Protein AF-0000000067178306 (afdb_homodimer)

Secondary structure (DSSP, 8-state):
----GGGGS-GGGHHHHHHHHHH--HHHHHHHHT--HHHHHHHHHHHHHHHTS-SEEEETTEEEE-HHHHHHHHHHHHHHHHHHHHHS-S---GGG---EEEEEE-HHHIIIIIHHHHHHHHHH-TT-EEEEEE--TTHHHHHHHTS-SEEEESSPPPTTSEEEEEEEE-EEEEEETTSGGGG-SB--HHHHHHS-EEEE-SSTT---HHHHH-SSPPPEEEEES-HHHHGGG-TTS--EEEEEGGGGGG-S-GGGEEEEEPPTTPPPEEEEEEE-GGGTT-HHHHHHHHHHHHHH-/----GGGGS-GGGHHHHHHHHHH--HHHHHHHHT--HHHHHHHHHHHHHHHTS-SEEEETTEEEE-HHHHHHHHHHHHHHHHHHHHHS-S---GGG---EEEEEE-HHHIIIIIHHHHHHHHHH-TT-EEEEEE--TTHHHHHHHTS-SEEEESSPPPTTSEEEEEEEE-EEEEEETTSGGGG-SB--HHHHHHS-EEEE-SSTT---HHHHH-SSPPPEEEEES-HHHHGGG-TTS--EEEEEGGGGGG-S-GGGEEEEEPPTTPPPEEEEEEE-GGGTT-HHHHHHHHHHHHHH-

InterPro domains:
  IPR000847 LysR, HTH, N-terminal domain [PF00126] (11-70)
  IPR000847 LysR, HTH, N-terminal domain [PS50931] (9-66)
  IPR005119 LysR, substrate-binding [PF03466] (99-292)
  IPR036388 Winged helix-like DNA-binding domain superfamily [G3DSA:1.10.10.10] (2-86)
  IPR036390 Winged helix DNA-binding domain superfamily [SSF46785] (9-84)
  IPR037402 HTH-type transcriptional regulator YidZ, PBP2 domain [cd08417] (100-295)
  IPR050389 LysR-type Transcriptional Regulators [PTHR30118] (1-296)

Organism: Mycolicibacterium smegmatis (strain ATCC 700084 / mc(2)155) (NCBI:txid246196)

Radius of gyration: 25.65 Å; Cα contacts (8 Å, |Δi|>4): 1058; chains: 2; bounding box: 51×68×72 Å

Solvent-accessible surface area (backbone atoms only — not comparable to full-atom values): 32263 Å² total; per-residue (Å²): 128,83,78,61,79,58,79,80,51,70,68,82,43,47,64,55,49,53,33,33,67,70,57,42,32,63,61,58,18,10,62,73,70,72,40,52,50,70,57,33,52,51,48,49,52,50,49,22,60,73,65,70,40,74,42,58,40,83,49,96,92,42,46,39,69,35,74,67,34,50,52,46,46,44,46,42,52,27,45,49,58,52,50,42,59,72,71,38,76,87,74,70,49,52,68,76,31,70,49,76,47,28,32,28,36,43,66,55,47,33,70,73,40,40,24,58,48,52,36,48,44,43,70,49,16,60,59,23,28,38,35,46,36,73,47,40,76,55,44,62,59,32,30,74,43,32,64,28,59,36,35,53,37,72,53,86,71,60,86,82,42,41,71,45,78,54,49,73,45,40,58,22,30,39,28,5,63,85,24,86,65,46,84,42,70,55,41,46,65,69,61,55,57,71,37,43,23,41,40,71,47,56,46,81,88,57,86,46,75,64,62,75,62,40,96,60,86,66,49,66,39,32,34,28,53,46,61,81,53,52,65,66,34,18,61,94,36,70,36,37,35,66,45,56,48,79,51,60,82,68,48,68,60,55,82,59,39,32,75,24,40,40,39,84,78,56,63,76,42,47,30,24,39,36,34,50,57,87,44,68,78,35,56,64,53,45,48,52,51,51,53,52,48,67,66,50,105,128,83,78,63,78,57,78,83,52,70,67,81,44,47,64,56,49,53,33,33,67,71,57,41,32,62,60,56,18,8,61,73,70,72,41,52,50,69,57,35,51,51,48,49,53,51,49,21,62,73,65,70,39,74,43,57,41,84,48,95,91,42,47,40,68,35,74,67,35,50,53,46,47,42,52,43,43,36,46,49,58,52,51,41,59,70,70,38,74,86,75,68,49,53,67,77,30,71,50,75,48,27,32,28,38,42,67,56,48,34,72,74,38,41,24,57,47,52,37,49,45,43,70,49,15,59,60,24,28,37,36,45,35,72,46,39,76,55,44,62,60,32,30,72,32,33,69,28,61,37,35,50,39,73,55,86,72,59,86,84,42,41,71,44,80,53,50,72,44,38,57,24,28,38,29,5,63,86,25,88,65,44,84,42,69,56,39,46,64,68,61,55,57,72,37,42,23,41,40,71,47,56,45,80,87,59,85,46,76,65,61,73,61,41,96,60,86,67,48,66,38,32,36,28,54,45,60,81,55,53,64,65,34,17,60,91,35,70,36,36,35,64,46,57,48,77,51,60,82,68,48,68,61,56,83,59,39,32,78,23,40,38,40,83,78,56,62,74,42,46,30,23,40,35,34,50,57,89,44,67,80,34,58,63,53,44,49,53,51,50,53,52,48,67,67,50,106

Structure (mmCIF, N/CA/C/O backbone):
data_AF-0000000067178306-model_v1
#
loop_
_entity.id
_entity.type
_entity.pdbx_description
1 polymer 'Transcriptional regulator, LysR family protein'
#
loop_
_atom_site.group_PDB
_atom_site.id
_atom_site.type_symbol
_atom_site.label_atom_id
_atom_site.label_alt_id
_atom_site.label_comp_id
_atom_site.label_asym_id
_atom_site.label_entity_id
_atom_site.label_seq_id
_atom_site.pdbx_PDB_ins_code
_atom_site.Cartn_x
_atom_site.Cartn_y
_atom_site.Cartn_z
_atom_site.occupancy
_atom_site.B_iso_or_equiv
_atom_site.auth_seq_id
_atom_site.auth_comp_id
_atom_site.auth_asym_id
_atom_site.auth_atom_id
_atom_site.pdbx_PDB_model_num
ATOM 1 N N . MET A 1 1 ? 17.25 37.844 -23.047 1 23.22 1 MET A N 1
ATOM 2 C CA . MET A 1 1 ? 16.438 37.625 -21.844 1 23.22 1 MET A CA 1
ATOM 3 C C . MET A 1 1 ? 15.148 36.875 -22.188 1 23.22 1 MET A C 1
ATOM 5 O O . MET A 1 1 ? 14.352 37.344 -23 1 23.22 1 MET A O 1
ATOM 9 N N . ARG A 1 2 ? 14.961 35.625 -22.219 1 33.59 2 ARG A N 1
ATOM 10 C CA . ARG A 1 2 ? 13.812 34.844 -22.688 1 33.59 2 ARG A CA 1
ATOM 11 C C . ARG A 1 2 ? 12.523 35.375 -22.047 1 33.59 2 ARG A C 1
ATOM 13 O O . ARG A 1 2 ? 12.43 35.469 -20.812 1 33.59 2 ARG A O 1
ATOM 20 N N . GLN A 1 3 ? 11.836 36.125 -22.609 1 33.88 3 GLN A N 1
ATOM 21 C CA . GLN A 1 3 ? 10.594 36.75 -22.141 1 33.88 3 GLN A CA 1
ATOM 22 C C . GLN A 1 3 ? 9.672 35.688 -21.547 1 33.88 3 GLN A C 1
ATOM 24 O O . GLN A 1 3 ? 9.266 34.75 -22.234 1 33.88 3 GLN A O 1
ATOM 29 N N . THR A 1 4 ? 9.828 35.375 -20.281 1 43.81 4 THR A N 1
ATOM 30 C CA . THR A 1 4 ? 9.008 34.406 -19.547 1 43.81 4 THR A CA 1
ATOM 31 C C . THR A 1 4 ? 7.523 34.688 -19.734 1 43.81 4 THR A C 1
ATOM 33 O O . THR A 1 4 ? 7.125 35.875 -19.781 1 43.81 4 THR A O 1
ATOM 36 N N . HIS A 1 5 ? 6.828 34.062 -20.531 1 46.59 5 HIS A N 1
ATOM 37 C CA . HIS A 1 5 ? 5.391 34.156 -20.766 1 46.59 5 HIS A CA 1
ATOM 38 C C . HIS A 1 5 ? 4.645 34.438 -19.453 1 46.59 5 HIS A C 1
ATOM 40 O O . HIS A 1 5 ? 3.412 34.469 -19.438 1 46.59 5 HIS A O 1
ATOM 46 N N . ILE A 1 6 ? 5.32 34.594 -18.422 1 52.34 6 ILE A N 1
ATOM 47 C CA . ILE A 1 6 ? 4.746 34.906 -17.109 1 52.34 6 ILE A CA 1
ATOM 48 C C . ILE A 1 6 ? 4.246 36.344 -17.125 1 52.34 6 ILE A C 1
ATOM 50 O O . ILE A 1 6 ? 3.377 36.719 -16.328 1 52.34 6 ILE A O 1
ATOM 54 N N . GLY A 1 7 ? 4.781 37.156 -17.938 1 51.47 7 GLY A N 1
ATOM 55 C CA . GLY A 1 7 ? 4.445 38.562 -17.938 1 51.47 7 GLY A CA 1
ATOM 56 C C . GLY A 1 7 ? 2.959 38.844 -18.109 1 51.47 7 GLY A C 1
ATOM 57 O O . GLY A 1 7 ? 2.434 39.844 -17.609 1 51.47 7 GLY A O 1
ATOM 58 N N . GLY A 1 8 ? 2.277 38.156 -18.797 1 54.62 8 GLY A N 1
ATOM 59 C CA . GLY A 1 8 ? 0.875 38.406 -19.078 1 54.62 8 GLY A CA 1
ATOM 60 C C . GLY A 1 8 ? -0.068 37.719 -18.125 1 54.62 8 GLY A C 1
ATOM 61 O O . GLY A 1 8 ? -1.274 37.969 -18.141 1 54.62 8 GLY A O 1
ATOM 62 N N . VAL A 1 9 ? 0.512 36.875 -17.234 1 58.84 9 VAL A N 1
ATOM 63 C CA . VAL A 1 9 ? -0.349 36.094 -16.344 1 58.84 9 VAL A CA 1
ATOM 64 C C . VAL A 1 9 ? -0.398 36.75 -14.969 1 58.84 9 VAL A C 1
ATOM 66 O O . VAL A 1 9 ? 0.635 37.125 -14.422 1 58.84 9 VAL A O 1
ATOM 69 N N . ASP A 1 10 ? -1.594 37.219 -14.531 1 65 10 ASP A N 1
ATOM 70 C CA . ASP A 1 10 ? -1.79 37.719 -13.172 1 65 10 ASP A CA 1
ATOM 71 C C . ASP A 1 10 ? -1.5 36.625 -12.148 1 65 10 ASP A C 1
ATOM 73 O O . ASP A 1 10 ? -2.373 35.812 -11.836 1 65 10 ASP A O 1
ATOM 77 N N . LEU A 1 11 ? -0.287 36.656 -11.633 1 68.38 11 LEU A N 1
ATOM 78 C CA . LEU A 1 11 ? 0.17 35.625 -10.688 1 68.38 11 LEU A CA 1
ATOM 79 C C . LEU A 1 11 ? -0.63 35.688 -9.391 1 68.38 11 LEU A C 1
ATOM 81 O O . LEU A 1 11 ? -0.64 34.75 -8.609 1 68.38 11 LEU A O 1
ATOM 85 N N . ASN A 1 12 ? -1.271 36.812 -9.273 1 68.31 12 ASN A N 1
ATOM 86 C CA . ASN A 1 12 ? -2.07 37 -8.07 1 68.31 12 ASN A CA 1
ATOM 87 C C . ASN A 1 12 ? -3.273 36.031 -8.055 1 68.31 12 ASN A C 1
ATOM 89 O O . ASN A 1 12 ? -3.885 35.812 -7.008 1 68.31 12 ASN A O 1
ATOM 93 N N . LEU A 1 13 ? -3.43 35.438 -9.188 1 78 13 LEU A N 1
ATOM 94 C CA . LEU A 1 13 ? -4.582 34.531 -9.289 1 78 13 LEU A CA 1
ATOM 95 C C . LEU A 1 13 ? -4.211 33.125 -8.883 1 78 13 LEU A C 1
ATOM 97 O O . LEU A 1 13 ? -5.082 32.25 -8.781 1 78 13 LEU A O 1
ATOM 101 N N . LEU A 1 14 ? -2.969 32.938 -8.594 1 78.75 14 LEU A N 1
ATOM 102 C CA . LEU A 1 14 ? -2.49 31.578 -8.344 1 78.75 14 LEU A CA 1
ATOM 103 C C . LEU A 1 14 ? -3.131 31 -7.086 1 78.75 14 LEU A C 1
ATOM 105 O O . LEU A 1 14 ? -3.58 29.859 -7.082 1 78.75 14 LEU A O 1
ATOM 109 N N . PRO A 1 15 ? -3.172 31.828 -6.023 1 77.06 15 PRO A N 1
ATOM 110 C CA . PRO A 1 15 ? -3.861 31.281 -4.852 1 77.06 15 PRO A CA 1
ATOM 111 C C . PRO A 1 15 ? -5.32 30.938 -5.129 1 77.06 15 PRO A C 1
ATOM 113 O O . PRO A 1 15 ? -5.82 29.922 -4.656 1 77.06 15 PRO A O 1
ATOM 116 N N . ALA A 1 16 ? -5.973 31.766 -5.871 1 84.56 16 ALA A N 1
ATOM 117 C CA . ALA A 1 16 ? -7.359 31.516 -6.254 1 84.56 16 ALA A CA 1
ATOM 118 C C . ALA A 1 16 ? -7.469 30.234 -7.09 1 84.56 16 ALA A C 1
ATOM 120 O O . ALA A 1 16 ? -8.383 29.438 -6.883 1 84.56 16 ALA A O 1
ATOM 121 N N . LEU A 1 17 ? -6.57 30.094 -7.992 1 87 17 LEU A N 1
ATOM 122 C CA . LEU A 1 17 ? -6.543 28.891 -8.828 1 87 17 LEU A CA 1
ATOM 123 C C . LEU A 1 17 ? -6.383 27.641 -7.977 1 87 17 LEU A C 1
ATOM 125 O O . LEU A 1 17 ? -7.141 26.672 -8.133 1 87 17 LEU A O 1
ATOM 129 N N . ALA A 1 18 ? -5.441 27.703 -7.141 1 83.44 18 ALA A N 1
ATOM 130 C CA . ALA A 1 18 ? -5.172 26.562 -6.277 1 83.44 18 ALA A CA 1
ATOM 131 C C . ALA A 1 18 ? -6.395 26.219 -5.434 1 83.44 18 ALA A C 1
ATOM 133 O O . ALA A 1 18 ? -6.77 25.047 -5.332 1 83.44 18 ALA A O 1
ATOM 134 N N . ALA A 1 19 ? -6.996 27.156 -4.836 1 84.62 19 ALA A N 1
ATOM 135 C CA . ALA A 1 19 ? -8.18 26.938 -4.004 1 84.62 19 ALA A CA 1
ATOM 136 C C . ALA A 1 19 ? -9.336 26.375 -4.82 1 84.62 19 ALA A C 1
ATOM 138 O O . ALA A 1 19 ? -10.031 25.453 -4.367 1 84.62 19 ALA A O 1
ATOM 139 N N . LEU A 1 20 ? -9.492 26.891 -5.996 1 88.69 20 LEU A N 1
ATOM 140 C CA . LEU A 1 20 ? -10.57 26.453 -6.875 1 88.69 20 LEU A CA 1
ATOM 141 C C . LEU A 1 20 ? -10.398 24.984 -7.258 1 88.69 20 LEU A C 1
ATOM 143 O O . LEU A 1 20 ? -11.359 24.219 -7.242 1 88.69 20 LEU A O 1
ATOM 147 N N . LEU A 1 21 ? -9.195 24.656 -7.562 1 86.31 21 LEU A N 1
ATOM 148 C CA . LEU A 1 21 ? -8.93 23.297 -8.031 1 86.31 21 LEU A CA 1
ATOM 149 C C . LEU A 1 21 ? -9.039 22.297 -6.887 1 86.31 21 LEU A C 1
ATOM 151 O O . LEU A 1 21 ? -9.406 21.141 -7.105 1 86.31 21 LEU A O 1
ATOM 155 N N . GLU A 1 22 ? -8.773 22.734 -5.773 1 81.69 22 GLU A N 1
ATOM 156 C CA . GLU A 1 22 ? -8.828 21.875 -4.602 1 81.69 22 GLU A CA 1
ATOM 157 C C . GLU A 1 22 ? -10.258 21.734 -4.082 1 81.69 22 GLU A C 1
ATOM 159 O O . GLU A 1 22 ? -10.719 20.625 -3.816 1 81.69 22 GLU A O 1
ATOM 164 N N . GLU A 1 23 ? -10.969 22.828 -3.947 1 80.62 23 GLU A N 1
ATOM 165 C CA . GLU A 1 23 ? -12.305 22.844 -3.354 1 80.62 23 GLU A CA 1
ATOM 166 C C . GLU A 1 23 ? -13.367 22.453 -4.371 1 80.62 23 GLU A C 1
ATOM 168 O O . GLU A 1 23 ? -14.438 21.953 -3.996 1 80.62 23 GLU A O 1
ATOM 173 N N . ARG A 1 24 ? -13.062 22.688 -5.598 1 84.88 24 ARG A N 1
ATOM 174 C CA . ARG A 1 24 ? -13.977 22.453 -6.711 1 84.88 24 ARG A CA 1
ATOM 175 C C . ARG A 1 24 ? -15.328 23.109 -6.473 1 84.88 24 ARG A C 1
ATOM 177 O O . ARG A 1 24 ? -16.359 22.578 -6.859 1 84.88 24 ARG A O 1
ATOM 184 N N . GLN A 1 25 ? -15.344 24.078 -5.664 1 86 25 GLN A N 1
ATOM 185 C CA . GLN A 1 25 ? -16.484 24.953 -5.387 1 86 25 GLN A CA 1
ATOM 186 C C . GLN A 1 25 ? -16.047 26.406 -5.242 1 86 25 GLN A C 1
ATOM 188 O O . GLN A 1 25 ? -15.109 26.703 -4.508 1 86 25 GLN A O 1
ATOM 193 N N . VAL A 1 26 ? -16.812 27.281 -5.934 1 87.31 26 VAL A N 1
ATOM 194 C CA . VAL A 1 26 ? -16.422 28.688 -6.012 1 87.31 26 VAL A CA 1
ATOM 195 C C . VAL A 1 26 ? -16.547 29.344 -4.637 1 87.31 26 VAL A C 1
ATOM 197 O O . VAL A 1 26 ? -15.648 30.062 -4.195 1 87.31 26 VAL A O 1
ATOM 200 N N . SER A 1 27 ? -17.641 29.016 -3.973 1 87.44 27 SER A N 1
ATOM 201 C CA . SER A 1 27 ? -17.875 29.656 -2.686 1 87.44 27 SER A CA 1
ATOM 202 C C . SER A 1 27 ? -16.859 29.203 -1.64 1 87.44 27 SER A C 1
ATOM 204 O O . SER A 1 27 ? -16.328 30.016 -0.888 1 87.44 27 SER A O 1
ATOM 206 N N . ARG A 1 28 ? -16.547 28 -1.662 1 86.38 28 ARG A N 1
ATOM 207 C CA . ARG A 1 28 ? -15.578 27.453 -0.709 1 86.38 28 ARG A CA 1
ATOM 208 C C . ARG A 1 28 ? -14.172 27.938 -1.016 1 86.38 28 ARG A C 1
ATOM 210 O O . ARG A 1 28 ? -13.398 28.25 -0.103 1 86.38 28 ARG A O 1
ATOM 217 N N . ALA A 1 29 ? -13.906 28 -2.215 1 89.12 29 ALA A N 1
ATOM 218 C CA . ALA A 1 29 ? -12.609 28.516 -2.635 1 89.12 29 ALA A CA 1
ATOM 219 C C . ALA A 1 29 ? -12.445 29.969 -2.232 1 89.12 29 ALA A C 1
ATOM 221 O O . ALA A 1 29 ? -11.375 30.375 -1.771 1 89.12 29 ALA A O 1
ATOM 222 N N . ALA A 1 30 ? -13.516 30.719 -2.377 1 87.88 30 ALA A N 1
ATOM 223 C CA . ALA A 1 30 ? -13.508 32.125 -2.002 1 87.88 30 ALA A CA 1
ATOM 224 C C . ALA A 1 30 ? -13.203 32.312 -0.514 1 87.88 30 ALA A C 1
ATOM 226 O O . ALA A 1 30 ? -12.328 33.062 -0.135 1 87.88 30 ALA A O 1
ATOM 227 N N . ALA A 1 31 ? -13.875 31.562 0.22 1 83 31 ALA A N 1
ATOM 228 C CA . ALA A 1 31 ? -13.703 31.609 1.67 1 83 31 ALA A CA 1
ATOM 229 C C . ALA A 1 31 ? -12.273 31.25 2.062 1 83 31 ALA A C 1
ATOM 231 O O . ALA A 1 31 ? -11.688 31.875 2.949 1 83 31 ALA A O 1
ATOM 232 N N . ARG A 1 32 ? -11.703 30.375 1.347 1 81.19 32 ARG A N 1
ATOM 233 C CA . ARG A 1 32 ? -10.383 29.859 1.677 1 81.19 32 ARG A CA 1
ATOM 234 C C . ARG A 1 32 ? -9.305 30.891 1.423 1 81.19 32 ARG A C 1
ATOM 236 O O . ARG A 1 32 ? -8.297 30.938 2.139 1 81.19 32 ARG A O 1
ATOM 243 N N . VAL A 1 33 ? -9.523 31.734 0.44 1 80.31 33 VAL A N 1
ATOM 244 C CA . VAL A 1 33 ? -8.461 32.656 0.06 1 80.31 33 VAL A CA 1
ATOM 245 C C . VAL A 1 33 ? -8.828 34.062 0.479 1 80.31 33 VAL A C 1
ATOM 247 O O . VAL A 1 33 ? -8.125 35.031 0.152 1 80.31 33 VAL A O 1
ATOM 250 N N . GLY A 1 34 ? -9.945 34.219 1.154 1 82.12 34 GLY A N 1
ATOM 251 C CA . GLY A 1 34 ? -10.344 35.5 1.668 1 82.12 34 GLY A CA 1
ATOM 252 C C . GLY A 1 34 ? -10.883 36.438 0.596 1 82.12 34 GLY A C 1
ATOM 253 O O . GLY A 1 34 ? -10.633 37.625 0.625 1 82.12 34 GLY A O 1
ATOM 254 N N . LEU A 1 35 ? -11.492 35.875 -0.329 1 81.88 35 LEU A N 1
ATOM 255 C CA . LEU A 1 35 ? -12.141 36.656 -1.379 1 81.88 35 LEU A CA 1
ATOM 256 C C . LEU A 1 35 ? -13.656 36.562 -1.286 1 81.88 35 LEU A C 1
ATOM 258 O O . LEU A 1 35 ? -14.18 35.625 -0.689 1 81.88 35 LEU A O 1
ATOM 262 N N . SER A 1 36 ? -14.297 37.594 -1.722 1 86.56 36 SER A N 1
ATOM 263 C CA . SER A 1 36 ? -15.742 37.469 -1.908 1 86.56 36 SER A CA 1
ATOM 264 C C . SER A 1 36 ? -16.062 36.5 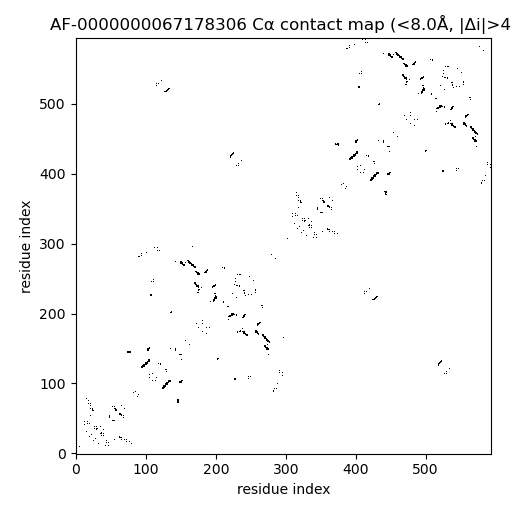-3.035 1 86.56 36 SER A C 1
ATOM 266 O O . SER A 1 36 ? -15.234 36.219 -3.9 1 86.56 36 SER A O 1
ATOM 268 N N . GLN A 1 37 ? -17.234 35.938 -2.896 1 89.69 37 GLN A N 1
ATOM 269 C CA . GLN A 1 37 ? -17.656 35 -3.922 1 89.69 37 GLN A CA 1
ATOM 270 C C . GLN A 1 37 ? -17.688 35.656 -5.301 1 89.69 37 GLN A C 1
ATOM 272 O O . GLN A 1 37 ? -17.219 35.062 -6.281 1 89.69 37 GLN A O 1
ATOM 277 N N . PRO A 1 38 ? -18.219 36.906 -5.516 1 90 38 PRO A N 1
ATOM 278 C CA . PRO A 1 38 ? -18.141 37.531 -6.84 1 90 38 PRO A CA 1
ATOM 279 C C . PRO A 1 38 ? -16.703 37.719 -7.324 1 90 38 PRO A C 1
ATOM 281 O O . PRO A 1 38 ? -16.422 37.5 -8.508 1 90 38 PRO A O 1
ATOM 284 N N . ALA A 1 39 ? -15.844 38.062 -6.426 1 87.31 39 ALA A N 1
ATOM 285 C CA . ALA A 1 39 ? -14.438 38.219 -6.766 1 87.31 39 ALA A CA 1
ATOM 286 C C . ALA A 1 39 ? -13.828 36.906 -7.223 1 87.31 39 ALA A C 1
ATOM 288 O O . ALA A 1 39 ? -13.055 36.844 -8.188 1 87.31 39 ALA A O 1
ATOM 289 N N . MET A 1 40 ? -14.18 35.875 -6.566 1 91.31 40 MET A N 1
ATOM 290 C CA . MET A 1 40 ? -13.695 34.531 -6.93 1 91.31 40 MET A CA 1
ATOM 291 C C . MET A 1 40 ? -14.258 34.094 -8.281 1 91.31 40 MET A C 1
ATOM 293 O O . MET A 1 40 ? -13.547 33.5 -9.094 1 91.31 40 MET A O 1
ATOM 297 N N . SER A 1 41 ? -15.484 34.406 -8.5 1 90.94 41 SER A N 1
ATOM 298 C CA . SER A 1 41 ? -16.094 34.094 -9.781 1 90.94 41 SER A CA 1
ATOM 299 C C . SER A 1 41 ? -15.391 34.812 -10.922 1 90.94 41 SER A C 1
ATOM 301 O O . SER A 1 41 ? -15.148 34.219 -11.984 1 90.94 41 SER A O 1
ATOM 303 N N . ARG A 1 42 ? -15.07 36.094 -10.68 1 89.06 42 ARG A N 1
ATOM 304 C CA . ARG A 1 42 ? -14.32 36.844 -11.672 1 89.06 42 ARG A CA 1
ATOM 305 C C . ARG A 1 42 ? -12.938 36.25 -11.891 1 89.06 42 ARG A C 1
ATOM 307 O O . ARG A 1 42 ? -12.461 36.156 -13.023 1 89.06 42 ARG A O 1
ATOM 314 N N . ALA A 1 43 ? -12.344 35.906 -10.789 1 88.88 43 ALA A N 1
ATOM 315 C CA . ALA A 1 43 ? -11.039 35.25 -10.875 1 88.88 43 ALA A CA 1
ATOM 316 C C . ALA A 1 43 ? -11.102 33.969 -11.719 1 88.88 43 ALA A C 1
ATOM 318 O O . ALA A 1 43 ? -10.227 33.719 -12.555 1 88.88 43 ALA A O 1
ATOM 319 N N . LEU A 1 44 ? -12.117 33.188 -11.484 1 90.88 44 LEU A N 1
ATOM 320 C CA . LEU A 1 44 ? -12.297 31.953 -12.25 1 90.88 44 LEU A CA 1
ATOM 321 C C . LEU A 1 44 ? -12.445 32.25 -13.734 1 90.88 44 LEU A C 1
ATOM 323 O O . LEU A 1 44 ? -11.852 31.562 -14.57 1 90.88 44 LEU A O 1
ATOM 327 N N . GLN A 1 45 ? -13.219 33.281 -14.062 1 89.81 45 GLN A N 1
ATOM 328 C CA . GLN A 1 45 ? -13.406 33.656 -15.453 1 89.81 45 GLN A CA 1
ATOM 329 C C . GLN A 1 45 ? -12.086 34.094 -16.094 1 89.81 45 GLN A C 1
ATOM 331 O O . GLN A 1 45 ? -11.797 33.719 -17.234 1 89.81 45 GLN A O 1
ATOM 336 N N . ARG A 1 46 ? -11.367 34.844 -15.344 1 86.06 46 ARG A N 1
ATOM 337 C CA . ARG A 1 46 ? -10.062 35.281 -15.836 1 86.06 46 ARG A CA 1
ATOM 338 C C . ARG A 1 46 ? -9.133 34.094 -16.031 1 86.06 46 ARG A C 1
ATOM 340 O O . ARG A 1 46 ? -8.414 34.031 -17.031 1 86.06 46 ARG A O 1
ATOM 347 N N . LEU A 1 47 ? -9.141 33.219 -15.078 1 88.25 47 LEU A N 1
ATOM 348 C CA . LEU A 1 47 ? -8.32 32 -15.141 1 88.25 47 LEU A CA 1
ATOM 349 C C . LEU A 1 47 ? -8.719 31.141 -16.344 1 88.25 47 LEU A C 1
ATOM 351 O O . LEU A 1 47 ? -7.852 30.594 -17.031 1 88.25 47 LEU A O 1
ATOM 355 N N . ARG A 1 48 ? -9.977 31.016 -16.562 1 87.69 48 ARG A N 1
ATOM 356 C CA . ARG A 1 48 ? -10.469 30.266 -17.703 1 87.69 48 ARG A CA 1
ATOM 357 C C . ARG A 1 48 ? -9.945 30.844 -19.016 1 87.69 48 ARG A C 1
ATOM 359 O O . ARG A 1 48 ? -9.547 30.109 -19.922 1 87.69 48 ARG A O 1
ATOM 366 N N . ARG A 1 49 ? -9.984 32.156 -19.062 1 84.56 49 ARG A N 1
ATOM 367 C CA . ARG A 1 49 ? -9.469 32.844 -20.234 1 84.56 49 ARG A CA 1
ATOM 368 C C . ARG A 1 49 ? -7.965 32.625 -20.391 1 84.56 49 ARG A C 1
ATOM 370 O O . ARG A 1 49 ? -7.473 32.375 -21.484 1 84.56 49 ARG A O 1
ATOM 377 N N . THR A 1 50 ? -7.328 32.781 -19.266 1 81.56 50 THR A N 1
ATOM 378 C CA . THR A 1 50 ? -5.875 32.656 -19.266 1 81.56 50 THR A CA 1
ATOM 379 C C . THR A 1 50 ? -5.441 31.281 -19.75 1 81.56 50 THR A C 1
ATOM 381 O O . THR A 1 50 ? -4.484 31.156 -20.516 1 81.56 50 THR A O 1
ATOM 384 N N . PHE A 1 51 ? -6.125 30.297 -19.297 1 84 51 PHE A N 1
ATOM 385 C CA . PHE A 1 51 ? -5.719 28.922 -19.594 1 84 51 PHE A CA 1
ATOM 386 C C . PHE A 1 51 ? -6.496 28.375 -20.781 1 84 51 PHE A C 1
ATOM 388 O O . PHE A 1 51 ? -6.238 27.25 -21.234 1 84 51 PHE A O 1
ATOM 395 N N . ASP A 1 52 ? -7.367 29.141 -21.25 1 84.94 52 ASP A N 1
ATOM 396 C CA . ASP A 1 52 ? -8.242 28.719 -22.344 1 84.94 52 ASP A CA 1
ATOM 397 C C . ASP A 1 52 ? -8.852 27.344 -22.047 1 84.94 52 ASP A C 1
ATOM 399 O O . ASP A 1 52 ? -8.758 26.422 -22.859 1 84.94 52 ASP A O 1
ATOM 403 N N . ASP A 1 53 ? -9.352 27.203 -20.875 1 84.06 53 ASP A N 1
ATOM 404 C CA . ASP A 1 53 ? -9.945 25.984 -20.344 1 84.06 53 ASP A CA 1
ATOM 405 C C . ASP A 1 53 ? -11.023 26.312 -19.312 1 84.06 53 ASP A C 1
ATOM 407 O O . ASP A 1 53 ? -10.891 27.25 -18.531 1 84.06 53 ASP A O 1
ATOM 411 N N . ALA A 1 54 ? -12.07 25.5 -19.266 1 90.75 54 ALA A N 1
ATOM 412 C CA . ALA A 1 54 ? -13.156 25.703 -18.312 1 90.75 54 ALA A CA 1
ATOM 413 C C . ALA A 1 54 ? -12.68 25.469 -16.891 1 90.75 54 ALA A C 1
ATOM 415 O O . ALA A 1 54 ? -13.242 26 -15.93 1 90.75 54 ALA A O 1
ATOM 416 N N . LEU A 1 55 ? -11.633 24.719 -16.625 1 88.75 55 LEU A N 1
ATOM 417 C CA . LEU A 1 55 ? -10.984 24.344 -15.367 1 88.75 55 LEU A CA 1
ATOM 418 C C . LEU A 1 55 ? -11.938 23.531 -14.492 1 88.75 55 LEU A C 1
ATOM 420 O O . LEU A 1 55 ? -11.617 22.422 -14.07 1 88.75 55 LEU A O 1
ATOM 424 N N . LEU A 1 56 ? -13.141 24.047 -14.266 1 89.5 56 LEU A N 1
ATOM 425 C CA . LEU A 1 56 ? -14.219 23.406 -13.508 1 89.5 56 LEU A CA 1
ATOM 426 C C . LEU A 1 56 ? -15.484 23.297 -14.352 1 89.5 56 LEU A C 1
ATOM 428 O O . LEU A 1 56 ? -15.906 24.281 -14.977 1 89.5 56 LEU A O 1
ATOM 432 N N . VAL A 1 57 ? -15.922 22 -14.422 1 84.56 57 VAL A N 1
ATOM 433 C CA . VAL A 1 57 ? -17.156 21.797 -15.18 1 84.56 57 VAL A CA 1
ATOM 434 C C . VAL A 1 57 ? -18.25 21.266 -14.258 1 84.56 57 VAL A C 1
ATOM 436 O O . VAL A 1 57 ? -17.969 20.438 -13.383 1 84.56 57 VAL A O 1
ATOM 439 N N . ALA A 1 58 ? -19.406 21.812 -14.383 1 77.12 58 ALA A N 1
ATOM 440 C CA . ALA A 1 58 ? -20.547 21.391 -13.586 1 77.12 58 ALA A CA 1
ATOM 441 C C . ALA A 1 58 ? -20.953 19.969 -13.922 1 77.12 58 ALA A C 1
ATOM 443 O O . ALA A 1 58 ? -21.062 19.594 -15.094 1 77.12 58 ALA A O 1
ATOM 444 N N . GLY A 1 59 ? -20.844 19.141 -13.047 1 61.94 59 GLY A N 1
ATOM 445 C CA . GLY A 1 59 ? -21.297 17.781 -13.203 1 61.94 59 GLY A CA 1
ATOM 446 C C . GLY A 1 59 ? -22.422 17.406 -12.258 1 61.94 59 GLY A C 1
ATOM 447 O O . GLY A 1 59 ? -22.969 18.266 -11.562 1 61.94 59 GLY A O 1
ATOM 448 N N . ARG A 1 60 ? -22.906 16.156 -12.266 1 60 60 ARG A N 1
ATOM 449 C CA . ARG A 1 60 ? -24.031 15.664 -11.469 1 60 60 ARG A CA 1
ATOM 450 C C . ARG A 1 60 ? -23.766 15.836 -9.984 1 60 60 ARG A C 1
ATOM 452 O O . ARG A 1 60 ? -24.656 16.203 -9.227 1 60 60 ARG A O 1
ATOM 459 N N . ASP A 1 61 ? -22.656 15.664 -9.531 1 60.53 61 ASP A N 1
ATOM 460 C CA . ASP A 1 61 ? -22.344 15.672 -8.109 1 60.53 61 ASP A CA 1
ATOM 461 C C . ASP A 1 61 ? -21.516 16.906 -7.734 1 60.53 61 ASP A C 1
ATOM 463 O O . ASP A 1 61 ? -20.766 16.875 -6.758 1 60.53 61 ASP A O 1
ATOM 467 N N . GLY A 1 62 ? -21.625 17.984 -8.586 1 66.62 62 GLY A N 1
ATOM 468 C CA . GLY A 1 62 ? -20.859 19.203 -8.352 1 66.62 62 GLY A CA 1
ATOM 469 C C . GLY A 1 62 ? -19.859 19.5 -9.453 1 66.62 62 GLY A C 1
ATOM 470 O O . GLY A 1 62 ? -20 19.016 -10.578 1 66.62 62 GLY A O 1
ATOM 471 N N . TYR A 1 63 ? -18.844 20.328 -9.109 1 76.69 63 TYR A N 1
ATOM 472 C CA . TYR A 1 63 ? -17.859 20.688 -10.133 1 76.69 63 TYR A CA 1
ATOM 473 C C . TYR A 1 63 ? -16.766 19.641 -10.227 1 76.69 63 TYR A C 1
ATOM 475 O O . TYR A 1 63 ? -16.312 19.094 -9.211 1 76.69 63 TYR A O 1
ATOM 483 N N . THR A 1 64 ? -16.516 19.281 -11.383 1 82.19 64 THR A N 1
ATOM 484 C CA . THR A 1 64 ? -15.383 18.391 -11.648 1 82.19 64 THR A CA 1
ATOM 485 C C . THR A 1 64 ? -14.297 19.125 -12.43 1 82.19 64 THR A C 1
ATOM 487 O O . THR A 1 64 ? -14.586 20.047 -13.195 1 82.19 64 THR A O 1
ATOM 490 N N . LEU A 1 65 ? -13.062 18.719 -12.156 1 85.19 65 LEU A N 1
ATOM 491 C CA . LEU A 1 65 ? -11.922 19.297 -12.852 1 85.19 65 LEU A CA 1
ATOM 492 C C . LEU A 1 65 ? -11.852 18.797 -14.297 1 85.19 65 LEU A C 1
ATOM 494 O O . LEU A 1 65 ? -12.156 17.641 -14.57 1 85.19 65 LEU A O 1
ATOM 498 N N . THR A 1 66 ? -11.477 19.75 -15.219 1 82.44 66 THR A N 1
ATOM 499 C CA . THR A 1 66 ? -11.062 19.312 -16.547 1 82.44 66 THR A CA 1
ATOM 500 C C . THR A 1 66 ? -9.727 18.562 -16.484 1 82.44 66 THR A C 1
ATOM 502 O O . THR A 1 66 ? -8.992 18.688 -15.5 1 82.44 66 THR A O 1
ATOM 505 N N . PRO A 1 67 ? -9.445 17.797 -17.5 1 76.62 67 PRO A N 1
ATOM 506 C CA . PRO A 1 67 ? -8.141 17.141 -17.531 1 76.62 67 PRO A CA 1
ATOM 507 C C . PRO A 1 67 ? -6.977 18.125 -17.422 1 76.62 67 PRO A C 1
ATOM 509 O O . PRO A 1 67 ? -5.992 17.844 -16.734 1 76.62 67 PRO A O 1
ATOM 512 N N . ARG A 1 68 ? -7.113 19.219 -18.047 1 80.25 68 ARG A N 1
ATOM 513 C CA . ARG A 1 68 ? -6.082 20.25 -17.953 1 80.25 68 ARG A CA 1
ATOM 514 C C . ARG A 1 68 ? -5.98 20.781 -16.531 1 80.25 68 ARG A C 1
ATOM 516 O O . ARG A 1 68 ? -4.879 21.016 -16.016 1 80.25 68 ARG A O 1
ATOM 523 N N . ALA A 1 69 ? -7.113 20.969 -15.891 1 83.56 69 ALA A N 1
ATOM 524 C CA . ALA A 1 69 ? -7.141 21.453 -14.516 1 83.56 69 ALA A CA 1
ATOM 525 C C . ALA A 1 69 ? -6.488 20.453 -13.562 1 83.56 69 ALA A C 1
ATOM 527 O O . ALA A 1 69 ? -5.793 20.844 -12.625 1 83.56 69 ALA A O 1
ATOM 528 N N . GLU A 1 70 ? -6.668 19.25 -13.875 1 79.81 70 GLU A N 1
ATOM 529 C CA . GLU A 1 70 ? -6.035 18.203 -13.07 1 79.81 70 GLU A CA 1
ATOM 530 C C . GLU A 1 70 ? -4.512 18.281 -13.172 1 79.81 70 GLU A C 1
ATOM 532 O O . GLU A 1 70 ? -3.812 18.156 -12.164 1 79.81 70 GLU A O 1
ATOM 537 N N . ARG A 1 71 ? -4.082 18.5 -14.352 1 76 71 ARG A N 1
ATOM 538 C CA . ARG A 1 71 ? -2.646 18.641 -14.57 1 76 71 ARG A CA 1
ATOM 539 C C . ARG A 1 71 ? -2.107 19.906 -13.891 1 76 71 ARG A C 1
ATOM 541 O O . ARG A 1 71 ? -1.028 19.875 -13.297 1 76 71 ARG A O 1
ATOM 548 N N . LEU A 1 72 ? -2.869 20.922 -14.008 1 80.19 72 LEU A N 1
ATOM 549 C CA . LEU A 1 72 ? -2.479 22.172 -13.359 1 80.19 72 LEU A CA 1
ATOM 550 C C . LEU A 1 72 ? -2.398 22 -11.852 1 80.19 72 LEU A C 1
ATOM 552 O O . LEU A 1 72 ? -1.481 22.516 -11.203 1 80.19 72 LEU A O 1
ATOM 556 N N . GLN A 1 73 ? -3.416 21.312 -11.43 1 79.5 73 GLN A N 1
ATOM 557 C CA . GLN A 1 73 ? -3.449 21.062 -9.984 1 79.5 73 GLN A CA 1
ATOM 558 C C . GLN A 1 73 ? -2.191 20.328 -9.523 1 79.5 73 GLN A C 1
ATOM 560 O O . GLN A 1 73 ? -1.59 20.703 -8.516 1 79.5 73 GLN A O 1
ATOM 565 N N . ALA A 1 74 ? -1.828 19.422 -10.297 1 70.31 74 ALA A N 1
ATOM 566 C CA . ALA A 1 74 ? -0.619 18.672 -9.984 1 70.31 74 ALA A CA 1
ATOM 567 C C . ALA A 1 74 ? 0.614 19.562 -10.016 1 70.31 74 ALA A C 1
ATOM 569 O O . ALA A 1 74 ? 1.48 19.469 -9.141 1 70.31 74 ALA A O 1
ATOM 570 N N . ARG A 1 75 ? 0.635 20.391 -10.945 1 69.62 75 ARG A N 1
ATOM 571 C CA . ARG A 1 75 ? 1.768 21.297 -11.094 1 69.62 75 ARG A CA 1
ATOM 572 C C . ARG A 1 75 ? 1.771 22.359 -9.992 1 69.62 75 ARG A C 1
ATOM 574 O O . ARG A 1 75 ? 2.83 22.719 -9.469 1 69.62 75 ARG A O 1
ATOM 581 N N . LEU A 1 76 ? 0.56 22.844 -9.703 1 74.06 76 LEU A N 1
ATOM 582 C CA . LEU A 1 76 ? 0.442 23.875 -8.672 1 74.06 76 LEU A CA 1
ATOM 583 C C . LEU A 1 76 ? 0.848 23.328 -7.309 1 74.06 76 LEU A C 1
ATOM 585 O O . LEU A 1 76 ? 1.409 24.062 -6.484 1 74.06 76 LEU A O 1
ATOM 589 N N . ALA A 1 77 ? 0.56 22.141 -7.168 1 64.5 77 ALA A N 1
ATOM 590 C CA . ALA A 1 77 ? 0.894 21.5 -5.895 1 64.5 77 ALA A CA 1
ATOM 591 C C . ALA A 1 77 ? 2.387 21.609 -5.598 1 64.5 77 ALA A C 1
ATOM 593 O O . ALA A 1 77 ? 2.787 21.797 -4.445 1 64.5 77 ALA A O 1
ATOM 594 N N . GLY A 1 78 ? 3.123 21.625 -6.602 1 60.56 78 GLY A N 1
ATOM 595 C CA . GLY A 1 78 ? 4.559 21.797 -6.453 1 60.56 78 GLY A CA 1
ATOM 596 C C . GLY A 1 78 ? 4.988 23.25 -6.418 1 60.56 78 GLY A C 1
ATOM 597 O O . GLY A 1 78 ? 5.965 23.594 -5.746 1 60.56 78 GLY A O 1
ATOM 598 N N . LEU A 1 79 ? 4.289 24 -7.133 1 64.19 79 LEU A N 1
ATOM 599 C CA . LEU A 1 79 ? 4.68 25.391 -7.32 1 64.19 79 LEU A CA 1
ATOM 600 C C . LEU A 1 79 ? 4.289 26.234 -6.109 1 64.19 79 LEU A C 1
ATOM 602 O O . LEU A 1 79 ? 5.031 27.141 -5.711 1 64.19 79 LEU A O 1
ATOM 606 N N . MET A 1 80 ? 3.174 25.906 -5.582 1 64 80 MET A N 1
ATOM 607 C CA . MET A 1 80 ? 2.633 26.75 -4.527 1 64 80 MET A CA 1
ATOM 608 C C . MET A 1 80 ? 3.555 26.766 -3.312 1 64 80 MET A C 1
ATOM 610 O O . MET A 1 80 ? 3.852 27.828 -2.764 1 64 80 MET A O 1
ATOM 614 N N . PRO A 1 81 ? 4.055 25.672 -2.951 1 56.81 81 PRO A N 1
ATOM 615 C CA . PRO A 1 81 ? 5 25.703 -1.835 1 56.81 81 PRO A CA 1
ATOM 616 C C . PRO A 1 81 ? 6.238 26.531 -2.137 1 56.81 81 PRO A C 1
ATOM 618 O O . PRO A 1 81 ? 6.742 27.234 -1.257 1 56.81 81 PRO A O 1
ATOM 621 N N . GLU A 1 82 ? 6.664 26.5 -3.346 1 56.09 82 GLU A N 1
ATOM 622 C CA . GLU A 1 82 ? 7.82 27.297 -3.736 1 56.09 82 GLU A CA 1
ATOM 623 C C . GLU A 1 82 ? 7.523 28.781 -3.625 1 56.09 82 GLU A C 1
ATOM 625 O O . GLU A 1 82 ? 8.375 29.562 -3.176 1 56.09 82 GLU A O 1
ATOM 630 N N . LEU A 1 83 ? 6.406 29.156 -4.023 1 59.03 83 LEU A N 1
ATOM 631 C CA . LEU A 1 83 ? 6 30.562 -3.941 1 59.03 83 LEU A CA 1
ATOM 632 C C . LEU A 1 83 ? 5.844 30.984 -2.488 1 59.03 83 LEU A C 1
ATOM 634 O O . LEU A 1 83 ? 6.184 32.125 -2.133 1 59.03 83 LEU A O 1
ATOM 638 N N . ASP A 1 84 ? 5.34 30.078 -1.715 1 56.19 84 ASP A N 1
ATOM 639 C CA . ASP A 1 84 ? 5.215 30.359 -0.289 1 56.19 84 ASP A CA 1
ATOM 640 C C . ASP A 1 84 ? 6.578 30.625 0.343 1 56.19 84 ASP A C 1
ATOM 642 O O . ASP A 1 84 ? 6.727 31.531 1.164 1 56.19 84 ASP A O 1
ATOM 646 N N . VAL A 1 85 ? 7.441 29.828 -0.024 1 52.38 85 VAL A N 1
ATOM 647 C CA . VAL A 1 85 ? 8.797 30.016 0.469 1 52.38 85 VAL A CA 1
ATOM 648 C C . VAL A 1 85 ? 9.336 31.359 0.009 1 52.38 85 VAL A C 1
ATOM 650 O O . VAL A 1 85 ? 10 32.062 0.774 1 52.38 85 VAL A O 1
ATOM 653 N N . LEU A 1 86 ? 9.078 31.578 -1.176 1 50.16 86 LEU A N 1
ATOM 654 C CA . LEU A 1 86 ? 9.586 32.844 -1.743 1 50.16 86 LEU A CA 1
ATOM 655 C C . LEU A 1 86 ? 9.008 34.031 -1.007 1 50.16 86 LEU A C 1
ATOM 657 O O . LEU A 1 86 ? 9.711 35.031 -0.782 1 50.16 86 LEU A O 1
ATOM 661 N N . PHE A 1 87 ? 7.691 33.969 -0.739 1 49.94 87 PHE A N 1
ATOM 662 C CA . PHE A 1 87 ? 7.059 35.156 -0.148 1 49.94 87 PHE A CA 1
ATOM 663 C C . PHE A 1 87 ? 6.836 34.938 1.346 1 49.94 87 PHE A C 1
ATOM 665 O O . PHE A 1 87 ? 6.375 35.875 2.039 1 49.94 87 PHE A O 1
ATOM 672 N N . GLY A 1 88 ? 6.902 33.688 1.806 1 49.41 88 GLY A N 1
ATOM 673 C CA . GLY A 1 88 ? 6.684 33.438 3.223 1 49.41 88 GLY A CA 1
ATOM 674 C C . GLY A 1 88 ? 7.809 33.938 4.098 1 49.41 88 GLY A C 1
ATOM 675 O O . GLY A 1 88 ? 8.898 34.25 3.605 1 49.41 88 GLY A O 1
ATOM 676 N N . PRO A 1 89 ? 7.328 34.375 5.305 1 49.25 89 PRO A N 1
ATOM 677 C CA . PRO A 1 89 ? 8.375 34.812 6.234 1 49.25 89 PRO A CA 1
ATOM 678 C C . PRO A 1 89 ? 9.492 33.812 6.391 1 49.25 89 PRO A C 1
ATOM 680 O O . PRO A 1 89 ? 9.258 32.594 6.242 1 49.25 89 PRO A O 1
ATOM 683 N N . GLU A 1 90 ? 10.742 34.156 6.203 1 57.16 90 GLU A N 1
ATOM 684 C CA . GLU A 1 90 ? 11.992 33.406 6.355 1 57.16 90 GLU A CA 1
ATOM 685 C C . GLU A 1 90 ? 12.023 32.656 7.672 1 57.16 90 GLU A C 1
ATOM 687 O O . GLU A 1 90 ? 12.68 31.609 7.773 1 57.16 90 GLU A O 1
ATOM 692 N N . ASN A 1 91 ? 11.148 32.969 8.742 1 68.88 91 ASN A N 1
ATOM 693 C CA . ASN A 1 91 ? 11.312 32.312 10.031 1 68.88 91 ASN A CA 1
ATOM 694 C C . ASN A 1 91 ? 10.289 31.172 10.219 1 68.88 91 ASN A C 1
ATOM 696 O O . ASN A 1 91 ? 9.086 31.422 10.18 1 68.88 91 ASN A O 1
ATOM 700 N N . PHE A 1 92 ? 10.578 29.922 10.031 1 83.75 92 PHE A N 1
ATOM 701 C CA . PHE A 1 92 ? 9.719 28.766 10.242 1 83.75 92 PHE A CA 1
ATOM 702 C C . PHE A 1 92 ? 9.656 28.406 11.719 1 83.75 92 PHE A C 1
ATOM 704 O O . PHE A 1 92 ? 10.688 28.172 12.352 1 83.75 92 PHE A O 1
ATOM 711 N N . GLU A 1 93 ? 8.5 28.578 12.273 1 87.44 93 GLU A N 1
ATOM 712 C CA . GLU A 1 93 ? 8.219 28.094 13.617 1 87.44 93 GLU A CA 1
ATOM 713 C C . GLU A 1 93 ? 7.223 26.938 13.578 1 87.44 93 GLU A C 1
ATOM 715 O O . GLU A 1 93 ? 6.047 27.125 13.266 1 87.44 93 GLU A O 1
ATOM 720 N N . PRO A 1 94 ? 7.652 25.688 13.969 1 92.81 94 PRO A N 1
ATOM 721 C CA . PRO A 1 94 ? 6.785 24.516 13.867 1 92.81 94 PRO A CA 1
ATOM 722 C C . PRO A 1 94 ? 5.48 24.672 14.641 1 92.81 94 PRO A C 1
ATOM 724 O O . PRO A 1 94 ? 4.422 24.266 14.164 1 92.81 94 PRO A O 1
ATOM 727 N N . GLY A 1 95 ? 5.566 25.281 15.773 1 93.88 95 GLY A N 1
ATOM 728 C CA . GLY A 1 95 ? 4.41 25.375 16.656 1 93.88 95 GLY A CA 1
ATOM 729 C C . GLY A 1 95 ? 3.26 26.156 16.031 1 93.88 95 GLY A C 1
ATOM 730 O O . GLY A 1 95 ? 2.1 25.938 16.391 1 93.88 95 GLY A O 1
ATOM 731 N N . THR A 1 96 ? 3.57 27.016 15.102 1 91.19 96 THR A N 1
ATOM 732 C CA . THR A 1 96 ? 2.533 27.859 14.508 1 91.19 96 THR A CA 1
ATOM 733 C C . THR A 1 96 ? 2.395 27.578 13.016 1 91.19 96 THR A C 1
ATOM 735 O O . THR A 1 96 ? 1.582 28.203 12.336 1 91.19 96 THR A O 1
ATOM 738 N N . ALA A 1 97 ? 3.121 26.609 12.516 1 90.06 97 ALA A N 1
ATOM 739 C CA . ALA A 1 97 ? 3.105 26.312 11.094 1 90.06 97 ALA A CA 1
ATOM 740 C C . ALA A 1 97 ? 1.819 25.578 10.703 1 90.06 97 ALA A C 1
ATOM 742 O O . ALA A 1 97 ? 1.181 24.938 11.539 1 90.06 97 ALA A O 1
ATOM 743 N N . THR A 1 98 ? 1.412 25.812 9.43 1 90.62 98 THR A N 1
ATOM 744 C CA . THR A 1 98 ? 0.251 25.125 8.859 1 90.62 98 THR A CA 1
ATOM 745 C C . THR A 1 98 ? 0.614 24.438 7.551 1 90.62 98 THR A C 1
ATOM 747 O O . THR A 1 98 ? -0.093 24.578 6.551 1 90.62 98 THR A O 1
ATOM 750 N N . GLU A 1 99 ? 1.614 23.641 7.633 1 90.19 99 GLU A N 1
ATOM 751 C CA . GLU A 1 99 ? 2.148 22.953 6.461 1 90.19 99 GLU A CA 1
ATOM 752 C C . GLU A 1 99 ? 1.419 21.641 6.215 1 90.19 99 GLU A C 1
ATOM 754 O O . GLU A 1 99 ? 0.709 21.141 7.09 1 90.19 99 GLU A O 1
ATOM 759 N N . SER A 1 100 ? 1.522 21.172 4.988 1 93.62 100 SER A N 1
ATOM 760 C CA . SER A 1 100 ? 1.139 19.812 4.621 1 93.62 100 SER A CA 1
ATOM 761 C C . SER A 1 100 ? 2.342 19 4.141 1 93.62 100 SER A C 1
ATOM 763 O O . SER A 1 100 ? 2.861 19.25 3.051 1 93.62 100 SER A O 1
ATOM 765 N N . TYR A 1 101 ? 2.795 18.141 4.957 1 96.5 101 TYR A N 1
ATOM 766 C CA . TYR A 1 101 ? 3.943 17.312 4.617 1 96.5 101 TYR A CA 1
ATOM 767 C C . TYR A 1 101 ? 3.502 16.031 3.904 1 96.5 101 TYR A C 1
ATOM 769 O O . TYR A 1 101 ? 2.822 15.188 4.492 1 96.5 101 TYR A O 1
ATOM 777 N N . ARG A 1 102 ? 3.891 15.844 2.662 1 96 102 ARG A N 1
ATOM 778 C CA . ARG A 1 102 ? 3.533 14.688 1.845 1 96 102 ARG A CA 1
ATOM 779 C C . ARG A 1 102 ? 4.715 13.734 1.697 1 96 102 ARG A C 1
ATOM 781 O O . ARG A 1 102 ? 5.734 14.094 1.105 1 96 102 ARG A O 1
ATOM 788 N N . LEU A 1 103 ? 4.535 12.539 2.238 1 97.19 103 LEU A N 1
ATOM 789 C CA . LEU A 1 103 ? 5.613 11.555 2.236 1 97.19 103 LEU A CA 1
ATOM 790 C C . LEU A 1 103 ? 5.16 10.258 1.576 1 97.19 103 LEU A C 1
ATOM 792 O O . LEU A 1 103 ? 4.016 9.836 1.748 1 97.19 103 LEU A O 1
ATOM 796 N N . ALA A 1 104 ? 6.043 9.664 0.834 1 95.12 104 ALA A N 1
ATOM 797 C CA . ALA A 1 104 ? 5.824 8.312 0.343 1 95.12 104 ALA A CA 1
ATOM 798 C C . ALA A 1 104 ? 6.711 7.312 1.082 1 95.12 104 ALA A C 1
ATOM 800 O O . ALA A 1 104 ? 7.941 7.426 1.059 1 95.12 104 ALA A O 1
ATOM 801 N N . LEU A 1 105 ? 6.051 6.387 1.725 1 93.56 105 LEU A N 1
ATOM 802 C CA . LEU A 1 105 ? 6.707 5.391 2.562 1 93.56 105 LEU A CA 1
ATOM 803 C C . LEU A 1 105 ? 6.18 3.992 2.258 1 93.56 105 LEU A C 1
ATOM 805 O O . LEU A 1 105 ? 5.027 3.834 1.849 1 93.56 105 LEU A O 1
ATOM 809 N N . SER A 1 106 ? 7.051 3.008 2.438 1 91.88 106 SER A N 1
ATOM 810 C CA . SER A 1 106 ? 6.57 1.631 2.5 1 91.88 106 SER A CA 1
ATOM 811 C C . SER A 1 106 ? 5.949 1.323 3.857 1 91.88 106 SER A C 1
ATOM 813 O O . SER A 1 106 ? 6.133 2.076 4.816 1 91.88 106 SER A O 1
ATOM 815 N N . ASP A 1 107 ? 5.148 0.234 3.91 1 90.31 107 ASP A N 1
ATOM 816 C CA . ASP A 1 107 ? 4.594 -0.163 5.199 1 90.31 107 ASP A CA 1
ATOM 817 C C . ASP A 1 107 ? 5.703 -0.497 6.195 1 90.31 107 ASP A C 1
ATOM 819 O O . ASP A 1 107 ? 5.547 -0.288 7.398 1 90.31 107 ASP A O 1
ATOM 823 N N . TYR A 1 108 ? 6.852 -0.879 5.691 1 91.56 108 TYR A N 1
ATOM 824 C CA . TYR A 1 108 ? 8.016 -1.107 6.543 1 91.56 108 TYR A CA 1
ATOM 825 C C . TYR A 1 108 ? 8.438 0.178 7.242 1 91.56 108 TYR A C 1
ATOM 827 O O . TYR A 1 108 ? 8.625 0.195 8.461 1 91.56 108 TYR A O 1
ATOM 835 N N . SER A 1 109 ? 8.602 1.221 6.48 1 94.25 109 SER A N 1
ATOM 836 C CA . SER A 1 109 ? 9.055 2.496 7.023 1 94.25 109 SER A CA 1
ATOM 837 C C . SER A 1 109 ? 8.031 3.082 7.992 1 94.25 109 SER A C 1
ATOM 839 O O . SER A 1 109 ? 8.406 3.697 8.992 1 94.25 109 SER A O 1
ATOM 841 N N . VAL A 1 110 ? 6.781 2.883 7.68 1 93.62 110 VAL A N 1
ATOM 842 C CA . VAL A 1 110 ? 5.746 3.375 8.578 1 93.62 110 VAL A CA 1
ATOM 843 C C . VAL A 1 110 ? 5.82 2.627 9.906 1 93.62 110 VAL A C 1
ATOM 845 O O . VAL A 1 110 ? 5.766 3.238 10.977 1 93.62 110 VAL A O 1
ATOM 848 N N . ALA A 1 111 ? 5.98 1.365 9.82 1 91.31 111 ALA A N 1
ATOM 849 C CA . ALA A 1 111 ? 6.059 0.54 11.023 1 91.31 111 ALA A CA 1
ATOM 850 C C . ALA A 1 111 ? 7.27 0.919 11.867 1 91.31 111 ALA A C 1
ATOM 852 O O . ALA A 1 111 ? 7.191 0.938 13.102 1 91.31 111 ALA A O 1
ATOM 853 N N . LEU A 1 112 ? 8.344 1.181 11.242 1 93.62 112 LEU A N 1
ATOM 854 C CA . LEU A 1 112 ? 9.586 1.409 11.969 1 93.62 112 LEU A CA 1
ATOM 855 C C . LEU A 1 112 ? 9.609 2.805 12.586 1 93.62 112 LEU A C 1
ATOM 857 O O . LEU A 1 112 ? 10 2.971 13.75 1 93.62 112 LEU A O 1
ATOM 861 N N . PHE A 1 113 ? 9.18 3.812 11.75 1 95.81 113 PHE A N 1
ATOM 862 C CA . PHE A 1 113 ? 9.359 5.152 12.297 1 95.81 113 PHE A CA 1
ATOM 863 C C . PHE A 1 113 ? 8.266 6.09 11.797 1 95.81 113 PHE A C 1
ATOM 865 O O . PHE A 1 113 ? 8.094 7.191 12.32 1 95.81 113 PHE A O 1
ATOM 872 N N . GLY A 1 114 ? 7.555 5.719 10.766 1 96.44 114 GLY A N 1
ATOM 873 C CA . GLY A 1 114 ? 6.57 6.613 10.172 1 96.44 114 GLY A CA 1
ATOM 874 C C . GLY A 1 114 ? 5.461 6.996 11.141 1 96.44 114 GLY A C 1
ATOM 875 O O . GLY A 1 114 ? 4.996 8.141 11.133 1 96.44 114 GLY A O 1
ATOM 876 N N . ALA A 1 115 ? 5.035 6.031 11.914 1 94.75 115 ALA A N 1
ATOM 877 C CA . ALA A 1 115 ? 4.004 6.324 12.906 1 94.75 115 ALA A CA 1
ATOM 878 C C . ALA A 1 115 ? 4.496 7.348 13.922 1 94.75 115 ALA A C 1
ATOM 880 O O . ALA A 1 115 ? 3.789 8.305 14.242 1 94.75 115 ALA A O 1
ATOM 881 N N . ASP A 1 116 ? 5.66 7.168 14.383 1 96.19 116 ASP A N 1
ATOM 882 C CA . ASP A 1 116 ? 6.266 8.109 15.328 1 96.19 116 ASP A CA 1
ATOM 883 C C . ASP A 1 116 ? 6.438 9.484 14.695 1 96.19 116 ASP A C 1
ATOM 885 O O . ASP A 1 116 ? 6.266 10.508 15.359 1 96.19 116 ASP A O 1
ATOM 889 N N . LEU A 1 117 ? 6.801 9.453 13.461 1 97.88 117 LEU A N 1
ATOM 890 C CA . LEU A 1 117 ? 6.977 10.711 12.75 1 97.88 117 LEU A CA 1
ATOM 891 C C . LEU A 1 117 ? 5.668 11.492 12.695 1 97.88 117 LEU A C 1
ATOM 893 O O . LEU A 1 117 ? 5.641 12.688 12.992 1 97.88 117 LEU A O 1
ATOM 897 N N . ALA A 1 118 ? 4.617 10.844 12.359 1 97.62 118 ALA A N 1
ATOM 898 C CA . ALA A 1 118 ? 3.307 11.492 12.312 1 97.62 118 ALA A CA 1
ATOM 899 C C . ALA A 1 118 ? 2.92 12.055 13.68 1 97.62 118 ALA A C 1
ATOM 901 O O . ALA A 1 118 ? 2.441 13.188 13.773 1 97.62 118 ALA A O 1
ATOM 902 N N . ARG A 1 119 ? 3.164 11.305 14.695 1 95.94 119 ARG A N 1
ATOM 903 C CA . ARG A 1 119 ? 2.854 11.75 16.047 1 95.94 119 ARG A CA 1
ATOM 904 C C . ARG A 1 119 ? 3.672 12.984 16.422 1 95.94 119 ARG A C 1
ATOM 906 O O . ARG A 1 119 ? 3.131 13.953 16.953 1 95.94 119 ARG A O 1
ATOM 913 N N . THR A 1 120 ? 4.934 12.883 16.141 1 97.06 120 THR A N 1
ATOM 914 C CA . THR A 1 120 ? 5.844 13.969 16.484 1 97.06 120 THR A CA 1
ATOM 915 C C . THR A 1 120 ? 5.445 15.25 15.773 1 97.06 120 THR A C 1
ATOM 917 O O . THR A 1 120 ? 5.406 16.328 16.391 1 97.06 120 THR A O 1
ATOM 920 N N . ILE A 1 121 ? 5.148 15.148 14.5 1 97.75 121 ILE A N 1
ATOM 921 C CA . ILE A 1 121 ? 4.742 16.328 13.734 1 97.75 121 ILE A CA 1
ATOM 922 C C . ILE A 1 121 ? 3.441 16.891 14.297 1 97.75 121 ILE A C 1
ATOM 924 O O . ILE A 1 121 ? 3.301 18.094 14.461 1 97.75 121 ILE A O 1
ATOM 928 N N . HIS A 1 122 ? 2.533 16.016 14.633 1 96.62 122 HIS A N 1
ATOM 929 C CA . HIS A 1 122 ? 1.265 16.453 15.195 1 96.62 122 HIS A CA 1
ATOM 930 C C . HIS A 1 122 ? 1.476 17.188 16.516 1 96.62 122 HIS A C 1
ATOM 932 O O . HIS A 1 122 ? 0.801 18.188 16.797 1 96.62 122 HIS A O 1
ATOM 938 N N . GLN A 1 123 ? 2.369 16.766 17.297 1 95.12 123 GLN A N 1
ATOM 939 C CA . GLN A 1 123 ? 2.637 17.344 18.609 1 95.12 123 GLN A CA 1
ATOM 940 C C . GLN A 1 123 ? 3.393 18.672 18.484 1 95.12 123 GLN A C 1
ATOM 942 O O . GLN A 1 123 ? 3.062 19.641 19.156 1 95.12 123 GLN A O 1
ATOM 947 N N . ARG A 1 124 ? 4.352 18.703 17.625 1 96.56 124 ARG A N 1
ATOM 948 C CA . ARG A 1 124 ? 5.258 19.844 17.547 1 96.56 124 ARG A CA 1
ATOM 949 C C . ARG A 1 124 ? 4.746 20.891 16.578 1 96.56 124 ARG A C 1
ATOM 951 O O . ARG A 1 124 ? 5.133 22.062 16.656 1 96.56 124 ARG A O 1
ATOM 958 N N . SER A 1 125 ? 3.938 20.5 15.648 1 96.44 125 SER A N 1
ATOM 959 C CA . SER A 1 125 ? 3.303 21.391 14.672 1 96.44 125 SER A CA 1
ATOM 960 C C . SER A 1 125 ? 1.825 21.047 14.5 1 96.44 125 SER A C 1
ATOM 962 O O . SER A 1 125 ? 1.407 20.594 13.438 1 96.44 125 SER A O 1
ATOM 964 N N . PRO A 1 126 ? 1.049 21.375 15.445 1 94.81 126 PRO A N 1
ATOM 965 C CA . PRO A 1 126 ? -0.342 20.906 15.492 1 94.81 126 PRO A CA 1
ATOM 966 C C . PRO A 1 126 ? -1.188 21.469 14.352 1 94.81 126 PRO A C 1
ATOM 968 O O . PRO A 1 126 ? -2.227 20.906 14.008 1 94.81 126 PRO A O 1
ATOM 971 N N . GLY A 1 127 ? -0.782 22.547 13.797 1 94.5 127 GLY A N 1
ATOM 972 C CA . GLY A 1 127 ? -1.522 23.109 12.68 1 94.5 127 GLY A CA 1
ATOM 973 C C . GLY A 1 127 ? -1.188 22.453 11.352 1 94.5 127 GLY A C 1
ATOM 974 O O . GLY A 1 127 ? -1.875 22.688 10.352 1 94.5 127 GLY A O 1
ATOM 975 N N . SER A 1 128 ? -0.165 21.656 11.32 1 94.88 128 SER A N 1
ATOM 976 C CA . SER A 1 128 ? 0.284 21 10.094 1 94.88 128 SER A CA 1
ATOM 977 C C . SER A 1 128 ? -0.356 19.625 9.93 1 94.88 128 SER A C 1
ATOM 979 O O . SER A 1 128 ? -0.913 19.078 10.883 1 94.88 128 SER A O 1
ATOM 981 N N . SER A 1 129 ? -0.307 19.172 8.672 1 96.5 129 SER A N 1
ATOM 982 C CA . SER A 1 129 ? -0.827 17.844 8.375 1 96.5 129 SER A CA 1
ATOM 983 C C . SER A 1 129 ? 0.241 16.953 7.738 1 96.5 129 SER A C 1
ATOM 985 O O . SER A 1 129 ? 1.212 17.469 7.168 1 96.5 129 SER A O 1
ATOM 987 N N . VAL A 1 130 ? 0.074 15.695 7.941 1 97.56 130 VAL A N 1
ATOM 988 C CA . VAL A 1 130 ? 0.933 14.688 7.324 1 97.56 130 VAL A CA 1
ATOM 989 C C . VAL A 1 130 ? 0.116 13.836 6.355 1 97.56 130 VAL A C 1
ATOM 991 O O . VAL A 1 130 ? -0.956 13.344 6.711 1 97.56 130 VAL A O 1
ATOM 994 N N . VAL A 1 131 ? 0.621 13.727 5.184 1 95.75 131 VAL A N 1
ATOM 995 C CA . VAL A 1 131 ? -0.023 12.891 4.176 1 95.75 131 VAL A CA 1
ATOM 996 C C . VAL A 1 131 ? 0.928 11.773 3.742 1 95.75 131 VAL A C 1
ATOM 998 O O . VAL A 1 131 ? 1.91 12.023 3.041 1 95.75 131 VAL A O 1
ATOM 1001 N N . TYR A 1 132 ? 0.588 10.555 4.133 1 95.5 132 TYR A N 1
ATOM 1002 C CA . TYR A 1 132 ? 1.343 9.391 3.664 1 95.5 132 TYR A CA 1
ATOM 1003 C C . TYR A 1 132 ? 0.756 8.852 2.365 1 95.5 132 TYR A C 1
ATOM 1005 O O . TYR A 1 132 ? -0.464 8.727 2.234 1 95.5 132 TYR A O 1
ATOM 1013 N N . GLN A 1 133 ? 1.661 8.586 1.507 1 91.31 133 GLN A N 1
ATOM 1014 C CA . GLN A 1 133 ? 1.298 7.941 0.249 1 91.31 133 GLN A CA 1
ATOM 1015 C C . GLN A 1 133 ? 2.051 6.625 0.067 1 91.31 133 GLN A C 1
ATOM 1017 O O . GLN A 1 133 ? 3.131 6.438 0.631 1 91.31 133 GLN A O 1
ATOM 1022 N N . GLN A 1 134 ? 1.438 5.82 -0.711 1 86.81 134 GLN A N 1
ATOM 1023 C CA . GLN A 1 134 ? 2.105 4.555 -1.001 1 86.81 134 GLN A CA 1
ATOM 1024 C C . GLN A 1 134 ? 3.338 4.77 -1.874 1 86.81 134 GLN A C 1
ATOM 1026 O O . GLN A 1 134 ? 3.307 5.562 -2.818 1 86.81 134 GLN A O 1
ATOM 1031 N N . LEU A 1 135 ? 4.348 4.074 -1.45 1 87.06 135 LEU A N 1
ATOM 1032 C CA . LEU A 1 135 ? 5.531 4.062 -2.303 1 87.06 135 LEU A CA 1
ATOM 1033 C C . LEU A 1 135 ? 5.324 3.148 -3.506 1 87.06 135 LEU A C 1
ATOM 1035 O O . LEU A 1 135 ? 5.039 1.958 -3.346 1 87.06 135 LEU A O 1
ATOM 1039 N N . ASP A 1 136 ? 5.336 3.734 -4.684 1 82.81 136 ASP A N 1
ATOM 1040 C CA . ASP A 1 136 ? 5.176 2.951 -5.906 1 82.81 136 ASP A CA 1
ATOM 1041 C C . ASP A 1 136 ? 6.023 3.523 -7.039 1 82.81 136 ASP A C 1
ATOM 1043 O O . ASP A 1 136 ? 6.973 4.27 -6.797 1 82.81 136 ASP A O 1
ATOM 1047 N N . ASP A 1 137 ? 5.688 3.131 -8.211 1 78.12 137 ASP A N 1
ATOM 1048 C CA . ASP A 1 137 ? 6.504 3.49 -9.367 1 78.12 137 ASP A CA 1
ATOM 1049 C C . ASP A 1 137 ? 6.371 4.977 -9.688 1 78.12 137 ASP A C 1
ATOM 1051 O O . ASP A 1 137 ? 7.246 5.555 -10.336 1 78.12 137 ASP A O 1
ATOM 1055 N N . GLU A 1 138 ? 5.375 5.527 -9.18 1 81.44 138 GLU A N 1
ATOM 1056 C CA . GLU A 1 138 ? 5.105 6.918 -9.531 1 81.44 138 GLU A CA 1
ATOM 1057 C C . GLU A 1 138 ? 5.715 7.871 -8.508 1 81.44 138 GLU A C 1
ATOM 1059 O O . GLU A 1 138 ? 5.703 9.086 -8.703 1 81.44 138 GLU A O 1
ATOM 1064 N N . ALA A 1 139 ? 6.266 7.332 -7.523 1 86.88 139 ALA A N 1
ATOM 1065 C CA . ALA A 1 139 ? 6.691 8.148 -6.391 1 86.88 139 ALA A CA 1
ATOM 1066 C C . ALA A 1 139 ? 7.75 9.164 -6.812 1 86.88 139 ALA A C 1
ATOM 1068 O O . ALA A 1 139 ? 7.691 10.328 -6.418 1 86.88 139 ALA A O 1
ATOM 1069 N N . PHE A 1 140 ? 8.648 8.781 -7.66 1 86.81 140 PHE A N 1
ATOM 1070 C CA . PHE A 1 140 ? 9.711 9.688 -8.078 1 86.81 140 PHE A CA 1
ATOM 1071 C C . PHE A 1 140 ? 9.172 10.773 -8.992 1 86.81 140 PHE A C 1
ATOM 1073 O O . PHE A 1 140 ? 9.609 11.93 -8.93 1 86.81 140 PHE A O 1
ATOM 1080 N N . ALA A 1 141 ? 8.336 10.328 -9.844 1 85.25 141 ALA A N 1
ATOM 1081 C CA . ALA A 1 141 ? 7.691 11.32 -10.703 1 85.25 141 ALA A CA 1
ATOM 1082 C C . ALA A 1 141 ? 6.934 12.352 -9.875 1 85.25 141 ALA A C 1
ATOM 1084 O O . ALA A 1 141 ? 6.996 13.555 -10.164 1 85.25 141 ALA A O 1
ATOM 1085 N N . GLU A 1 142 ? 6.266 11.898 -8.883 1 87.81 142 GLU A N 1
ATOM 1086 C CA . GLU A 1 142 ? 5.52 12.781 -7.996 1 87.81 142 GLU A CA 1
ATOM 1087 C C . GLU A 1 142 ? 6.457 13.68 -7.195 1 87.81 142 GLU A C 1
ATOM 1089 O O . GLU A 1 142 ? 6.125 14.836 -6.906 1 87.81 142 GLU A O 1
ATOM 1094 N N . LEU A 1 143 ? 7.582 13.172 -6.859 1 90.31 143 LEU A N 1
ATOM 1095 C CA . LEU A 1 143 ? 8.594 13.953 -6.168 1 90.31 143 LEU A CA 1
ATOM 1096 C C . LEU A 1 143 ? 9.086 15.102 -7.047 1 90.31 143 LEU A C 1
ATOM 1098 O O . LEU A 1 143 ? 9.18 16.25 -6.59 1 90.31 143 LEU A O 1
ATOM 1102 N N . ASN A 1 144 ? 9.328 14.797 -8.258 1 86.56 144 ASN A N 1
ATOM 1103 C CA . ASN A 1 144 ? 9.812 15.781 -9.219 1 86.56 144 ASN A CA 1
ATOM 1104 C C . ASN A 1 144 ? 8.758 16.859 -9.484 1 86.56 144 ASN A C 1
ATOM 1106 O O . ASN A 1 144 ? 9.094 18.031 -9.641 1 86.56 144 ASN A O 1
ATOM 1110 N N . ALA A 1 145 ? 7.57 16.406 -9.469 1 82.38 145 ALA A N 1
ATOM 1111 C CA . ALA A 1 145 ? 6.465 17.312 -9.789 1 82.38 145 ALA A CA 1
ATOM 1112 C C . ALA A 1 145 ? 6.051 18.125 -8.562 1 82.38 145 ALA A C 1
ATOM 1114 O O . ALA A 1 145 ? 5.266 19.062 -8.68 1 82.38 145 ALA A O 1
ATOM 1115 N N . GLY A 1 146 ? 6.527 17.734 -7.438 1 85.31 146 GLY A N 1
ATOM 1116 C CA . GLY A 1 146 ? 6.215 18.469 -6.219 1 85.31 146 GLY A CA 1
ATOM 1117 C C . GLY A 1 146 ? 5.008 17.906 -5.484 1 85.31 146 GLY A C 1
ATOM 1118 O O . GLY A 1 146 ? 4.508 18.531 -4.543 1 85.31 146 GLY A O 1
ATOM 1119 N N . GLY A 1 147 ? 4.531 16.781 -5.906 1 88.25 147 GLY A N 1
ATOM 1120 C CA . GLY A 1 147 ? 3.406 16.141 -5.25 1 88.25 147 GLY A CA 1
ATOM 1121 C C . GLY A 1 147 ? 3.801 15.391 -3.99 1 88.25 147 GLY A C 1
ATOM 1122 O O . GLY A 1 147 ? 2.951 15.086 -3.152 1 88.25 147 GLY A O 1
ATOM 1123 N N . ILE A 1 148 ? 5.012 15.109 -3.918 1 93.81 148 ILE A N 1
ATOM 1124 C CA . ILE A 1 148 ? 5.613 14.469 -2.75 1 93.81 148 ILE A CA 1
ATOM 1125 C C . ILE A 1 148 ? 6.805 15.297 -2.27 1 93.81 148 ILE A C 1
ATOM 1127 O O . ILE A 1 148 ? 7.598 15.781 -3.078 1 93.81 148 ILE A O 1
ATOM 1131 N N . ASP A 1 149 ? 6.883 15.445 -0.949 1 94.56 149 ASP A N 1
ATOM 1132 C CA . ASP A 1 149 ? 7.949 16.266 -0.379 1 94.56 149 ASP A CA 1
ATOM 1133 C C . ASP A 1 149 ? 9.164 15.406 -0.01 1 94.56 149 ASP A C 1
ATOM 1135 O O . ASP A 1 149 ? 10.289 15.898 0.01 1 94.56 149 ASP A O 1
ATOM 1139 N N . LEU A 1 150 ? 8.898 14.203 0.336 1 96.88 150 LEU A N 1
ATOM 1140 C CA . LEU A 1 150 ? 9.969 13.352 0.841 1 96.88 150 LEU A CA 1
ATOM 1141 C C . LEU A 1 150 ? 9.656 11.875 0.596 1 96.88 150 LEU A C 1
ATOM 1143 O O . LEU A 1 150 ? 8.523 11.438 0.81 1 96.88 150 LEU A O 1
ATOM 1147 N N . LEU A 1 151 ? 10.695 11.172 0.12 1 95.12 151 LEU A N 1
ATOM 1148 C CA . LEU A 1 151 ? 10.633 9.727 -0.064 1 95.12 151 LEU A CA 1
ATOM 1149 C C . LEU A 1 151 ? 11.594 9.016 0.876 1 95.12 151 LEU A C 1
ATOM 1151 O O . LEU A 1 151 ? 12.672 9.531 1.171 1 95.12 151 LEU A O 1
ATOM 1155 N N . VAL A 1 152 ? 11.172 7.875 1.311 1 94.81 152 VAL A N 1
ATOM 1156 C CA . VAL A 1 152 ? 12.117 6.957 1.944 1 94.81 152 VAL A CA 1
ATOM 1157 C C . VAL A 1 152 ? 12.195 5.66 1.143 1 94.81 152 VAL A C 1
ATOM 1159 O O . VAL A 1 152 ? 11.188 4.965 0.973 1 94.81 152 VAL A O 1
ATOM 1162 N N . VAL A 1 153 ? 13.406 5.371 0.685 1 91.12 153 VAL A N 1
ATOM 1163 C CA . VAL A 1 153 ? 13.562 4.238 -0.223 1 91.12 153 VAL A CA 1
ATOM 1164 C C . VAL A 1 153 ? 14.812 3.445 0.143 1 91.12 153 VAL A C 1
ATOM 1166 O O . VAL A 1 153 ? 15.719 3.973 0.792 1 91.12 153 VAL A O 1
ATOM 1169 N N . GLY A 1 154 ? 14.742 2.223 -0.327 1 87.44 154 GLY A N 1
ATOM 1170 C CA . GLY A 1 154 ? 15.844 1.315 -0.046 1 87.44 154 GLY A CA 1
ATOM 1171 C C . GLY A 1 154 ? 16.922 1.337 -1.113 1 87.44 154 GLY A C 1
ATOM 1172 O O . GLY A 1 154 ? 17.531 0.309 -1.402 1 87.44 154 GLY A O 1
ATOM 1173 N N . ARG A 1 155 ? 17.031 2.322 -1.854 1 78.75 155 ARG A N 1
ATOM 1174 C CA . ARG A 1 155 ? 18.062 2.482 -2.865 1 78.75 155 ARG A CA 1
ATOM 1175 C C . ARG A 1 155 ? 18.406 3.953 -3.068 1 78.75 155 ARG A C 1
ATOM 1177 O O . ARG A 1 155 ? 17.594 4.832 -2.77 1 78.75 155 ARG A O 1
ATOM 1184 N N . PRO A 1 156 ? 19.594 4.129 -3.555 1 74.94 156 PRO A N 1
ATOM 1185 C CA . PRO A 1 156 ? 19.953 5.527 -3.801 1 74.94 156 PRO A CA 1
ATOM 1186 C C . PRO A 1 156 ? 19.109 6.176 -4.898 1 74.94 156 PRO A C 1
ATOM 1188 O O . PRO A 1 156 ? 18.609 5.48 -5.785 1 74.94 156 PRO A O 1
ATOM 1191 N N . ALA A 1 157 ? 18.922 7.422 -4.727 1 76.81 157 ALA A N 1
ATOM 1192 C CA . ALA A 1 157 ? 18.141 8.188 -5.695 1 76.81 157 ALA A CA 1
ATOM 1193 C C . ALA A 1 157 ? 19 8.555 -6.91 1 76.81 157 ALA A C 1
ATOM 1195 O O . ALA A 1 157 ? 20.219 8.453 -6.871 1 76.81 157 ALA A O 1
ATOM 1196 N N . ALA A 1 158 ? 18.25 8.969 -7.91 1 79.12 158 ALA A N 1
ATOM 1197 C CA . ALA A 1 158 ? 18.938 9.531 -9.078 1 79.12 158 ALA A CA 1
ATOM 1198 C C . ALA A 1 158 ? 19.797 10.727 -8.695 1 79.12 158 ALA A C 1
ATOM 1200 O O . ALA A 1 158 ? 19.531 11.398 -7.691 1 79.12 158 ALA A O 1
ATOM 1201 N N . SER A 1 159 ? 20.734 10.992 -9.516 1 80.5 159 SER A N 1
ATOM 1202 C CA . SER A 1 159 ? 21.766 11.969 -9.211 1 80.5 159 SER A CA 1
ATOM 1203 C C . SER A 1 159 ? 21.188 13.367 -9.086 1 80.5 159 SER A C 1
ATOM 1205 O O . SER A 1 159 ? 21.75 14.219 -8.383 1 80.5 159 SER A O 1
ATOM 1207 N N . HIS A 1 160 ? 20.125 13.672 -9.648 1 88 160 HIS A N 1
ATOM 1208 C CA . HIS A 1 160 ? 19.609 15.031 -9.625 1 88 160 HIS A CA 1
ATOM 1209 C C . HIS A 1 160 ? 18.766 15.281 -8.383 1 88 160 HIS A C 1
ATOM 1211 O O . HIS A 1 160 ? 18.312 16.406 -8.141 1 88 160 HIS A O 1
ATOM 1217 N N . LEU A 1 161 ? 18.578 14.25 -7.652 1 92.06 161 LEU A N 1
ATOM 1218 C CA . LEU A 1 161 ? 17.828 14.375 -6.41 1 92.06 161 LEU A CA 1
ATOM 1219 C C . LEU A 1 161 ? 18.766 14.398 -5.207 1 92.06 161 LEU A C 1
ATOM 1221 O O . LEU A 1 161 ? 19.859 13.836 -5.258 1 92.06 161 LEU A O 1
ATOM 1225 N N . ALA A 1 162 ? 18.375 15.102 -4.234 1 91.56 162 ALA A N 1
ATOM 1226 C CA . ALA A 1 162 ? 19.094 15.07 -2.963 1 91.56 162 ALA A CA 1
ATOM 1227 C C . ALA A 1 162 ? 18.703 13.852 -2.137 1 91.56 162 ALA A C 1
ATOM 1229 O O . ALA A 1 162 ? 17.594 13.336 -2.262 1 91.56 162 ALA A O 1
ATOM 1230 N N . HIS A 1 163 ? 19.609 13.367 -1.383 1 94.75 163 HIS A N 1
ATOM 1231 C CA . HIS A 1 163 ? 19.328 12.219 -0.53 1 94.75 163 HIS A CA 1
ATOM 1232 C C . HIS A 1 163 ? 20.25 12.188 0.68 1 94.75 163 HIS A C 1
ATOM 1234 O O . HIS A 1 163 ? 21.328 12.805 0.667 1 94.75 163 HIS A O 1
ATOM 1240 N N . ARG A 1 164 ? 19.797 11.516 1.699 1 94.94 164 ARG A N 1
ATOM 1241 C CA . ARG A 1 164 ? 20.578 11.227 2.893 1 94.94 164 ARG A CA 1
ATOM 1242 C C . ARG A 1 164 ? 20.281 9.828 3.426 1 94.94 164 ARG A C 1
ATOM 1244 O O . ARG A 1 164 ? 19.109 9.438 3.529 1 94.94 164 ARG A O 1
ATOM 1251 N N . GLU A 1 165 ? 21.359 9.117 3.729 1 95.06 165 GLU A N 1
ATOM 1252 C CA . GLU A 1 165 ? 21.156 7.801 4.336 1 95.06 165 GLU A CA 1
ATOM 1253 C C . GLU A 1 165 ? 20.609 7.926 5.754 1 95.06 165 GLU A C 1
ATOM 1255 O O . GLU A 1 165 ? 21.109 8.719 6.555 1 95.06 165 GLU A O 1
ATOM 1260 N N . LEU A 1 166 ? 19.609 7.211 6.008 1 96.75 166 LEU A N 1
ATOM 1261 C CA . LEU A 1 166 ? 18.984 7.219 7.324 1 96.75 166 LEU A CA 1
ATOM 1262 C C . LEU A 1 166 ? 19.562 6.121 8.211 1 96.75 166 LEU A C 1
ATOM 1264 O O . LEU A 1 166 ? 19.922 6.375 9.367 1 96.75 166 LEU A O 1
ATOM 1268 N N . PHE A 1 167 ? 19.594 4.93 7.766 1 95.75 167 PHE A N 1
ATOM 1269 C CA . PHE A 1 167 ? 20.141 3.773 8.469 1 95.75 167 PHE A CA 1
ATOM 1270 C C . PHE A 1 167 ? 20.344 2.607 7.504 1 95.75 167 PHE A C 1
ATOM 1272 O O . PHE A 1 167 ? 19.922 2.672 6.344 1 95.75 167 PHE A O 1
ATOM 1279 N N . THR A 1 168 ? 21.031 1.629 8.039 1 94.75 168 THR A N 1
ATOM 1280 C CA . THR A 1 168 ? 21.266 0.407 7.27 1 94.75 168 THR A CA 1
ATOM 1281 C C . THR A 1 168 ? 20.672 -0.801 7.996 1 94.75 168 THR A C 1
ATOM 1283 O O . THR A 1 168 ? 20.844 -0.949 9.211 1 94.75 168 THR A O 1
ATOM 1286 N N . ASP A 1 169 ? 19.922 -1.534 7.246 1 95.12 169 ASP A N 1
ATOM 1287 C CA . ASP A 1 169 ? 19.359 -2.797 7.727 1 95.12 169 ASP A CA 1
ATOM 1288 C C . ASP A 1 169 ? 19.984 -3.982 6.996 1 95.12 169 ASP A C 1
ATOM 1290 O O . ASP A 1 169 ? 20.938 -3.812 6.223 1 95.12 169 ASP A O 1
ATOM 1294 N N . HIS A 1 170 ? 19.625 -5.168 7.41 1 94.88 170 HIS A N 1
ATOM 1295 C CA . HIS A 1 170 ? 20.031 -6.379 6.711 1 94.88 170 HIS A CA 1
ATOM 1296 C C . HIS A 1 170 ? 18.844 -7.332 6.531 1 94.88 170 HIS A C 1
ATOM 1298 O O . HIS A 1 170 ? 17.781 -7.121 7.105 1 94.88 170 HIS A O 1
ATOM 1304 N N . PHE A 1 171 ? 19.109 -8.352 5.66 1 95.12 171 PHE A N 1
ATOM 1305 C CA . PHE A 1 171 ? 18.016 -9.242 5.324 1 95.12 171 PHE A CA 1
ATOM 1306 C C . PHE A 1 171 ? 17.984 -10.445 6.266 1 95.12 171 PHE A C 1
ATOM 1308 O O . PHE A 1 171 ? 19.031 -10.969 6.645 1 95.12 171 PHE A O 1
ATOM 1315 N N . VAL A 1 172 ? 16.797 -10.859 6.555 1 96.06 172 VAL A N 1
ATOM 1316 C CA . VAL A 1 172 ? 16.531 -12.133 7.211 1 96.06 172 VAL A CA 1
ATOM 1317 C C . VAL A 1 172 ? 15.445 -12.891 6.449 1 96.06 172 VAL A C 1
ATOM 1319 O O . VAL A 1 172 ? 14.789 -12.328 5.57 1 96.06 172 VAL A O 1
ATOM 1322 N N . CYS A 1 173 ? 15.344 -14.141 6.758 1 96.75 173 CYS A N 1
ATOM 1323 C CA . CYS A 1 173 ? 14.289 -14.969 6.184 1 96.75 173 CYS A CA 1
ATOM 1324 C C . CYS A 1 173 ? 13.312 -15.43 7.254 1 96.75 173 CYS A C 1
ATOM 1326 O O . CYS A 1 173 ? 13.672 -15.547 8.43 1 96.75 173 CYS A O 1
ATOM 1328 N N . ALA A 1 174 ? 12.125 -15.625 6.844 1 96.19 174 ALA A N 1
ATOM 1329 C CA . ALA A 1 174 ? 11.109 -16.234 7.703 1 96.19 174 ALA A CA 1
ATOM 1330 C C . ALA A 1 174 ? 10.461 -17.438 7.012 1 96.19 174 ALA A C 1
ATOM 1332 O O . ALA A 1 174 ? 10.242 -17.422 5.801 1 96.19 174 ALA A O 1
ATOM 1333 N N . VAL A 1 175 ? 10.211 -18.469 7.824 1 96.81 175 VAL A N 1
ATOM 1334 C CA . VAL A 1 175 ? 9.5 -19.656 7.359 1 96.81 175 VAL A CA 1
ATOM 1335 C C . VAL A 1 175 ? 8.477 -20.078 8.406 1 96.81 175 VAL A C 1
ATOM 1337 O O . VAL A 1 175 ? 8.516 -19.625 9.547 1 96.81 175 VAL A O 1
ATOM 1340 N N . ALA A 1 176 ? 7.516 -20.922 7.938 1 95 176 ALA A N 1
ATOM 1341 C CA . ALA A 1 176 ? 6.59 -21.516 8.898 1 95 176 ALA A CA 1
ATOM 1342 C C . ALA A 1 176 ? 7.336 -22.344 9.945 1 95 176 ALA A C 1
ATOM 1344 O O . ALA A 1 176 ? 8.453 -22.797 9.695 1 95 176 ALA A O 1
ATOM 1345 N N . HIS A 1 177 ? 6.723 -22.594 11.047 1 92.06 177 HIS A N 1
ATOM 1346 C CA . HIS A 1 177 ? 7.336 -23.344 12.141 1 92.06 177 HIS A CA 1
ATOM 1347 C C . HIS A 1 177 ? 7.633 -24.781 11.727 1 92.06 177 HIS A C 1
ATOM 1349 O O . HIS A 1 177 ? 8.633 -25.359 12.156 1 92.06 177 HIS A O 1
ATOM 1355 N N . GLU A 1 178 ? 6.75 -25.266 10.953 1 91.75 178 GLU A N 1
ATOM 1356 C CA . GLU A 1 178 ? 6.883 -26.672 10.555 1 91.75 178 GLU A CA 1
ATOM 1357 C C . GLU A 1 178 ? 7.742 -26.797 9.305 1 91.75 178 GLU A C 1
ATOM 1359 O O . GLU A 1 178 ? 7.934 -27.906 8.789 1 91.75 178 GLU A O 1
ATOM 1364 N N . HIS A 1 179 ? 8.227 -25.719 8.82 1 95.38 179 HIS A N 1
ATOM 1365 C CA . HIS A 1 179 ? 9.039 -25.719 7.609 1 95.38 179 HIS A CA 1
ATOM 1366 C C . HIS A 1 179 ? 10.32 -26.531 7.816 1 95.38 179 HIS A C 1
ATOM 1368 O O . HIS A 1 179 ? 10.945 -26.438 8.875 1 95.38 179 HIS A O 1
ATOM 1374 N N . PRO A 1 180 ? 10.805 -27.188 6.84 1 95.44 180 PRO A N 1
ATOM 1375 C CA . PRO A 1 180 ? 12.023 -27.984 6.965 1 95.44 180 PRO A CA 1
ATOM 1376 C C . PRO A 1 180 ? 13.242 -27.156 7.355 1 95.44 180 PRO A C 1
ATOM 1378 O O . PRO A 1 180 ? 14.156 -27.656 8.016 1 95.44 180 PRO A O 1
ATOM 1381 N N . LEU A 1 181 ? 13.211 -25.969 6.988 1 96.19 181 LEU A N 1
ATOM 1382 C CA . LEU A 1 181 ? 14.352 -25.109 7.266 1 96.19 181 LEU A CA 1
ATOM 1383 C C . LEU A 1 181 ? 14.258 -24.516 8.664 1 96.19 181 LEU A C 1
ATOM 1385 O O . LEU A 1 181 ? 15.203 -23.875 9.133 1 96.19 181 LEU A O 1
ATOM 1389 N N . ALA A 1 182 ? 13.211 -24.734 9.352 1 94.12 182 ALA A N 1
ATOM 1390 C CA . ALA A 1 182 ? 12.938 -24.047 10.609 1 94.12 182 ALA A CA 1
ATOM 1391 C C . ALA A 1 182 ? 13.977 -24.406 11.672 1 94.12 182 ALA A C 1
ATOM 1393 O O . ALA A 1 182 ? 14.211 -23.641 12.602 1 94.12 182 ALA A O 1
ATOM 1394 N N . ALA A 1 183 ? 14.586 -25.438 11.516 1 91.25 183 ALA A N 1
ATOM 1395 C CA . ALA A 1 183 ? 15.539 -25.906 12.523 1 91.25 183 ALA A CA 1
ATOM 1396 C C . ALA A 1 183 ? 16.922 -25.328 12.289 1 91.25 183 ALA A C 1
ATOM 1398 O O . ALA A 1 183 ? 17.828 -25.484 13.117 1 91.25 183 ALA A O 1
ATOM 1399 N N . ARG A 1 184 ? 17.125 -24.656 11.234 1 90.38 184 ARG A N 1
ATOM 1400 C CA . ARG A 1 184 ? 18.422 -24.078 10.906 1 90.38 184 ARG A CA 1
ATOM 1401 C C . ARG A 1 184 ? 18.531 -22.641 11.414 1 90.38 184 ARG A C 1
ATOM 1403 O O . ARG A 1 184 ? 17.531 -21.906 11.445 1 90.38 184 ARG A O 1
ATOM 1410 N N . PRO A 1 185 ? 19.734 -22.281 11.773 1 90.56 185 PRO A N 1
ATOM 1411 C CA . PRO A 1 185 ? 19.906 -20.875 12.172 1 90.56 185 PRO A CA 1
ATOM 1412 C C . PRO A 1 185 ? 20.062 -19.938 10.977 1 90.56 185 PRO A C 1
ATOM 1414 O O . PRO A 1 185 ? 19.781 -18.75 11.086 1 90.56 185 PRO A O 1
ATOM 1417 N N . GLN A 1 186 ? 20.547 -20.516 9.898 1 94.19 186 GLN A N 1
ATOM 1418 C CA . GLN A 1 186 ? 20.812 -19.734 8.695 1 94.19 186 GLN A CA 1
ATOM 1419 C C . GLN A 1 186 ? 20.438 -20.531 7.441 1 94.19 186 GLN A C 1
ATOM 1421 O O . GLN A 1 186 ? 20.625 -21.734 7.379 1 94.19 186 GLN A O 1
ATOM 1426 N N . VAL A 1 187 ? 19.922 -19.781 6.48 1 96.12 187 VAL A N 1
ATOM 1427 C CA . VAL A 1 187 ? 19.578 -20.391 5.203 1 96.12 187 VAL A CA 1
ATOM 1428 C C . VAL A 1 187 ? 20.781 -20.328 4.258 1 96.12 187 VAL A C 1
ATOM 1430 O O . VAL A 1 187 ? 21.344 -19.25 4.039 1 96.12 187 VAL A O 1
ATOM 1433 N N . THR A 1 188 ? 21.172 -21.422 3.734 1 95.88 188 THR A N 1
ATOM 1434 C CA . THR A 1 188 ? 22.188 -21.406 2.686 1 95.88 188 THR A CA 1
ATOM 1435 C C . THR A 1 188 ? 21.578 -21 1.351 1 95.88 188 THR A C 1
ATOM 1437 O O . THR A 1 188 ? 20.375 -21.062 1.167 1 95.88 188 THR A O 1
ATOM 1440 N N . LEU A 1 189 ? 22.484 -20.625 0.469 1 96 189 LEU A N 1
ATOM 1441 C CA . LEU A 1 189 ? 22 -20.234 -0.852 1 96 189 LEU A CA 1
ATOM 1442 C C . LEU A 1 189 ? 21.312 -21.406 -1.541 1 96 189 LEU A C 1
ATOM 1444 O O . LEU A 1 189 ? 20.281 -21.234 -2.209 1 96 189 LEU A O 1
ATOM 1448 N N . GLN A 1 190 ? 21.844 -22.578 -1.39 1 95.5 190 GLN A N 1
ATOM 1449 C CA . GLN A 1 190 ? 21.25 -23.781 -1.973 1 95.5 190 GLN A CA 1
ATOM 1450 C C . GLN A 1 190 ? 19.859 -24.047 -1.41 1 95.5 190 GLN A C 1
ATOM 1452 O O . GLN A 1 190 ? 18.922 -24.281 -2.164 1 95.5 190 GLN A O 1
ATOM 1457 N N . ASP A 1 191 ? 19.781 -23.953 -0.1 1 96 191 ASP A N 1
ATOM 1458 C CA . ASP A 1 191 ? 18.484 -24.156 0.55 1 96 191 ASP A CA 1
ATOM 1459 C C . ASP A 1 191 ? 17.5 -23.047 0.153 1 96 191 ASP A C 1
ATOM 1461 O O . ASP A 1 191 ? 16.312 -23.312 -0.049 1 96 191 ASP A O 1
ATOM 1465 N N . TYR A 1 192 ? 18 -21.859 0.066 1 96.81 192 TYR A N 1
ATOM 1466 C CA . TYR A 1 192 ? 17.203 -20.703 -0.321 1 96.81 192 TYR A CA 1
ATOM 1467 C C . TYR A 1 192 ? 16.547 -20.922 -1.679 1 96.81 192 TYR A C 1
ATOM 1469 O O . TYR A 1 192 ? 15.367 -20.609 -1.861 1 96.81 192 TYR A O 1
ATOM 1477 N N . LEU A 1 193 ? 17.281 -21.531 -2.572 1 97.06 193 LEU A N 1
ATOM 1478 C CA . LEU A 1 193 ? 16.828 -21.656 -3.951 1 97.06 193 LEU A CA 1
ATOM 1479 C C . LEU A 1 193 ? 15.992 -22.922 -4.121 1 97.06 193 LEU A C 1
ATOM 1481 O O . LEU A 1 193 ? 15.312 -23.094 -5.137 1 97.06 193 LEU A O 1
ATOM 1485 N N . ALA A 1 194 ? 15.992 -23.75 -3.172 1 96.81 194 ALA A N 1
ATOM 1486 C CA . ALA A 1 194 ? 15.312 -25.031 -3.262 1 96.81 194 ALA A CA 1
ATOM 1487 C C . ALA A 1 194 ? 13.82 -24.891 -2.953 1 96.81 194 ALA A C 1
ATOM 1489 O O . ALA A 1 194 ? 13.031 -25.797 -3.234 1 96.81 194 ALA A O 1
ATOM 1490 N N . TYR A 1 195 ? 13.414 -23.797 -2.336 1 97.31 195 TYR A N 1
ATOM 1491 C CA . TYR A 1 195 ? 12.031 -23.609 -1.918 1 97.31 195 TYR A CA 1
ATOM 1492 C C . TYR A 1 195 ? 11.406 -22.422 -2.631 1 97.31 195 TYR A C 1
ATOM 1494 O O . TYR A 1 195 ? 12.117 -21.516 -3.088 1 97.31 195 TYR A O 1
ATOM 1502 N N . PRO A 1 196 ? 10.031 -22.422 -2.768 1 97.69 196 PRO A N 1
ATOM 1503 C CA . PRO A 1 196 ? 9.352 -21.266 -3.34 1 97.69 196 PRO A CA 1
ATOM 1504 C C . PRO A 1 196 ? 9.297 -20.078 -2.377 1 97.69 196 PRO A C 1
ATOM 1506 O O . PRO A 1 196 ? 9.414 -20.266 -1.163 1 97.69 196 PRO A O 1
ATOM 1509 N N . HIS A 1 197 ? 9.047 -18.828 -3.002 1 97.5 197 HIS A N 1
ATOM 1510 C CA . HIS A 1 197 ? 9.227 -17.609 -2.207 1 97.5 197 HIS A CA 1
ATOM 1511 C C . HIS A 1 197 ? 8.008 -16.703 -2.303 1 97.5 197 HIS A C 1
ATOM 1513 O O . HIS A 1 197 ? 7.273 -16.75 -3.293 1 97.5 197 HIS A O 1
ATOM 1519 N N . ILE A 1 198 ? 7.875 -15.969 -1.22 1 97.12 198 ILE A N 1
ATOM 1520 C CA . ILE A 1 198 ? 7.141 -14.711 -1.274 1 97.12 198 ILE A CA 1
ATOM 1521 C C . ILE A 1 198 ? 8.102 -13.562 -1.591 1 97.12 198 ILE A C 1
ATOM 1523 O O . ILE A 1 198 ? 9.078 -13.352 -0.871 1 97.12 198 ILE A O 1
ATOM 1527 N N . ARG A 1 199 ? 7.812 -12.922 -2.66 1 95.12 199 ARG A N 1
ATOM 1528 C CA . ARG A 1 199 ? 8.625 -11.766 -3.035 1 95.12 199 ARG A CA 1
ATOM 1529 C C . ARG A 1 199 ? 7.922 -10.461 -2.672 1 95.12 199 ARG A C 1
ATOM 1531 O O . ARG A 1 199 ? 6.762 -10.25 -3.037 1 95.12 199 ARG A O 1
ATOM 1538 N N . ILE A 1 200 ? 8.633 -9.68 -1.942 1 92.31 200 ILE A N 1
ATOM 1539 C CA . ILE A 1 200 ? 8.133 -8.336 -1.669 1 92.31 200 ILE A CA 1
ATOM 1540 C C . ILE A 1 200 ? 8.516 -7.402 -2.811 1 92.31 200 ILE A C 1
ATOM 1542 O O . ILE A 1 200 ? 9.703 -7.207 -3.092 1 92.31 200 ILE A O 1
ATOM 1546 N N . GLU A 1 201 ? 7.508 -6.855 -3.412 1 86.75 201 GLU A N 1
ATOM 1547 C CA . GLU A 1 201 ? 7.723 -6.008 -4.582 1 86.75 201 GLU A CA 1
ATOM 1548 C C . GLU A 1 201 ? 7.047 -4.652 -4.414 1 86.75 201 GLU A C 1
ATOM 1550 O O . GLU A 1 201 ? 5.844 -4.523 -4.645 1 86.75 201 GLU A O 1
ATOM 1555 N N . ILE A 1 202 ? 7.773 -3.678 -4.035 1 77.25 202 ILE A N 1
ATOM 1556 C CA . ILE A 1 202 ? 7.25 -2.332 -3.83 1 77.25 202 ILE A CA 1
ATOM 1557 C C . ILE A 1 202 ? 7.145 -1.607 -5.168 1 77.25 202 ILE A C 1
ATOM 1559 O O . ILE A 1 202 ? 6.105 -1.028 -5.492 1 77.25 202 ILE A O 1
ATOM 1563 N N . GLU A 1 203 ? 8.227 -1.583 -5.918 1 71.94 203 GLU A N 1
ATOM 1564 C CA . GLU A 1 203 ? 8.25 -1.013 -7.262 1 71.94 203 GLU A CA 1
ATOM 1565 C C . GLU A 1 203 ? 8.297 -2.105 -8.32 1 71.94 203 GLU A C 1
ATOM 1567 O O . GLU A 1 203 ? 9.016 -3.094 -8.172 1 71.94 203 GLU A O 1
ATOM 1572 N N . GLN A 1 204 ? 7.426 -1.859 -9.234 1 58.5 204 GLN A N 1
ATOM 1573 C CA . GLN A 1 204 ? 7.418 -2.84 -10.312 1 58.5 204 GLN A CA 1
ATOM 1574 C C . GLN A 1 204 ? 8.68 -2.736 -11.156 1 58.5 204 GLN A C 1
ATOM 1576 O O . GLN A 1 204 ? 9.164 -1.635 -11.438 1 58.5 204 GLN A O 1
ATOM 1581 N N . GLY A 1 205 ? 9.297 -3.83 -11.539 1 50.81 205 GLY A N 1
ATOM 1582 C CA . GLY A 1 205 ? 10.359 -3.9 -12.531 1 50.81 205 GLY A CA 1
ATOM 1583 C C . GLY A 1 205 ? 11.734 -3.588 -11.953 1 50.81 205 GLY A C 1
ATOM 1584 O O . GLY A 1 205 ? 12.727 -3.59 -12.68 1 50.81 205 GLY A O 1
ATOM 1585 N N . THR A 1 206 ? 11.805 -2.947 -10.906 1 49.31 206 THR A N 1
ATOM 1586 C CA . THR A 1 206 ? 13.125 -2.543 -10.445 1 49.31 206 THR A CA 1
ATOM 1587 C C . THR A 1 206 ? 13.906 -3.744 -9.922 1 49.31 206 THR A C 1
ATOM 1589 O O . THR A 1 206 ? 13.32 -4.742 -9.508 1 49.31 206 THR A O 1
ATOM 1592 N N . THR A 1 207 ? 15.125 -3.75 -10.422 1 51.5 207 THR A N 1
ATOM 1593 C CA . THR A 1 207 ? 16.094 -4.719 -9.938 1 51.5 207 THR A CA 1
ATOM 1594 C C . THR A 1 207 ? 16.094 -4.785 -8.406 1 51.5 207 THR A C 1
ATOM 1596 O O . THR A 1 207 ? 16.266 -3.764 -7.738 1 51.5 207 THR A O 1
ATOM 1599 N N . HIS A 1 208 ? 15.625 -5.949 -7.883 1 68.81 208 HIS A N 1
ATOM 1600 C CA . HIS A 1 208 ? 15.594 -6.219 -6.449 1 68.81 208 HIS A CA 1
ATOM 1601 C C . HIS A 1 208 ? 16.969 -6.648 -5.941 1 68.81 208 HIS A C 1
ATOM 1603 O O . HIS A 1 208 ? 17.672 -7.422 -6.605 1 68.81 208 HIS A O 1
ATOM 1609 N N . LEU A 1 209 ? 17.531 -5.906 -5 1 76.38 209 LEU A N 1
ATOM 1610 C CA . LEU A 1 209 ? 18.812 -6.172 -4.344 1 76.38 209 LEU A CA 1
ATOM 1611 C C . LEU A 1 209 ?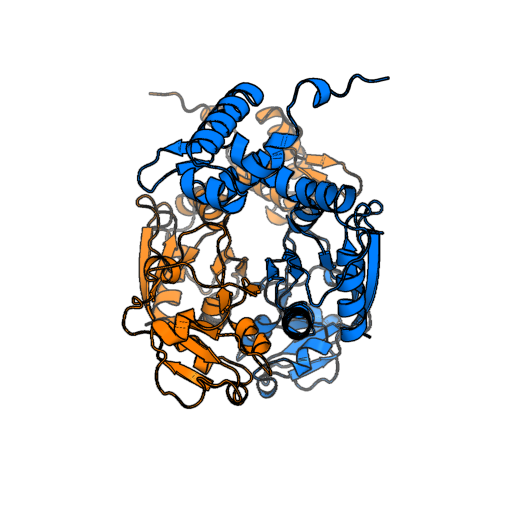 19.016 -7.672 -4.141 1 76.38 209 LEU A C 1
ATOM 1613 O O . LEU A 1 209 ? 20.109 -8.188 -4.367 1 76.38 209 LEU A O 1
ATOM 1617 N N . ILE A 1 210 ? 17.953 -8.344 -3.932 1 87.56 210 ILE A N 1
ATOM 1618 C CA . ILE A 1 210 ? 18.047 -9.773 -3.666 1 87.56 210 ILE A CA 1
ATOM 1619 C C . ILE A 1 210 ? 18.281 -10.531 -4.973 1 87.56 210 ILE A C 1
ATOM 1621 O O . ILE A 1 210 ? 19.141 -11.406 -5.043 1 87.56 210 ILE A O 1
ATOM 1625 N N . GLU A 1 211 ? 17.547 -10.133 -5.977 1 86.38 211 GLU A N 1
ATOM 1626 C CA . GLU A 1 211 ? 17.672 -10.82 -7.262 1 86.38 211 GLU A CA 1
ATOM 1627 C C . GLU A 1 211 ? 19.078 -10.672 -7.832 1 86.38 211 GLU A C 1
ATOM 1629 O O . GLU A 1 211 ? 19.594 -11.602 -8.453 1 86.38 211 GLU A O 1
ATOM 1634 N N . ASP A 1 212 ? 19.656 -9.57 -7.59 1 84 212 ASP A N 1
ATOM 1635 C CA . ASP A 1 212 ? 21 -9.305 -8.094 1 84 212 ASP A CA 1
ATOM 1636 C C . ASP A 1 212 ? 22.031 -10.18 -7.391 1 84 212 ASP A C 1
ATOM 1638 O O . ASP A 1 212 ? 23.109 -10.438 -7.934 1 84 212 ASP A O 1
ATOM 1642 N N . ALA A 1 213 ? 21.719 -10.594 -6.262 1 87.88 213 ALA A N 1
ATOM 1643 C CA . ALA A 1 213 ? 22.656 -11.383 -5.465 1 87.88 213 ALA A CA 1
ATOM 1644 C C . ALA A 1 213 ? 22.5 -12.875 -5.758 1 87.88 213 ALA A C 1
ATOM 1646 O O . ALA A 1 213 ? 23.297 -13.695 -5.293 1 87.88 213 ALA A O 1
ATOM 1647 N N . LEU A 1 214 ? 21.5 -13.219 -6.512 1 92.06 214 LEU A N 1
ATOM 1648 C CA . LEU A 1 214 ? 21.219 -14.625 -6.77 1 92.06 214 LEU A CA 1
ATOM 1649 C C . LEU A 1 214 ? 21.828 -15.062 -8.094 1 92.06 214 LEU A C 1
ATOM 1651 O O . LEU A 1 214 ? 21.766 -14.336 -9.086 1 92.06 214 LEU A O 1
ATOM 1655 N N . PRO A 1 215 ? 22.422 -16.25 -8.117 1 92.38 215 PRO A N 1
ATOM 1656 C CA . PRO A 1 215 ? 23 -16.766 -9.359 1 92.38 215 PRO A CA 1
ATOM 1657 C C . PRO A 1 215 ? 21.953 -17.172 -10.375 1 92.38 215 PRO A C 1
ATOM 1659 O O . PRO A 1 215 ? 22.219 -17.203 -11.578 1 92.38 215 PRO A O 1
ATOM 1662 N N . VAL A 1 216 ? 20.797 -17.578 -9.883 1 91.5 216 VAL A N 1
ATOM 1663 C CA . VAL A 1 216 ? 19.656 -17.938 -10.711 1 91.5 216 VAL A CA 1
ATOM 1664 C C . VAL A 1 216 ? 18.375 -17.359 -10.109 1 91.5 216 VAL A C 1
ATOM 1666 O O . VAL A 1 216 ? 18.312 -17.109 -8.898 1 91.5 216 VAL A O 1
ATOM 1669 N N . PRO A 1 217 ? 17.438 -17.234 -10.93 1 90.25 217 PRO A N 1
ATOM 1670 C CA . PRO A 1 217 ? 16.188 -16.719 -10.383 1 90.25 217 PRO A CA 1
ATOM 1671 C C . PRO A 1 217 ? 15.523 -17.672 -9.398 1 90.25 217 PRO A C 1
ATOM 1673 O O . PRO A 1 217 ? 15.57 -18.891 -9.602 1 90.25 217 PRO A O 1
ATOM 1676 N N . ARG A 1 218 ? 15 -17.109 -8.375 1 93 218 ARG A N 1
ATOM 1677 C CA . ARG A 1 218 ? 14.25 -17.938 -7.438 1 93 218 ARG A CA 1
ATOM 1678 C C . ARG A 1 218 ? 12.82 -18.156 -7.914 1 93 218 ARG A C 1
ATOM 1680 O O . ARG A 1 218 ? 12.312 -17.391 -8.734 1 93 218 ARG A O 1
ATOM 1687 N N . LYS A 1 219 ? 12.219 -19.188 -7.445 1 94.25 219 LYS A N 1
ATOM 1688 C CA . LYS A 1 219 ? 10.812 -19.438 -7.723 1 94.25 219 LYS A CA 1
ATOM 1689 C C . LYS A 1 219 ? 9.906 -18.562 -6.852 1 94.25 219 LYS A C 1
ATOM 1691 O O . LYS A 1 219 ? 9.93 -18.672 -5.625 1 94.25 219 LYS A O 1
ATOM 1696 N N . VAL A 1 220 ? 9.094 -17.75 -7.496 1 95.12 220 VAL A N 1
ATOM 1697 C CA . VAL A 1 220 ? 8.195 -16.859 -6.77 1 95.12 220 VAL A CA 1
ATOM 1698 C C . VAL A 1 220 ? 6.766 -17.375 -6.852 1 95.12 220 VAL A C 1
ATOM 1700 O O . VAL A 1 220 ? 6.172 -17.406 -7.93 1 95.12 220 VAL A O 1
ATOM 1703 N N . ALA A 1 221 ? 6.246 -17.734 -5.719 1 97.38 221 ALA A N 1
ATOM 1704 C CA . ALA A 1 221 ? 4.871 -18.219 -5.652 1 97.38 221 ALA A CA 1
ATOM 1705 C C . ALA A 1 221 ? 3.895 -17.094 -5.355 1 97.38 221 ALA A C 1
ATOM 1707 O O . ALA A 1 221 ? 2.746 -17.109 -5.805 1 97.38 221 ALA A O 1
ATOM 1708 N N . VAL A 1 222 ? 4.336 -16.141 -4.551 1 97.19 222 VAL A N 1
ATOM 1709 C CA . VAL A 1 222 ? 3.525 -14.977 -4.18 1 97.19 222 VAL A CA 1
ATOM 1710 C C . VAL A 1 222 ? 4.363 -13.703 -4.289 1 97.19 222 VAL A C 1
ATOM 1712 O O . VAL A 1 222 ? 5.527 -13.68 -3.879 1 97.19 222 VAL A O 1
ATOM 1715 N N . SER A 1 223 ? 3.836 -12.75 -4.871 1 95.06 223 SER A N 1
ATOM 1716 C CA . SER A 1 223 ? 4.398 -11.398 -4.836 1 95.06 223 SER A CA 1
ATOM 1717 C C . SER A 1 223 ? 3.451 -10.422 -4.145 1 95.06 223 SER A C 1
ATOM 1719 O O . SER A 1 223 ? 2.238 -10.469 -4.359 1 95.06 223 SER A O 1
ATOM 1721 N N . THR A 1 224 ? 3.973 -9.609 -3.297 1 94.44 224 THR A N 1
ATOM 1722 C CA . THR A 1 224 ? 3.154 -8.68 -2.527 1 94.44 224 THR A CA 1
ATOM 1723 C C . THR A 1 224 ? 3.906 -7.375 -2.277 1 94.44 224 THR A C 1
ATOM 1725 O O . THR A 1 224 ? 5.129 -7.379 -2.107 1 94.44 224 THR A O 1
ATOM 1728 N N . PRO A 1 225 ? 3.16 -6.301 -2.209 1 91.38 225 PRO A N 1
ATOM 1729 C CA . PRO A 1 225 ? 3.824 -5.043 -1.866 1 91.38 225 PRO A CA 1
ATOM 1730 C C . PRO A 1 225 ? 3.9 -4.809 -0.359 1 91.38 225 PRO A C 1
ATOM 1732 O O . PRO A 1 225 ? 4.426 -3.783 0.084 1 91.38 225 PRO A O 1
ATOM 1735 N N . PHE A 1 226 ? 3.422 -5.711 0.449 1 90.38 226 PHE A N 1
ATOM 1736 C CA . PHE A 1 226 ? 3.314 -5.516 1.89 1 90.38 226 PHE A CA 1
ATOM 1737 C C . PHE A 1 226 ? 4.375 -6.324 2.627 1 90.38 226 PHE A C 1
ATOM 1739 O O . PHE A 1 226 ? 4.344 -7.559 2.607 1 90.38 226 PHE A O 1
ATOM 1746 N N . TYR A 1 227 ? 5.215 -5.645 3.305 1 89 227 TYR A N 1
ATOM 1747 C CA . TYR A 1 227 ? 6.219 -6.32 4.117 1 89 227 TYR A CA 1
ATOM 1748 C C . TYR A 1 227 ? 5.57 -7.062 5.281 1 89 227 TYR A C 1
ATOM 1750 O O . TYR A 1 227 ? 5.789 -8.266 5.457 1 89 227 TYR A O 1
ATOM 1758 N N . THR A 1 228 ? 4.719 -6.402 5.984 1 84.06 228 THR A N 1
ATOM 1759 C CA . THR A 1 228 ? 4.246 -6.844 7.289 1 84.06 228 THR A CA 1
ATOM 1760 C C . THR A 1 228 ? 3.293 -8.031 7.145 1 84.06 228 THR A C 1
ATOM 1762 O O . THR A 1 228 ? 3.227 -8.891 8.031 1 84.06 228 THR A O 1
ATOM 1765 N N . PHE A 1 229 ? 2.645 -8.133 5.973 1 88.56 229 PHE A N 1
ATOM 1766 C CA . PHE A 1 229 ? 1.639 -9.18 5.852 1 88.56 229 PHE A CA 1
ATOM 1767 C C . PHE A 1 229 ? 2.215 -10.406 5.145 1 88.56 229 PHE A C 1
ATOM 1769 O O . PHE A 1 229 ? 1.576 -11.453 5.098 1 88.56 229 PHE A O 1
ATOM 1776 N N . ALA A 1 230 ? 3.373 -10.266 4.605 1 92.5 230 ALA A N 1
ATOM 1777 C CA . ALA A 1 230 ? 4.008 -11.398 3.936 1 92.5 230 ALA A CA 1
ATOM 1778 C C . ALA A 1 230 ? 4.203 -12.562 4.895 1 92.5 230 ALA A C 1
ATOM 1780 O O . ALA A 1 230 ? 3.994 -13.727 4.527 1 92.5 230 ALA A O 1
ATOM 1781 N N . VAL A 1 231 ? 4.5 -12.273 6.102 1 91.25 231 VAL A N 1
ATOM 1782 C CA . VAL A 1 231 ? 4.777 -13.297 7.105 1 91.25 231 VAL A CA 1
ATOM 1783 C C . VAL A 1 231 ? 3.502 -14.07 7.418 1 91.25 231 VAL A C 1
ATOM 1785 O O . VAL A 1 231 ? 3.549 -15.281 7.672 1 91.25 231 VAL A O 1
ATOM 1788 N N . ASP A 1 232 ? 2.396 -13.438 7.344 1 90.31 232 ASP A N 1
ATOM 1789 C CA . ASP A 1 232 ? 1.109 -14.062 7.648 1 90.31 232 ASP A CA 1
ATOM 1790 C C . ASP A 1 232 ? 0.743 -15.109 6.598 1 90.31 232 ASP A C 1
ATOM 1792 O O . ASP A 1 232 ? -0.154 -15.922 6.816 1 90.31 232 ASP A O 1
ATOM 1796 N N . MET A 1 233 ? 1.44 -15.078 5.5 1 94.06 233 MET A N 1
ATOM 1797 C CA . MET A 1 233 ? 1.137 -15.977 4.395 1 94.06 233 MET A CA 1
ATOM 1798 C C . MET A 1 233 ? 1.928 -17.281 4.523 1 94.06 233 MET A C 1
ATOM 1800 O O . MET A 1 233 ? 1.733 -18.203 3.736 1 94.06 233 MET A O 1
ATOM 1804 N N . LEU A 1 234 ? 2.719 -17.422 5.574 1 95.12 234 LEU A N 1
ATOM 1805 C CA . LEU A 1 234 ? 3.697 -18.516 5.633 1 95.12 234 LEU A CA 1
ATOM 1806 C C . LEU A 1 234 ? 3.102 -19.75 6.297 1 95.12 234 LEU A C 1
ATOM 1808 O O . LEU A 1 234 ? 3.543 -20.859 6.039 1 95.12 234 LEU A O 1
ATOM 1812 N N . ALA A 1 235 ? 2.172 -19.562 7.188 1 91.06 235 ALA A N 1
ATOM 1813 C CA . ALA A 1 235 ? 1.695 -20.656 8.023 1 91.06 235 ALA A CA 1
ATOM 1814 C C . ALA A 1 235 ? 1.231 -21.828 7.172 1 91.06 235 ALA A C 1
ATOM 1816 O O . ALA A 1 235 ? 0.421 -21.672 6.258 1 91.06 235 ALA A O 1
ATOM 1817 N N . GLY A 1 236 ? 1.806 -22.984 7.523 1 90.12 236 GLY A N 1
ATOM 1818 C CA . GLY A 1 236 ? 1.388 -24.203 6.855 1 90.12 236 GLY A CA 1
ATOM 1819 C C . GLY A 1 236 ? 1.941 -24.344 5.449 1 90.12 236 GLY A C 1
ATOM 1820 O O . GLY A 1 236 ? 1.464 -25.172 4.668 1 90.12 236 GLY A O 1
ATOM 1821 N N . THR A 1 237 ? 2.873 -23.484 5.062 1 95.06 237 THR A N 1
ATOM 1822 C CA . THR A 1 237 ? 3.418 -23.516 3.709 1 95.06 237 THR A CA 1
ATOM 1823 C C . THR A 1 237 ? 4.91 -23.828 3.736 1 95.06 237 THR A C 1
ATOM 1825 O O . THR A 1 237 ? 5.516 -23.906 4.809 1 95.06 237 THR A O 1
ATOM 1828 N N . ASP A 1 238 ? 5.43 -24.078 2.58 1 96.75 238 ASP A N 1
ATOM 1829 C CA . ASP A 1 238 ? 6.867 -24.266 2.422 1 96.75 238 ASP A CA 1
ATOM 1830 C C . ASP A 1 238 ? 7.531 -23.016 1.857 1 96.75 238 ASP A C 1
ATOM 1832 O O . ASP A 1 238 ? 8.625 -23.078 1.294 1 96.75 238 ASP A O 1
ATOM 1836 N N . LEU A 1 239 ? 6.844 -21.922 1.962 1 97.56 239 LEU A N 1
ATOM 1837 C CA . LEU A 1 239 ? 7.32 -20.656 1.397 1 97.56 239 LEU A CA 1
ATOM 1838 C C . LEU A 1 239 ? 8.391 -20.047 2.283 1 97.56 239 LEU A C 1
ATOM 1840 O O . LEU A 1 239 ? 8.398 -20.25 3.5 1 97.56 239 LEU A O 1
ATOM 1844 N N . VAL A 1 240 ? 9.25 -19.297 1.645 1 97.5 240 VAL A N 1
ATOM 1845 C CA . VAL A 1 240 ? 10.258 -18.469 2.305 1 97.5 240 VAL A CA 1
ATOM 1846 C C . VAL A 1 240 ? 10.008 -16.984 1.98 1 97.5 240 VAL A C 1
ATOM 1848 O O . VAL A 1 240 ? 9.711 -16.641 0.834 1 97.5 240 VAL A O 1
ATOM 1851 N N . VAL A 1 241 ? 10.039 -16.172 2.957 1 96.69 241 VAL A N 1
ATOM 1852 C CA . VAL A 1 241 ? 10.008 -14.742 2.695 1 96.69 241 VAL A CA 1
ATOM 1853 C C . VAL A 1 241 ? 11.297 -14.102 3.201 1 96.69 241 VAL A C 1
ATOM 1855 O O . VAL A 1 241 ? 11.82 -14.484 4.25 1 96.69 241 VAL A O 1
ATOM 1858 N N . THR A 1 242 ? 11.844 -13.203 2.457 1 95.88 242 THR A N 1
ATOM 1859 C CA . THR A 1 242 ? 13.016 -12.414 2.812 1 95.88 242 THR A CA 1
ATOM 1860 C C . THR A 1 242 ? 12.641 -10.953 3.031 1 95.88 242 THR A C 1
ATOM 1862 O O . THR A 1 242 ? 11.992 -10.336 2.182 1 95.88 242 THR A O 1
ATOM 1865 N N . PHE A 1 243 ? 13 -10.43 4.164 1 93.38 243 PHE A N 1
ATOM 1866 C CA . PHE A 1 243 ? 12.633 -9.055 4.492 1 93.38 243 PHE A CA 1
ATOM 1867 C C . PHE A 1 243 ? 13.641 -8.445 5.461 1 93.38 243 PHE A C 1
ATOM 1869 O O . PHE A 1 243 ? 14.531 -9.141 5.961 1 93.38 243 PHE A O 1
ATOM 1876 N N . PRO A 1 244 ? 13.586 -7.109 5.656 1 94.38 244 PRO A N 1
ATOM 1877 C CA . PRO A 1 244 ? 14.539 -6.449 6.555 1 94.38 244 PRO A CA 1
ATOM 1878 C C . PRO A 1 244 ? 14.375 -6.875 8.008 1 94.38 244 PRO A C 1
ATOM 1880 O O . PRO A 1 244 ? 13.25 -6.941 8.516 1 94.38 244 PRO A O 1
ATOM 1883 N N . ALA A 1 245 ? 15.414 -7.012 8.711 1 95.19 245 ALA A N 1
ATOM 1884 C CA . ALA A 1 245 ? 15.5 -7.617 10.039 1 95.19 245 ALA A CA 1
ATOM 1885 C C . ALA A 1 245 ? 14.766 -6.773 11.07 1 95.19 245 ALA A C 1
ATOM 1887 O O . ALA A 1 245 ? 14.148 -7.309 12 1 95.19 245 ALA A O 1
ATOM 1888 N N . ARG A 1 246 ? 14.812 -5.496 10.945 1 94.5 246 ARG A N 1
ATOM 1889 C CA . ARG A 1 246 ? 14.234 -4.621 11.961 1 94.5 246 ARG A CA 1
ATOM 1890 C C . ARG A 1 246 ? 12.719 -4.773 12.023 1 94.5 246 ARG A C 1
ATOM 1892 O O . ARG A 1 246 ? 12.086 -4.379 13.008 1 94.5 246 ARG A O 1
ATOM 1899 N N . LEU A 1 247 ? 12.164 -5.332 10.953 1 92 247 LEU A N 1
ATOM 1900 C CA . LEU A 1 247 ? 10.719 -5.523 10.914 1 92 247 LEU A CA 1
ATOM 1901 C C . LEU A 1 247 ? 10.289 -6.605 11.898 1 92 247 LEU A C 1
ATOM 1903 O O . LEU A 1 247 ? 9.133 -6.641 12.32 1 92 247 LEU A O 1
ATOM 1907 N N . VAL A 1 248 ? 11.164 -7.52 12.273 1 88.5 248 VAL A N 1
ATOM 1908 C CA . VAL A 1 248 ? 10.852 -8.656 13.141 1 88.5 248 VAL A CA 1
ATOM 1909 C C . VAL A 1 248 ? 10.242 -8.156 14.445 1 88.5 248 VAL A C 1
ATOM 1911 O O . VAL A 1 248 ? 9.258 -8.727 14.938 1 88.5 248 VAL A O 1
ATOM 1914 N N . ALA A 1 249 ? 10.742 -7.09 14.922 1 85 249 ALA A N 1
ATOM 1915 C CA . ALA A 1 249 ? 10.289 -6.543 16.203 1 85 249 ALA A CA 1
ATOM 1916 C C . ALA A 1 249 ? 8.875 -5.973 16.078 1 85 249 ALA A C 1
ATOM 1918 O O . ALA A 1 249 ? 8.227 -5.719 17.094 1 85 249 ALA A O 1
ATOM 1919 N N . LYS A 1 250 ? 8.422 -5.805 14.867 1 82.81 250 LYS A N 1
ATOM 1920 C CA . LYS A 1 250 ? 7.137 -5.141 14.648 1 82.81 250 LYS A CA 1
ATOM 1921 C C . LYS A 1 250 ? 6.07 -6.141 14.211 1 82.81 250 LYS A C 1
ATOM 1923 O O . LYS A 1 250 ? 4.906 -5.773 14.039 1 82.81 250 LYS A O 1
ATOM 1928 N N . LEU A 1 251 ? 6.441 -7.336 14.078 1 80.88 251 LEU A N 1
ATOM 1929 C CA . LEU A 1 251 ? 5.496 -8.352 13.633 1 80.88 251 LEU A CA 1
ATOM 1930 C C . LEU A 1 251 ? 4.465 -8.656 14.719 1 80.88 251 LEU A C 1
ATOM 1932 O O . LEU A 1 251 ? 4.805 -8.703 15.906 1 80.88 251 LEU A O 1
ATOM 1936 N N . ALA A 1 252 ? 3.197 -8.836 14.266 1 66.25 252 ALA A N 1
ATOM 1937 C CA . ALA A 1 252 ? 2.094 -9.094 15.188 1 66.25 252 ALA A CA 1
ATOM 1938 C C . ALA A 1 252 ? 2.25 -10.445 15.867 1 66.25 252 ALA A C 1
ATOM 1940 O O . ALA A 1 252 ? 1.996 -10.586 17.062 1 66.25 252 ALA A O 1
ATOM 1941 N N . ASN A 1 253 ? 2.58 -11.469 15.055 1 71.56 253 ASN A N 1
ATOM 1942 C CA . ASN A 1 253 ? 2.705 -12.82 15.594 1 71.56 253 ASN A CA 1
ATOM 1943 C C . ASN A 1 253 ? 4.047 -13.445 15.227 1 71.56 253 ASN A C 1
ATOM 1945 O O . ASN A 1 253 ? 4.102 -14.406 14.453 1 71.56 253 ASN A O 1
ATOM 1949 N N . PRO A 1 254 ? 5.008 -13.039 15.938 1 66.81 254 PRO A N 1
ATOM 1950 C CA . PRO A 1 254 ? 6.328 -13.57 15.602 1 66.81 254 PRO A CA 1
ATOM 1951 C C . PRO A 1 254 ? 6.477 -15.055 15.945 1 66.81 254 PRO A C 1
ATOM 1953 O O . PRO A 1 254 ? 7.312 -15.75 15.359 1 66.81 254 PRO A O 1
ATOM 1956 N N . SER A 1 255 ? 5.625 -15.414 16.75 1 69.12 255 SER A N 1
ATOM 1957 C CA . SER A 1 255 ? 5.754 -16.797 17.203 1 69.12 255 SER A CA 1
ATOM 1958 C C . SER A 1 255 ? 5.184 -17.766 16.188 1 69.12 255 SER A C 1
ATOM 1960 O O . SER A 1 255 ? 5.449 -18.969 16.266 1 69.12 255 SER A O 1
ATOM 1962 N N . ALA A 1 256 ? 4.598 -17.281 15.266 1 77.56 256 ALA A N 1
ATOM 1963 C CA . ALA A 1 256 ? 3.982 -18.156 14.273 1 77.56 256 ALA A CA 1
ATOM 1964 C C . ALA A 1 256 ? 4.969 -18.516 13.172 1 77.56 256 ALA A C 1
ATOM 1966 O O . ALA A 1 256 ? 4.676 -19.359 12.312 1 77.56 256 ALA A O 1
ATOM 1967 N N . VAL A 1 257 ? 6.148 -17.828 13.281 1 90.06 257 VAL A N 1
ATOM 1968 C CA . VAL A 1 257 ? 7.129 -18.078 12.227 1 90.06 257 VAL A CA 1
ATOM 1969 C C . VAL A 1 257 ? 8.516 -18.234 12.844 1 90.06 257 VAL A C 1
ATOM 1971 O O . VAL A 1 257 ? 8.727 -17.922 14.016 1 90.06 257 VAL A O 1
ATOM 1974 N N . ARG A 1 258 ? 9.383 -18.828 12.141 1 95.06 258 ARG A N 1
ATOM 1975 C CA . ARG A 1 258 ? 10.797 -18.922 12.492 1 95.06 258 ARG A CA 1
ATOM 1976 C C . ARG A 1 258 ? 11.625 -17.953 11.656 1 95.06 258 ARG A C 1
ATOM 1978 O O . ARG A 1 258 ? 11.523 -17.938 10.43 1 95.06 258 ARG A O 1
ATOM 1985 N N . ILE A 1 259 ? 12.406 -17.188 12.367 1 95.56 259 ILE A N 1
ATOM 1986 C CA . ILE A 1 259 ? 13.297 -16.25 11.711 1 95.56 259 ILE A CA 1
ATOM 1987 C C . ILE A 1 259 ? 14.68 -16.875 11.531 1 95.56 259 ILE A C 1
ATOM 1989 O O . ILE A 1 259 ? 15.234 -17.438 12.469 1 95.56 259 ILE A O 1
ATOM 1993 N N . LEU A 1 260 ? 15.195 -16.766 10.344 1 96.69 260 LEU A N 1
ATOM 1994 C CA . LEU A 1 260 ? 16.516 -17.312 10 1 96.69 260 LEU A CA 1
ATOM 1995 C C . LEU A 1 260 ? 17.406 -16.219 9.414 1 96.69 260 LEU A C 1
ATOM 1997 O O . LEU A 1 260 ? 16.922 -15.305 8.75 1 96.69 260 LEU A O 1
ATOM 2001 N N . ASP A 1 261 ? 18.688 -16.406 9.672 1 97.19 261 ASP A N 1
ATOM 2002 C CA . ASP A 1 261 ? 19.625 -15.523 8.953 1 97.19 261 ASP A CA 1
ATOM 2003 C C . ASP A 1 261 ? 19.594 -15.805 7.453 1 97.19 261 ASP A C 1
ATOM 2005 O O . ASP A 1 261 ? 19.516 -16.953 7.031 1 97.19 261 ASP A O 1
ATOM 2009 N N . ALA A 1 262 ? 19.547 -14.727 6.672 1 97 262 ALA A N 1
ATOM 2010 C CA . ALA A 1 262 ? 19.609 -14.875 5.219 1 97 262 ALA A CA 1
ATOM 2011 C C . ALA A 1 262 ? 20.984 -15.344 4.766 1 97 262 ALA A C 1
ATOM 2013 O O . ALA A 1 262 ? 21.938 -15.344 5.551 1 97 262 ALA A O 1
ATOM 2014 N N . PRO A 1 263 ? 21.016 -15.797 3.482 1 96.12 263 PRO A N 1
ATOM 2015 C CA . PRO A 1 263 ? 22.328 -16.156 2.965 1 96.12 263 PRO A CA 1
ATOM 2016 C C . PRO A 1 263 ? 23.375 -15.07 3.18 1 96.12 263 PRO A C 1
ATOM 2018 O O . PRO A 1 263 ? 23.094 -13.883 3.002 1 96.12 263 PRO A O 1
ATOM 2021 N N . LYS A 1 264 ? 24.562 -15.398 3.482 1 92.25 264 LYS A N 1
ATOM 2022 C CA . LYS A 1 264 ? 25.641 -14.477 3.828 1 92.25 264 LYS A CA 1
ATOM 2023 C C . LYS A 1 264 ? 25.969 -13.555 2.658 1 92.25 264 LYS A C 1
ATOM 2025 O O . LYS A 1 264 ? 26.469 -12.438 2.857 1 92.25 264 LYS A O 1
ATOM 2030 N N . SER A 1 265 ? 25.688 -13.953 1.515 1 92.62 265 SER A N 1
ATOM 2031 C CA . SER A 1 265 ? 26.047 -13.211 0.311 1 92.62 265 SER A CA 1
ATOM 2032 C C . SER A 1 265 ? 25.078 -12.047 0.081 1 92.62 265 SER A C 1
ATOM 2034 O O . SER A 1 265 ? 25.312 -11.203 -0.787 1 92.62 265 SER A O 1
ATOM 2036 N N . PHE A 1 266 ? 24 -12.031 0.794 1 93.88 266 PHE A N 1
ATOM 2037 C CA . PHE A 1 266 ? 23.047 -10.961 0.584 1 93.88 266 PHE A CA 1
ATOM 2038 C C . PHE A 1 266 ? 23.609 -9.625 1.044 1 93.88 266 PHE A C 1
ATOM 2040 O O . PHE A 1 266 ? 24.281 -9.547 2.078 1 93.88 266 PHE A O 1
ATOM 2047 N N . PRO A 1 267 ? 23.344 -8.617 0.325 1 90.88 267 PRO A N 1
ATOM 2048 C CA . PRO A 1 267 ? 23.891 -7.297 0.66 1 90.88 267 PRO A CA 1
ATOM 2049 C C . PRO A 1 267 ? 23.172 -6.648 1.841 1 90.88 267 PRO A C 1
ATOM 2051 O O . PRO A 1 267 ? 22.109 -7.121 2.256 1 90.88 267 PRO A O 1
ATOM 2054 N N . GLN A 1 268 ? 23.844 -5.613 2.348 1 92.56 268 GLN A N 1
ATOM 2055 C CA . GLN A 1 268 ? 23.156 -4.738 3.295 1 92.56 268 GLN A CA 1
ATOM 2056 C C . GLN A 1 268 ? 22.047 -3.943 2.607 1 92.56 268 GLN A C 1
ATOM 2058 O O . GLN A 1 268 ? 22.016 -3.85 1.38 1 92.56 268 GLN A O 1
ATOM 2063 N N . LEU A 1 269 ? 21.156 -3.494 3.43 1 91.31 269 LEU A N 1
ATOM 2064 C CA . LEU A 1 269 ? 19.984 -2.777 2.922 1 91.31 269 LEU A CA 1
ATOM 2065 C C . LEU A 1 269 ? 19.938 -1.359 3.482 1 91.31 269 LEU A C 1
ATOM 2067 O O . LEU A 1 269 ? 19.328 -1.125 4.535 1 91.31 269 LEU A O 1
ATOM 2071 N N . PRO A 1 270 ? 20.516 -0.418 2.77 1 92.56 270 PRO A N 1
ATOM 2072 C CA . PRO A 1 270 ? 20.438 0.974 3.217 1 92.56 270 PRO A CA 1
ATOM 2073 C C . PRO A 1 270 ? 19.078 1.612 2.916 1 92.56 270 PRO A C 1
ATOM 2075 O O . PRO A 1 270 ? 18.422 1.245 1.938 1 92.56 270 PRO A O 1
ATOM 2078 N N . PHE A 1 271 ? 18.703 2.533 3.775 1 93.94 271 PHE A N 1
ATOM 2079 C CA . PHE A 1 271 ? 17.516 3.344 3.539 1 93.94 271 PHE A CA 1
ATOM 2080 C C . PHE A 1 271 ? 17.875 4.824 3.471 1 93.94 271 PHE A C 1
ATOM 2082 O O . PHE A 1 271 ? 18.672 5.316 4.281 1 93.94 271 PHE A O 1
ATOM 2089 N N . TYR A 1 272 ? 17.219 5.441 2.486 1 94.56 272 TYR A N 1
ATOM 2090 C CA . TYR A 1 272 ? 17.531 6.84 2.221 1 94.56 272 TYR A CA 1
ATOM 2091 C C . TYR A 1 272 ? 16.281 7.699 2.279 1 94.56 272 TYR A C 1
ATOM 2093 O O . TYR A 1 272 ? 15.211 7.281 1.826 1 94.56 272 TYR A O 1
ATOM 2101 N N . ALA A 1 273 ? 16.469 8.859 2.857 1 97 273 ALA A N 1
ATOM 2102 C CA . ALA A 1 273 ? 15.539 9.953 2.58 1 97 273 ALA A CA 1
ATOM 2103 C C . ALA A 1 273 ? 15.898 10.664 1.281 1 97 273 ALA A C 1
ATOM 2105 O O . ALA A 1 273 ? 17.062 11.016 1.061 1 97 273 ALA A O 1
ATOM 2106 N N . VAL A 1 274 ? 14.945 10.859 0.404 1 96.25 274 VAL A N 1
ATOM 2107 C CA . VAL A 1 274 ? 15.164 11.492 -0.893 1 96.25 274 VAL A CA 1
ATOM 2108 C C . VAL A 1 274 ? 14.203 12.664 -1.068 1 96.25 274 VAL A C 1
ATOM 2110 O O . VAL A 1 274 ? 13.023 12.555 -0.74 1 96.25 274 VAL A O 1
ATOM 2113 N N . TRP A 1 275 ? 14.719 13.773 -1.515 1 95.19 275 TRP A N 1
ATOM 2114 C CA . TRP A 1 275 ? 13.875 14.938 -1.771 1 95.19 275 TRP A CA 1
ATOM 2115 C C . TRP A 1 275 ? 14.398 15.742 -2.959 1 95.19 275 TRP A C 1
ATOM 2117 O O . TRP A 1 275 ? 15.492 15.469 -3.467 1 95.19 275 TRP A O 1
ATOM 2127 N N . HIS A 1 276 ? 13.555 16.594 -3.479 1 91.5 276 HIS A N 1
ATOM 2128 C CA . HIS A 1 276 ? 13.977 17.469 -4.57 1 91.5 276 HIS A CA 1
ATOM 2129 C C . HIS A 1 276 ? 14.875 18.594 -4.066 1 91.5 276 HIS A C 1
ATOM 2131 O O . HIS A 1 276 ? 14.57 19.234 -3.062 1 91.5 276 HIS A O 1
ATOM 2137 N N . PRO A 1 277 ? 15.953 18.938 -4.781 1 87.12 277 PRO A N 1
ATOM 2138 C CA . PRO A 1 277 ? 16.922 19.938 -4.324 1 87.12 277 PRO A CA 1
ATOM 2139 C C . PRO A 1 277 ? 16.281 21.312 -4.113 1 87.12 277 PRO A C 1
ATOM 2141 O O . PRO A 1 277 ? 16.828 22.125 -3.365 1 87.12 277 PRO A O 1
ATOM 2144 N N . ARG A 1 278 ? 15.227 21.562 -4.742 1 81.88 278 ARG A N 1
ATOM 2145 C CA . ARG A 1 278 ? 14.516 22.828 -4.551 1 81.88 278 ARG A CA 1
ATOM 2146 C C . ARG A 1 278 ? 14.148 23.031 -3.086 1 81.88 278 ARG A C 1
ATOM 2148 O O . ARG A 1 278 ? 13.93 24.172 -2.646 1 81.88 278 ARG A O 1
ATOM 2155 N N . LEU A 1 279 ? 14.133 21.938 -2.32 1 87.56 279 LEU A N 1
ATOM 2156 C CA . LEU A 1 279 ? 13.711 22 -0.923 1 87.56 279 LEU A CA 1
ATOM 2157 C C . LEU A 1 279 ? 14.922 22 0.006 1 87.56 279 LEU A C 1
ATOM 2159 O O . LEU A 1 279 ? 14.773 22 1.229 1 87.56 279 LEU A O 1
ATOM 2163 N N . ASP A 1 280 ? 16.078 22.109 -0.542 1 85.31 280 ASP A N 1
ATOM 2164 C CA . ASP A 1 280 ? 17.297 22 0.239 1 85.31 280 ASP A CA 1
ATOM 2165 C C . ASP A 1 280 ? 17.328 23.047 1.36 1 85.31 280 ASP A C 1
ATOM 2167 O O . ASP A 1 280 ? 17.75 22.75 2.479 1 85.31 280 ASP A O 1
ATOM 2171 N N . HIS A 1 281 ? 16.828 24.219 1.07 1 81.38 281 HIS A N 1
ATOM 2172 C CA . HIS A 1 281 ? 16.984 25.297 2.037 1 81.38 281 HIS A CA 1
ATOM 2173 C C . HIS A 1 281 ? 15.633 25.781 2.543 1 81.38 281 HIS A C 1
ATOM 2175 O O . HIS A 1 281 ? 15.547 26.844 3.164 1 81.38 281 HIS A O 1
ATOM 2181 N N . ASP A 1 282 ? 14.609 25.047 2.17 1 84 282 ASP A N 1
ATOM 2182 C CA . ASP A 1 282 ? 13.297 25.359 2.715 1 84 282 ASP A CA 1
ATOM 2183 C C . ASP A 1 282 ? 13.227 25.031 4.207 1 84 282 ASP A C 1
ATOM 2185 O O . ASP A 1 282 ? 13.406 23.891 4.609 1 84 282 ASP A O 1
ATOM 2189 N N . ALA A 1 283 ? 13.016 26.047 5.027 1 84.75 283 ALA A N 1
ATOM 2190 C CA . ALA A 1 283 ? 13.094 25.922 6.484 1 84.75 283 ALA A CA 1
ATOM 2191 C C . ALA A 1 283 ? 12.117 24.859 6.992 1 84.75 283 ALA A C 1
ATOM 2193 O O . ALA A 1 283 ? 12.43 24.094 7.91 1 84.75 283 ALA A O 1
ATOM 2194 N N . SER A 1 284 ? 10.93 24.844 6.469 1 91.69 284 SER A N 1
ATOM 2195 C CA . SER A 1 284 ? 9.922 23.859 6.859 1 91.69 284 SER A CA 1
ATOM 2196 C C . SER A 1 284 ? 10.367 22.438 6.516 1 91.69 284 SER A C 1
ATOM 2198 O O . SER A 1 284 ? 10.25 21.531 7.34 1 91.69 284 SER A O 1
ATOM 2200 N N . HIS A 1 285 ? 10.867 22.312 5.352 1 94.25 285 HIS A N 1
ATOM 2201 C CA . HIS A 1 285 ? 11.336 21 4.926 1 94.25 285 HIS A CA 1
ATOM 2202 C C . HIS A 1 285 ? 12.562 20.562 5.719 1 94.25 285 HIS A C 1
ATOM 2204 O O . HIS A 1 285 ? 12.719 19.391 6.031 1 94.25 285 HIS A O 1
ATOM 2210 N N . LEU A 1 286 ? 13.438 21.531 6.016 1 91.12 286 LEU A N 1
ATOM 2211 C CA . LEU A 1 286 ? 14.578 21.219 6.863 1 91.12 286 LEU A CA 1
ATOM 2212 C C . LEU A 1 286 ? 14.133 20.703 8.227 1 91.12 286 LEU A C 1
ATOM 2214 O O . LEU A 1 286 ? 14.719 19.766 8.758 1 91.12 286 LEU A O 1
ATOM 2218 N N . TRP A 1 287 ? 13.148 21.297 8.711 1 94.62 287 TRP A N 1
ATOM 2219 C CA . TRP A 1 287 ? 12.602 20.844 9.992 1 94.62 287 TRP A CA 1
ATOM 2220 C C . TRP A 1 287 ? 12.062 19.422 9.875 1 94.62 287 TRP A C 1
ATOM 2222 O O . TRP A 1 287 ? 12.312 18.578 10.742 1 94.62 287 TRP A O 1
ATOM 2232 N N . LEU A 1 288 ? 11.328 19.125 8.812 1 97.62 288 LEU A N 1
ATOM 2233 C CA . LEU A 1 288 ? 10.812 17.781 8.547 1 97.62 288 LEU A CA 1
ATOM 2234 C C . LEU A 1 288 ? 11.945 16.766 8.508 1 97.62 288 LEU A C 1
ATOM 2236 O O . LEU A 1 288 ? 11.875 15.727 9.172 1 97.62 288 LEU A O 1
ATOM 2240 N N . ARG A 1 289 ? 12.93 17.062 7.758 1 97.44 289 ARG A N 1
ATOM 2241 C CA . ARG A 1 289 ? 14.062 16.156 7.625 1 97.44 289 ARG A CA 1
ATOM 2242 C C . ARG A 1 289 ? 14.773 15.961 8.961 1 97.44 289 ARG A C 1
ATOM 2244 O O . ARG A 1 289 ? 15.156 14.844 9.312 1 97.44 289 ARG A O 1
ATOM 2251 N N . SER A 1 290 ? 14.969 17.047 9.664 1 96.44 290 SER A N 1
ATOM 2252 C CA . SER A 1 290 ? 15.617 16.953 10.969 1 96.44 290 SER A CA 1
ATOM 2253 C C . SER A 1 290 ? 14.82 16.062 11.922 1 96.44 290 SER A C 1
ATOM 2255 O O . SER A 1 290 ? 15.398 15.281 12.672 1 96.44 290 SER A O 1
ATOM 2257 N N . THR A 1 291 ? 13.539 16.203 11.93 1 97.5 291 THR A N 1
ATOM 2258 C CA . THR A 1 291 ? 12.672 15.367 12.75 1 97.5 291 THR A CA 1
ATOM 2259 C C . THR A 1 291 ? 12.82 13.898 12.359 1 97.5 291 THR A C 1
ATOM 2261 O O . THR A 1 291 ? 12.914 13.031 13.234 1 97.5 291 THR A O 1
ATOM 2264 N N . LEU A 1 292 ? 12.828 13.609 11.062 1 98 292 LEU A N 1
ATOM 2265 C CA . LEU A 1 292 ? 13.008 12.25 10.57 1 98 292 LEU A CA 1
ATOM 2266 C C . LEU A 1 292 ? 14.359 11.688 11.008 1 98 292 LEU A C 1
ATOM 2268 O O . LEU A 1 292 ? 14.445 10.539 11.438 1 98 292 LEU A O 1
ATOM 2272 N N . TYR A 1 293 ? 15.406 12.539 10.969 1 97.19 293 TYR A N 1
ATOM 2273 C CA . TYR A 1 293 ? 16.734 12.117 11.367 1 97.19 293 TYR A CA 1
ATOM 2274 C C . TYR A 1 293 ? 16.781 11.75 12.844 1 97.19 293 TYR A C 1
ATOM 2276 O O . TYR A 1 293 ? 17.406 10.758 13.227 1 97.19 293 TYR A O 1
ATOM 2284 N N . GLU A 1 294 ? 16.125 12.484 13.641 1 95.69 294 GLU A N 1
ATOM 2285 C CA . GLU A 1 294 ? 16.062 12.219 15.07 1 95.69 294 GLU A CA 1
ATOM 2286 C C . GLU A 1 294 ? 15.422 10.867 15.359 1 95.69 294 GLU A C 1
ATOM 2288 O O . GLU A 1 294 ? 15.852 10.148 16.266 1 95.69 294 GLU A O 1
ATOM 2293 N N . LEU A 1 295 ? 14.453 10.477 14.594 1 96.25 295 LEU A N 1
ATOM 2294 C CA . LEU A 1 295 ? 13.664 9.273 14.852 1 96.25 295 LEU A CA 1
ATOM 2295 C C . LEU A 1 295 ? 14.344 8.039 14.281 1 96.25 295 LEU A C 1
ATOM 2297 O O . LEU A 1 295 ? 13.992 6.91 14.625 1 96.25 295 LEU A O 1
ATOM 2301 N N . THR A 1 296 ? 15.266 8.234 13.359 1 95.31 296 THR A N 1
ATOM 2302 C CA . THR A 1 296 ? 15.867 7.09 12.695 1 95.31 296 THR A CA 1
ATOM 2303 C C . THR A 1 296 ? 17.328 6.926 13.109 1 95.31 296 THR A C 1
ATOM 2305 O O . THR A 1 296 ? 18.031 6.059 12.594 1 95.31 296 THR A O 1
ATOM 2308 N N . ALA A 1 297 ? 17.938 7.766 14 1 87 297 ALA A N 1
ATOM 2309 C CA . ALA A 1 297 ? 19.312 7.719 14.484 1 87 297 ALA A CA 1
ATOM 2310 C C . ALA A 1 297 ? 19.531 6.523 15.406 1 87 297 ALA A C 1
ATOM 2312 O O . ALA A 1 297 ? 18.594 6.078 16.094 1 87 297 ALA A O 1
ATOM 2313 N N . MET B 1 1 ? -19.375 -7.457 -44.188 1 22.19 1 MET B N 1
ATOM 2314 C CA . MET B 1 1 ? -18.531 -8.211 -43.25 1 22.19 1 MET B CA 1
ATOM 2315 C C . MET B 1 1 ? -17.25 -7.441 -42.938 1 22.19 1 MET B C 1
ATOM 2317 O O . MET B 1 1 ? -16.484 -7.109 -43.844 1 22.19 1 MET B O 1
ATOM 2321 N N . ARG B 1 2 ? -17.078 -6.605 -42 1 33.34 2 ARG B N 1
ATOM 2322 C CA . ARG B 1 2 ? -15.914 -5.754 -41.75 1 33.34 2 ARG B CA 1
ATOM 2323 C C . ARG B 1 2 ? -14.625 -6.566 -41.781 1 33.34 2 ARG B C 1
ATOM 2325 O O . ARG B 1 2 ? -14.492 -7.551 -41.062 1 33.34 2 ARG B O 1
ATOM 2332 N N . GLN B 1 3 ? -14 -6.691 -42.781 1 33.97 3 GLN B N 1
ATOM 2333 C CA . GLN B 1 3 ? -12.742 -7.406 -42.938 1 33.97 3 GLN B CA 1
ATOM 2334 C C . GLN B 1 3 ? -11.781 -7.09 -41.781 1 33.97 3 GLN B C 1
ATOM 2336 O O . GLN B 1 3 ? -11.414 -5.93 -41.594 1 33.97 3 GLN B O 1
ATOM 2341 N N . THR B 1 4 ? -11.844 -7.855 -40.719 1 43.34 4 THR B N 1
ATOM 2342 C CA . THR B 1 4 ? -10.984 -7.699 -39.531 1 43.34 4 THR B CA 1
ATOM 2343 C C . THR B 1 4 ? -9.516 -7.695 -39.938 1 43.34 4 THR B C 1
ATOM 2345 O O . THR B 1 4 ? -9.102 -8.453 -40.812 1 43.34 4 THR B O 1
ATOM 2348 N N . HIS B 1 5 ? -8.875 -6.656 -40.094 1 46.59 5 HIS B N 1
ATOM 2349 C CA . HIS B 1 5 ? -7.461 -6.473 -40.375 1 46.59 5 HIS B CA 1
ATOM 2350 C C . HIS B 1 5 ? -6.617 -7.535 -39.656 1 46.59 5 HIS B C 1
ATOM 2352 O O . HIS B 1 5 ? -5.387 -7.5 -39.719 1 46.59 5 HIS B O 1
ATOM 2358 N N . ILE B 1 6 ? -7.188 -8.445 -39.031 1 51.78 6 ILE B N 1
ATOM 2359 C CA . ILE B 1 6 ? -6.516 -9.57 -38.375 1 51.78 6 ILE B CA 1
ATOM 2360 C C . ILE B 1 6 ? -5.973 -10.531 -39.438 1 51.78 6 ILE B C 1
ATOM 2362 O O . ILE B 1 6 ? -5.062 -11.312 -39.156 1 51.78 6 ILE B O 1
ATOM 2366 N N . GLY B 1 7 ? -6.543 -10.555 -40.562 1 51.25 7 GLY B N 1
ATOM 2367 C CA . GLY B 1 7 ? -6.168 -11.516 -41.594 1 51.25 7 GLY B CA 1
ATOM 2368 C C . GLY B 1 7 ? -4.691 -11.477 -41.938 1 51.25 7 GLY B C 1
ATOM 2369 O O . GLY B 1 7 ? -4.113 -12.492 -42.312 1 51.25 7 GLY B O 1
ATOM 2370 N N . GLY B 1 8 ? -4.07 -10.484 -41.938 1 54.16 8 GLY B N 1
ATOM 2371 C CA . GLY B 1 8 ? -2.682 -10.375 -42.344 1 54.16 8 GLY B CA 1
ATOM 2372 C C . GLY B 1 8 ? -1.705 -10.5 -41.188 1 54.16 8 GLY B C 1
ATOM 2373 O O . GLY B 1 8 ? -0.493 -10.586 -41.406 1 54.16 8 GLY B O 1
ATOM 2374 N N . VAL B 1 9 ? -2.258 -10.625 -39.969 1 58.47 9 VAL B N 1
ATOM 2375 C CA . VAL B 1 9 ? -1.372 -10.656 -38.812 1 58.47 9 VAL B CA 1
ATOM 2376 C C . VAL B 1 9 ? -1.215 -12.094 -38.312 1 58.47 9 VAL B C 1
ATOM 2378 O O . VAL B 1 9 ? -2.199 -12.82 -38.188 1 58.47 9 VAL B O 1
ATOM 2381 N N . ASP B 1 10 ? 0.028 -12.656 -38.375 1 64.19 10 ASP B N 1
ATOM 2382 C CA . ASP B 1 10 ? 0.327 -13.961 -37.781 1 64.19 10 ASP B CA 1
ATOM 2383 C C . ASP B 1 10 ? 0.052 -13.969 -36.281 1 64.19 10 ASP B C 1
ATOM 2385 O O . ASP B 1 10 ? 0.906 -13.57 -35.5 1 64.19 10 ASP B O 1
ATOM 2389 N N . LEU B 1 11 ? -1.129 -14.43 -35.938 1 66.5 11 LEU B N 1
ATOM 2390 C CA . LEU B 1 11 ? -1.574 -14.438 -34.531 1 66.5 11 LEU B CA 1
ATOM 2391 C C . LEU B 1 11 ? -0.703 -15.367 -33.688 1 66.5 11 LEU B C 1
ATOM 2393 O O . LEU B 1 11 ? -0.69 -15.266 -32.469 1 66.5 11 LEU B O 1
ATOM 2397 N N . ASN B 1 12 ? -0.013 -16.172 -34.438 1 67 12 ASN B N 1
ATOM 2398 C CA . ASN B 1 12 ? 0.857 -17.109 -33.719 1 67 12 ASN B CA 1
ATOM 2399 C C . ASN B 1 12 ? 2.02 -16.391 -33.062 1 67 12 ASN B C 1
ATOM 2401 O O . ASN B 1 12 ? 2.682 -16.953 -32.188 1 67 12 ASN B O 1
ATOM 2405 N N . LEU B 1 13 ? 2.104 -15.148 -33.406 1 76.38 13 LEU B N 1
ATOM 2406 C CA . LEU B 1 13 ? 3.211 -14.383 -32.844 1 76.38 13 LEU B CA 1
ATOM 2407 C C . LEU B 1 13 ? 2.803 -13.719 -31.531 1 76.38 13 LEU B C 1
ATOM 2409 O O . LEU B 1 13 ? 3.639 -13.133 -30.828 1 76.38 13 LEU B O 1
ATOM 2413 N N . LEU B 1 14 ? 1.583 -13.883 -31.172 1 77.81 14 LEU B N 1
ATOM 2414 C CA . LEU B 1 14 ? 1.059 -13.164 -30.016 1 77.81 14 LEU B CA 1
ATOM 2415 C C . LEU B 1 14 ? 1.739 -13.633 -28.734 1 77.81 14 LEU B C 1
ATOM 2417 O O . LEU B 1 14 ? 2.137 -12.812 -27.906 1 77.81 14 LEU B O 1
ATOM 2421 N N . PRO B 1 15 ? 1.873 -14.961 -28.594 1 76.06 15 PRO B N 1
ATOM 2422 C CA . PRO B 1 15 ? 2.6 -15.383 -27.391 1 76.06 15 PRO B CA 1
ATOM 2423 C C . PRO B 1 15 ? 4.027 -14.844 -27.359 1 76.06 15 PRO B C 1
ATOM 2425 O O . PRO B 1 15 ? 4.508 -14.445 -26.281 1 76.06 15 PRO B O 1
ATOM 2428 N N . ALA B 1 16 ? 4.684 -14.844 -28.469 1 83.81 16 ALA B N 1
ATOM 2429 C CA . ALA B 1 16 ? 6.031 -14.289 -28.562 1 83.81 16 ALA B CA 1
ATOM 2430 C C . ALA B 1 16 ? 6.039 -12.805 -28.219 1 83.81 16 ALA B C 1
ATOM 2432 O O . ALA B 1 16 ? 6.918 -12.328 -27.484 1 83.81 16 ALA B O 1
ATOM 2433 N N . LEU B 1 17 ? 5.094 -12.102 -28.719 1 86.38 17 LEU B N 1
ATOM 2434 C CA . LEU B 1 17 ? 4.965 -10.68 -28.438 1 86.38 17 LEU B CA 1
ATOM 2435 C C . LEU B 1 17 ? 4.793 -10.438 -26.938 1 86.38 17 LEU B C 1
ATOM 2437 O O . LEU B 1 17 ? 5.496 -9.609 -26.359 1 86.38 17 LEU B O 1
ATOM 2441 N N . ALA B 1 18 ? 3.883 -11.148 -26.406 1 83.31 18 ALA B N 1
ATOM 2442 C CA . ALA B 1 18 ? 3.605 -10.992 -24.969 1 83.31 18 ALA B CA 1
ATOM 2443 C C . ALA B 1 18 ? 4.855 -11.273 -24.141 1 83.31 18 ALA B C 1
ATOM 2445 O O . ALA B 1 18 ? 5.176 -10.516 -23.219 1 83.31 18 ALA B O 1
ATOM 2446 N N . ALA B 1 19 ? 5.527 -12.32 -24.406 1 84.69 19 ALA B N 1
ATOM 2447 C CA . ALA B 1 19 ? 6.742 -12.695 -23.688 1 84.69 19 ALA B CA 1
ATOM 2448 C C . ALA B 1 19 ? 7.824 -11.633 -23.844 1 84.69 19 ALA B C 1
ATOM 2450 O O . ALA B 1 19 ? 8.5 -11.281 -22.875 1 84.69 19 ALA B O 1
ATOM 2451 N N . LEU B 1 20 ? 7.961 -11.148 -25.031 1 88.38 20 LEU B N 1
ATOM 2452 C CA . LEU B 1 20 ? 8.969 -10.133 -25.328 1 88.38 20 LEU B CA 1
ATOM 2453 C C . LEU B 1 20 ? 8.703 -8.859 -24.531 1 88.38 20 LEU B C 1
ATOM 2455 O O . LEU B 1 20 ? 9.633 -8.273 -23.969 1 88.38 20 LEU B O 1
ATOM 2459 N N . LEU B 1 21 ? 7.473 -8.484 -24.5 1 86.38 21 LEU B N 1
ATOM 2460 C CA . LEU B 1 21 ? 7.121 -7.23 -23.844 1 86.38 21 LEU B CA 1
ATOM 2461 C C . LEU B 1 21 ? 7.246 -7.355 -22.328 1 86.38 21 LEU B C 1
ATOM 2463 O O . LEU B 1 21 ? 7.547 -6.375 -21.641 1 86.38 21 LEU B O 1
ATOM 2467 N N . GLU B 1 22 ? 7.039 -8.5 -21.859 1 82.56 22 GLU B N 1
ATOM 2468 C CA . GLU B 1 22 ? 7.109 -8.742 -20.422 1 82.56 22 GLU B CA 1
ATOM 2469 C C . GLU B 1 22 ? 8.555 -8.914 -19.953 1 82.56 22 GLU B C 1
ATOM 2471 O O . GLU B 1 22 ? 8.969 -8.312 -18.969 1 82.56 22 GLU B O 1
ATOM 2476 N N . GLU B 1 23 ? 9.32 -9.719 -20.672 1 81.12 23 GLU B N 1
ATOM 2477 C CA . GLU B 1 23 ? 10.68 -10.07 -20.281 1 81.12 23 GLU B CA 1
ATOM 2478 C C . GLU B 1 23 ? 11.672 -8.984 -20.688 1 81.12 23 GLU B C 1
ATOM 2480 O O . GLU B 1 23 ? 12.734 -8.836 -20.078 1 81.12 23 GLU B O 1
ATOM 2485 N N . ARG B 1 24 ? 11.344 -8.273 -21.703 1 85.12 24 ARG B N 1
ATOM 2486 C CA . ARG B 1 24 ? 12.18 -7.238 -22.297 1 85.12 24 ARG B CA 1
ATOM 2487 C C . ARG B 1 24 ? 13.57 -7.773 -22.625 1 85.12 24 ARG B C 1
ATOM 2489 O O . ARG B 1 24 ? 14.562 -7.051 -22.5 1 85.12 24 ARG B O 1
ATOM 2496 N N . GLN B 1 25 ? 13.68 -9.023 -22.766 1 85.94 25 GLN B N 1
ATOM 2497 C CA . GLN B 1 25 ? 14.867 -9.742 -23.203 1 85.94 25 GLN B CA 1
ATOM 2498 C C . GLN B 1 25 ? 14.508 -10.883 -24.156 1 85.94 25 GLN B C 1
ATOM 2500 O O . GLN B 1 25 ? 13.625 -11.68 -23.859 1 85.94 25 GLN B O 1
ATOM 2505 N N . VAL B 1 26 ? 15.273 -10.922 -25.281 1 87.12 26 VAL B N 1
ATOM 2506 C CA . VAL B 1 26 ? 14.953 -11.859 -26.359 1 87.12 26 VAL B CA 1
ATOM 2507 C C . VAL B 1 26 ? 15.188 -13.289 -25.875 1 87.12 26 VAL B C 1
ATOM 2509 O O . VAL B 1 26 ? 14.344 -14.164 -26.078 1 87.12 26 VAL B O 1
ATOM 2512 N N . SER B 1 27 ? 16.281 -13.469 -25.172 1 86.88 27 SER B N 1
ATOM 2513 C CA . SER B 1 27 ? 16.625 -14.82 -24.75 1 86.88 27 SER B CA 1
ATOM 2514 C C . SER B 1 27 ? 15.648 -15.328 -23.688 1 86.88 27 SER B C 1
ATOM 2516 O O . SER B 1 27 ? 15.195 -16.469 -23.75 1 86.88 27 SER B O 1
ATOM 2518 N N . ARG B 1 28 ? 15.273 -14.523 -22.844 1 86.25 28 ARG B N 1
ATOM 2519 C CA . ARG B 1 28 ? 14.344 -14.898 -21.781 1 86.25 28 ARG B CA 1
ATOM 2520 C C . ARG B 1 28 ? 12.938 -15.117 -22.344 1 86.25 28 ARG B C 1
ATOM 2522 O O . ARG B 1 28 ? 12.234 -16.047 -21.938 1 86.25 28 ARG B O 1
ATOM 2529 N N . ALA B 1 29 ? 12.617 -14.281 -23.203 1 88.94 29 ALA B N 1
ATOM 2530 C CA . ALA B 1 29 ? 11.32 -14.43 -23.859 1 88.94 29 ALA B CA 1
ATOM 2531 C C . ALA B 1 29 ? 11.25 -15.742 -24.641 1 88.94 29 ALA B C 1
ATOM 2533 O O . ALA B 1 29 ? 10.227 -16.438 -24.609 1 88.94 29 ALA B O 1
ATOM 2534 N N . ALA B 1 30 ? 12.359 -16.078 -25.266 1 88 30 ALA B N 1
ATOM 2535 C CA . ALA B 1 30 ? 12.43 -17.328 -26.016 1 88 30 ALA B CA 1
ATOM 2536 C C . ALA B 1 30 ? 12.219 -18.531 -25.109 1 88 30 ALA B C 1
ATOM 2538 O O . ALA B 1 30 ? 11.398 -19.406 -25.406 1 88 30 ALA B O 1
ATOM 2539 N N . ALA B 1 31 ? 12.883 -18.484 -24.062 1 83.06 31 ALA B N 1
ATOM 2540 C CA . ALA B 1 31 ? 12.789 -19.578 -23.094 1 83.06 31 ALA B CA 1
ATOM 2541 C C . ALA B 1 31 ? 11.367 -19.703 -22.562 1 83.06 31 ALA B C 1
ATOM 2543 O O . ALA B 1 31 ? 10.859 -20.812 -22.391 1 83.06 31 ALA B O 1
ATOM 2544 N N . ARG B 1 32 ? 10.727 -18.625 -22.422 1 81.12 32 ARG B N 1
ATOM 2545 C CA . ARG B 1 32 ? 9.398 -18.594 -21.812 1 81.12 32 ARG B CA 1
ATOM 2546 C C . ARG B 1 32 ? 8.359 -19.203 -22.734 1 81.12 32 ARG B C 1
ATOM 2548 O O . ARG B 1 32 ? 7.395 -19.828 -22.281 1 81.12 32 ARG B O 1
ATOM 2555 N N . VAL B 1 33 ? 8.578 -19.062 -24.016 1 79.12 33 VAL B N 1
ATOM 2556 C CA . VAL B 1 33 ? 7.539 -19.5 -24.953 1 79.12 33 VAL B CA 1
ATOM 2557 C C . VAL B 1 33 ? 8 -20.75 -25.688 1 79.12 33 VAL B C 1
ATOM 2559 O O . VAL B 1 33 ? 7.324 -21.219 -26.594 1 79.12 33 VAL B O 1
ATOM 2562 N N . GLY B 1 34 ? 9.156 -21.25 -25.297 1 81 34 GLY B N 1
ATOM 2563 C CA . GLY B 1 34 ? 9.641 -22.5 -25.891 1 81 34 GLY B CA 1
ATOM 2564 C C . GLY B 1 34 ? 10.172 -22.328 -27.297 1 81 34 GLY B C 1
ATOM 2565 O O . GLY B 1 34 ? 9.984 -23.203 -28.141 1 81 34 GLY B O 1
ATOM 2566 N N . LEU B 1 35 ? 10.695 -21.25 -27.578 1 81.44 35 LEU B N 1
ATOM 2567 C CA . LEU B 1 35 ? 11.32 -20.984 -28.875 1 81.44 35 LEU B CA 1
ATOM 2568 C C . LEU B 1 35 ? 12.836 -20.875 -28.734 1 81.44 35 LEU B C 1
ATOM 2570 O O . LEU B 1 35 ? 13.344 -20.625 -27.641 1 81.44 35 LEU B O 1
ATOM 2574 N N . SER B 1 36 ? 13.492 -21.234 -29.797 1 85.94 36 SER B N 1
ATOM 2575 C CA . SER B 1 36 ? 14.922 -20.922 -29.828 1 85.94 36 SER B CA 1
ATOM 2576 C C . SER B 1 36 ? 15.141 -19.406 -29.922 1 85.94 36 SER B C 1
ATOM 2578 O O . SER B 1 36 ? 14.25 -18.656 -30.328 1 85.94 36 SER B O 1
ATOM 2580 N N . GLN B 1 37 ? 16.297 -19.062 -29.422 1 89 37 GLN B N 1
ATOM 2581 C CA . GLN B 1 37 ? 16.609 -17.641 -29.453 1 89 37 GLN B CA 1
ATOM 2582 C C . GLN B 1 37 ? 16.594 -17.094 -30.891 1 89 37 GLN B C 1
ATOM 2584 O O . GLN B 1 37 ? 16.062 -16.016 -31.141 1 89 37 GLN B O 1
ATOM 2589 N N . PRO B 1 38 ? 17.203 -17.781 -31.938 1 89.44 38 PRO B N 1
ATOM 2590 C CA . PRO B 1 38 ? 17.078 -17.25 -33.312 1 89.44 38 PRO B CA 1
ATOM 2591 C C . PRO B 1 38 ? 15.633 -17.125 -33.75 1 89.44 38 PRO B C 1
ATOM 2593 O O . PRO B 1 38 ? 15.273 -16.156 -34.438 1 89.44 38 PRO B O 1
ATOM 2596 N N . ALA B 1 39 ? 14.836 -18.078 -33.406 1 86.88 39 ALA B N 1
ATOM 2597 C CA . ALA B 1 39 ? 13.422 -18.047 -33.75 1 86.88 39 ALA B CA 1
ATOM 2598 C C . ALA B 1 39 ? 12.727 -16.844 -33.125 1 86.88 39 ALA B C 1
ATOM 2600 O O . ALA B 1 39 ? 11.906 -16.172 -33.75 1 86.88 39 ALA B O 1
ATOM 2601 N N . MET B 1 40 ? 13.055 -16.594 -31.906 1 90.88 40 MET B N 1
ATOM 2602 C CA . MET B 1 40 ? 12.484 -15.438 -31.203 1 90.88 40 MET B CA 1
ATOM 2603 C C . MET B 1 40 ? 12.953 -14.133 -31.828 1 90.88 40 MET B C 1
ATOM 2605 O O . MET B 1 40 ? 12.172 -13.188 -31.953 1 90.88 40 MET B O 1
ATOM 2609 N N . SER B 1 41 ? 14.188 -14.086 -32.188 1 90.62 41 SER B N 1
ATOM 2610 C CA . SER B 1 41 ? 14.719 -12.906 -32.875 1 90.62 41 SER B CA 1
ATOM 2611 C C . SER B 1 41 ? 13.984 -12.633 -34.188 1 90.62 41 SER B C 1
ATOM 2613 O O . SER B 1 41 ? 13.656 -11.484 -34.5 1 90.62 41 SER B O 1
ATOM 2615 N N . ARG B 1 42 ? 13.719 -13.695 -34.938 1 88.81 42 ARG B N 1
ATOM 2616 C CA . ARG B 1 42 ? 12.961 -13.555 -36.156 1 88.81 42 ARG B CA 1
ATOM 2617 C C . ARG B 1 42 ? 11.539 -13.086 -35.875 1 88.81 42 ARG B C 1
ATOM 2619 O O . ARG B 1 42 ? 11 -12.242 -36.594 1 88.81 42 ARG B O 1
ATOM 2626 N N . ALA B 1 43 ? 10.984 -13.68 -34.875 1 88.44 43 ALA B N 1
ATOM 2627 C CA . ALA B 1 43 ? 9.648 -13.266 -34.469 1 88.44 43 ALA B CA 1
ATOM 2628 C C . ALA B 1 43 ? 9.609 -11.781 -34.125 1 88.44 43 ALA B C 1
ATOM 2630 O O . ALA B 1 43 ? 8.68 -11.07 -34.5 1 88.44 43 ALA B O 1
ATOM 2631 N N . LEU B 1 44 ? 10.594 -11.344 -33.375 1 90.38 44 LEU B N 1
ATOM 2632 C CA . LEU B 1 44 ? 10.672 -9.93 -33.031 1 90.38 44 LEU B CA 1
ATOM 2633 C C . LEU B 1 44 ? 10.75 -9.055 -34.25 1 90.38 44 LEU B C 1
ATOM 2635 O O . LEU B 1 44 ? 10.086 -8.016 -34.344 1 90.38 44 LEU B O 1
ATOM 2639 N N . GLN B 1 45 ? 11.555 -9.453 -35.25 1 89.31 45 GLN B N 1
ATOM 2640 C CA . GLN B 1 45 ? 11.688 -8.703 -36.469 1 89.31 45 GLN B CA 1
ATOM 2641 C C . GLN B 1 45 ? 10.352 -8.641 -37.219 1 89.31 45 GLN B C 1
ATOM 2643 O O . GLN B 1 45 ? 9.977 -7.586 -37.75 1 89.31 45 GLN B O 1
ATOM 2648 N N . ARG B 1 46 ? 9.703 -9.734 -37.281 1 85.5 46 ARG B N 1
ATOM 2649 C CA . ARG B 1 46 ? 8.391 -9.773 -37.906 1 85.5 46 ARG B CA 1
ATOM 2650 C C . ARG B 1 46 ? 7.406 -8.867 -37.188 1 85.5 46 ARG B C 1
ATOM 2652 O O . ARG B 1 46 ? 6.625 -8.156 -37.812 1 85.5 46 ARG B O 1
ATOM 2659 N N . LEU B 1 47 ? 7.43 -8.953 -35.875 1 87.69 47 LEU B N 1
ATOM 2660 C CA . LEU B 1 47 ? 6.547 -8.141 -35.062 1 87.69 47 LEU B CA 1
ATOM 2661 C C . LEU B 1 47 ? 6.836 -6.656 -35.25 1 87.69 47 LEU B C 1
ATOM 2663 O O . LEU B 1 47 ? 5.91 -5.844 -35.344 1 87.69 47 LEU B O 1
ATOM 2667 N N . ARG B 1 48 ? 8.07 -6.316 -35.312 1 87.12 48 ARG B N 1
ATOM 2668 C CA . ARG B 1 48 ? 8.461 -4.934 -35.562 1 87.12 48 ARG B CA 1
ATOM 2669 C C . ARG B 1 48 ? 7.895 -4.438 -36.906 1 87.12 48 ARG B C 1
ATOM 2671 O O . ARG B 1 48 ? 7.414 -3.305 -36.969 1 87.12 48 ARG B O 1
ATOM 2678 N N . ARG B 1 49 ? 7.992 -5.285 -37.875 1 84.12 49 ARG B N 1
ATOM 2679 C CA . ARG B 1 49 ? 7.449 -4.938 -39.188 1 84.12 49 ARG B CA 1
ATOM 2680 C C . ARG B 1 49 ? 5.93 -4.793 -39.125 1 84.12 49 ARG B C 1
ATOM 2682 O O . ARG B 1 49 ? 5.371 -3.852 -39.688 1 84.12 49 ARG B O 1
ATOM 2689 N N . THR B 1 50 ? 5.363 -5.746 -38.469 1 81.12 50 THR B N 1
ATOM 2690 C CA . THR B 1 50 ? 3.908 -5.77 -38.375 1 81.12 50 THR B CA 1
ATOM 2691 C C . THR B 1 50 ? 3.385 -4.504 -37.688 1 81.12 50 THR 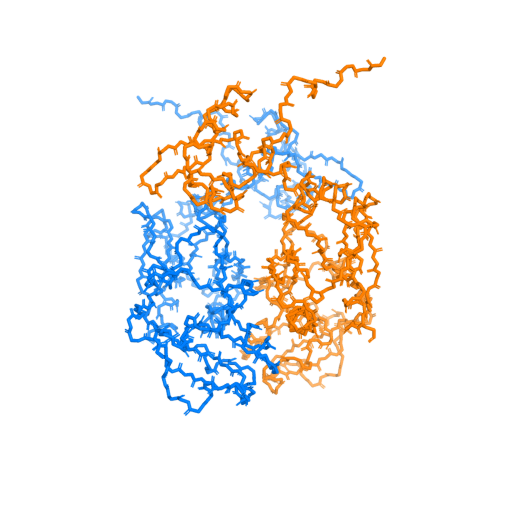B C 1
ATOM 2693 O O . THR B 1 50 ? 2.381 -3.936 -38.125 1 81.12 50 THR B O 1
ATOM 2696 N N . PHE B 1 51 ? 4.047 -4.098 -36.688 1 83.38 51 PHE B N 1
ATOM 2697 C CA . PHE B 1 51 ? 3.562 -2.971 -35.906 1 83.38 51 PHE B CA 1
ATOM 2698 C C . PHE B 1 51 ? 4.246 -1.678 -36.312 1 83.38 51 PHE B C 1
ATOM 2700 O O . PHE B 1 51 ? 3.912 -0.6 -35.812 1 83.38 51 PHE B O 1
ATOM 2707 N N . ASP B 1 52 ? 5.129 -1.813 -37.219 1 84 52 ASP B N 1
ATOM 2708 C CA . ASP B 1 52 ? 5.922 -0.672 -37.656 1 84 52 ASP B CA 1
ATOM 2709 C C . ASP B 1 52 ? 6.484 0.102 -36.469 1 84 52 ASP B C 1
ATOM 2711 O O . ASP B 1 52 ? 6.309 1.317 -36.375 1 84 52 ASP B O 1
ATOM 2715 N N . ASP B 1 53 ? 7.039 -0.622 -35.562 1 83.19 53 ASP B N 1
ATOM 2716 C CA . ASP B 1 53 ? 7.602 -0.125 -34.312 1 83.19 53 ASP B CA 1
ATOM 2717 C C . ASP B 1 53 ? 8.75 -1.011 -33.844 1 83.19 53 ASP B C 1
ATOM 2719 O O . ASP B 1 53 ? 8.703 -2.232 -34 1 83.19 53 ASP B O 1
ATOM 2723 N N . ALA B 1 54 ? 9.758 -0.411 -33.25 1 90.56 54 ALA B N 1
ATOM 2724 C CA . ALA B 1 54 ? 10.898 -1.17 -32.75 1 90.56 54 ALA B CA 1
ATOM 2725 C C . ALA B 1 54 ? 10.492 -2.066 -31.578 1 90.56 54 ALA B C 1
ATOM 2727 O O . ALA B 1 54 ? 11.141 -3.084 -31.312 1 90.56 54 ALA B O 1
ATOM 2728 N N . LEU B 1 55 ? 9.422 -1.83 -30.828 1 88.44 55 LEU B N 1
ATOM 2729 C CA . LEU B 1 55 ? 8.828 -2.52 -29.688 1 88.44 55 LEU B CA 1
ATOM 2730 C C . LEU B 1 55 ? 9.789 -2.535 -28.5 1 88.44 55 LEU B C 1
ATOM 2732 O O . LEU B 1 55 ? 9.438 -2.098 -27.406 1 88.44 55 LEU B O 1
ATOM 2736 N N . LEU B 1 56 ? 11.016 -2.969 -28.734 1 89.38 56 LEU B N 1
ATOM 2737 C CA . LEU B 1 56 ? 12.102 -3 -27.75 1 89.38 56 LEU B CA 1
ATOM 2738 C C . LEU B 1 56 ? 13.32 -2.232 -28.266 1 89.38 56 LEU B C 1
ATOM 2740 O O . LEU B 1 56 ? 13.742 -2.426 -29.406 1 89.38 56 LEU B O 1
ATOM 2744 N N . VAL B 1 57 ? 13.703 -1.248 -27.391 1 84.5 57 VAL B N 1
ATOM 2745 C CA . VAL B 1 57 ? 14.875 -0.474 -27.781 1 84.5 57 VAL B CA 1
ATOM 2746 C C . VAL B 1 57 ? 15.992 -0.693 -26.75 1 84.5 57 VAL B C 1
ATOM 2748 O O . VAL B 1 57 ? 15.734 -0.786 -25.547 1 84.5 57 VAL B O 1
ATOM 2751 N N . ALA B 1 58 ? 17.172 -0.929 -27.25 1 77 58 ALA B N 1
ATOM 2752 C CA . ALA B 1 58 ? 18.328 -1.144 -26.391 1 77 58 ALA B CA 1
ATOM 2753 C C . ALA B 1 58 ? 18.656 0.106 -25.578 1 77 58 ALA B C 1
ATOM 2755 O O . ALA B 1 58 ? 18.688 1.216 -26.109 1 77 58 ALA B O 1
ATOM 2756 N N . GLY B 1 59 ? 18.531 0.02 -24.375 1 61.91 59 GLY B N 1
ATOM 2757 C CA . GLY B 1 59 ? 18.906 1.108 -23.484 1 61.91 59 GLY B CA 1
ATOM 2758 C C . GLY B 1 59 ? 20.078 0.762 -22.578 1 61.91 59 GLY B C 1
ATOM 2759 O O . GLY B 1 59 ? 20.703 -0.285 -22.75 1 61.91 59 GLY B O 1
ATOM 2760 N N . ARG B 1 60 ? 20.516 1.65 -21.672 1 60.16 60 ARG B N 1
ATOM 2761 C CA . ARG B 1 60 ? 21.672 1.487 -20.797 1 60.16 60 ARG B CA 1
ATOM 2762 C C . ARG B 1 60 ? 21.5 0.268 -19.891 1 60.16 60 ARG B C 1
ATOM 2764 O O . ARG B 1 60 ? 22.453 -0.476 -19.656 1 60.16 60 ARG B O 1
ATOM 2771 N N . ASP B 1 61 ? 20.438 -0.016 -19.438 1 60.56 61 ASP B N 1
ATOM 2772 C CA . ASP B 1 61 ? 20.203 -1.076 -18.453 1 60.56 61 ASP B CA 1
ATOM 2773 C C . ASP B 1 61 ? 19.438 -2.24 -19.078 1 60.56 61 ASP B C 1
ATOM 2775 O O . ASP B 1 61 ? 18.75 -2.984 -18.391 1 60.56 61 ASP B O 1
ATOM 2779 N N . GLY B 1 62 ? 19.516 -2.352 -20.469 1 66.38 62 GLY B N 1
ATOM 2780 C CA . GLY B 1 62 ? 18.812 -3.4 -21.188 1 66.38 62 GLY B CA 1
ATOM 2781 C C . GLY B 1 62 ? 17.766 -2.865 -22.141 1 66.38 62 GLY B C 1
ATOM 2782 O O . GLY B 1 62 ? 17.844 -1.708 -22.562 1 66.38 62 GLY B O 1
ATOM 2783 N N . TYR B 1 63 ? 16.812 -3.74 -22.5 1 76.75 63 TYR B N 1
ATOM 2784 C CA . TYR B 1 63 ? 15.805 -3.311 -23.469 1 76.75 63 TYR B CA 1
ATOM 2785 C C . TYR B 1 63 ? 14.656 -2.588 -22.781 1 76.75 63 TYR B C 1
ATOM 2787 O O . TYR B 1 63 ? 14.234 -2.982 -21.688 1 76.75 63 TYR B O 1
ATOM 2795 N N . THR B 1 64 ? 14.336 -1.486 -23.312 1 82.31 64 THR B N 1
ATOM 2796 C CA . THR B 1 64 ? 13.156 -0.76 -22.844 1 82.31 64 THR B CA 1
ATOM 2797 C C . THR B 1 64 ? 12.062 -0.778 -23.906 1 82.31 64 THR B C 1
ATOM 2799 O O . THR B 1 64 ? 12.344 -0.83 -25.109 1 82.31 64 THR B O 1
ATOM 2802 N N . LEU B 1 65 ? 10.812 -0.787 -23.422 1 85.5 65 LEU B N 1
ATOM 2803 C CA . LEU B 1 65 ? 9.664 -0.776 -24.312 1 85.5 65 LEU B CA 1
ATOM 2804 C C . LEU B 1 65 ? 9.477 0.6 -24.953 1 85.5 65 LEU B C 1
ATOM 2806 O O . LEU B 1 65 ? 9.711 1.622 -24.297 1 85.5 65 LEU B O 1
ATOM 2810 N N . THR B 1 66 ? 9.094 0.613 -26.281 1 82.62 66 THR B N 1
ATOM 2811 C CA . THR B 1 66 ? 8.586 1.847 -26.875 1 82.62 66 THR B CA 1
ATOM 2812 C C . THR B 1 66 ? 7.227 2.213 -26.281 1 82.62 66 THR B C 1
ATOM 2814 O O . THR B 1 66 ? 6.555 1.367 -25.688 1 82.62 66 THR B O 1
ATOM 2817 N N . PRO B 1 67 ? 6.848 3.445 -26.422 1 77.12 67 PRO B N 1
ATOM 2818 C CA . PRO B 1 67 ? 5.512 3.826 -25.969 1 77.12 67 PRO B CA 1
ATOM 2819 C C . PRO B 1 67 ? 4.406 2.98 -26.594 1 77.12 67 PRO B C 1
ATOM 2821 O O . PRO B 1 67 ? 3.449 2.609 -25.906 1 77.12 67 PRO B O 1
ATOM 2824 N N . ARG B 1 68 ? 4.543 2.707 -27.828 1 79.94 68 ARG B N 1
ATOM 2825 C CA . ARG B 1 68 ? 3.566 1.85 -28.5 1 79.94 68 ARG B CA 1
ATOM 2826 C C . ARG B 1 68 ? 3.574 0.447 -27.891 1 79.94 68 ARG B C 1
ATOM 2828 O O . ARG B 1 68 ? 2.516 -0.156 -27.703 1 79.94 68 ARG B O 1
ATOM 2835 N N . ALA B 1 69 ? 4.75 -0.068 -27.594 1 83.44 69 ALA B N 1
ATOM 2836 C CA . ALA B 1 69 ? 4.875 -1.396 -27 1 83.44 69 ALA B CA 1
ATOM 2837 C C . ALA B 1 69 ? 4.238 -1.438 -25.609 1 83.44 69 ALA B C 1
ATOM 2839 O O . ALA B 1 69 ? 3.621 -2.436 -25.234 1 83.44 69 ALA B O 1
ATOM 2840 N N . GLU B 1 70 ? 4.332 -0.384 -24.953 1 80.06 70 GLU B N 1
ATOM 2841 C CA . GLU B 1 70 ? 3.705 -0.295 -23.641 1 80.06 70 GLU B CA 1
ATOM 2842 C C . GLU B 1 70 ? 2.184 -0.381 -23.75 1 80.06 70 GLU B C 1
ATOM 2844 O O . GLU B 1 70 ? 1.538 -1.066 -22.953 1 80.06 70 GLU B O 1
ATOM 2849 N N . ARG B 1 71 ? 1.688 0.302 -24.734 1 75.75 71 ARG B N 1
ATOM 2850 C CA . ARG B 1 71 ? 0.249 0.26 -24.969 1 75.75 71 ARG B CA 1
ATOM 2851 C C . ARG B 1 71 ? -0.195 -1.135 -25.406 1 75.75 71 ARG B C 1
ATOM 2853 O O . ARG B 1 71 ? -1.239 -1.622 -24.969 1 75.75 71 ARG B O 1
ATOM 2860 N N . LEU B 1 72 ? 0.602 -1.707 -26.234 1 80.06 72 LEU B N 1
ATOM 2861 C CA . LEU B 1 72 ? 0.301 -3.062 -26.688 1 80.06 72 LEU B CA 1
ATOM 2862 C C . LEU B 1 72 ? 0.302 -4.035 -25.516 1 80.06 72 LEU B C 1
ATOM 2864 O O . LEU B 1 72 ? -0.554 -4.918 -25.4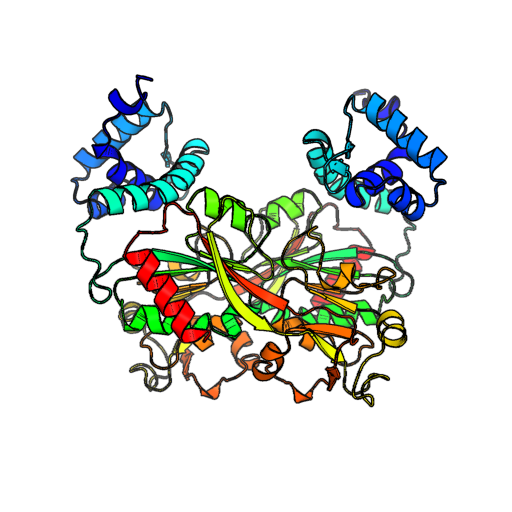22 1 80.06 72 LEU B O 1
ATOM 2868 N N . GLN B 1 73 ? 1.316 -3.805 -24.719 1 79.94 73 GLN B N 1
ATOM 2869 C CA . GLN B 1 73 ? 1.425 -4.68 -23.547 1 79.94 73 GLN B CA 1
ATOM 2870 C C . GLN B 1 73 ? 0.17 -4.602 -22.688 1 79.94 73 GLN B C 1
ATOM 2872 O O . GLN B 1 73 ? -0.351 -5.629 -22.25 1 79.94 73 GLN B O 1
ATOM 2877 N N . ALA B 1 74 ? -0.296 -3.434 -22.547 1 71.94 74 ALA B N 1
ATOM 2878 C CA . ALA B 1 74 ? -1.515 -3.227 -21.766 1 71.94 74 ALA B CA 1
ATOM 2879 C C . ALA B 1 74 ? -2.709 -3.912 -22.422 1 71.94 74 ALA B C 1
ATOM 2881 O O . ALA B 1 74 ? -3.531 -4.527 -21.734 1 71.94 74 ALA B O 1
ATOM 2882 N N . ARG B 1 75 ? -2.773 -3.814 -23.703 1 69.5 75 ARG B N 1
ATOM 2883 C CA . ARG B 1 75 ? -3.875 -4.414 -24.453 1 69.5 75 ARG B CA 1
ATOM 2884 C C . ARG B 1 75 ? -3.77 -5.938 -24.453 1 69.5 75 ARG B C 1
ATOM 2886 O O . ARG B 1 75 ? -4.781 -6.633 -24.344 1 69.5 75 ARG B O 1
ATOM 2893 N N . LEU B 1 76 ? -2.525 -6.41 -24.609 1 74.62 76 LEU B N 1
ATOM 2894 C CA . LEU B 1 76 ? -2.303 -7.852 -24.641 1 74.62 76 LEU B CA 1
ATOM 2895 C C . LEU B 1 76 ? -2.645 -8.484 -23.297 1 74.62 76 LEU B C 1
ATOM 2897 O O . LEU B 1 76 ? -3.121 -9.625 -23.25 1 74.62 76 LEU B O 1
ATOM 2901 N N . ALA B 1 77 ? -2.389 -7.758 -22.312 1 66.75 77 ALA B N 1
ATOM 2902 C CA . ALA B 1 77 ? -2.676 -8.266 -20.984 1 66.75 77 ALA B CA 1
ATOM 2903 C C . ALA B 1 77 ? -4.145 -8.656 -20.844 1 66.75 77 ALA B C 1
ATOM 2905 O O . ALA B 1 77 ? -4.469 -9.633 -20.172 1 66.75 77 ALA B O 1
ATOM 2906 N N . GLY B 1 78 ? -4.957 -7.988 -21.5 1 62.22 78 GLY B N 1
ATOM 2907 C CA . GLY B 1 78 ? -6.371 -8.312 -21.516 1 62.22 78 GLY B CA 1
ATOM 2908 C C . GLY B 1 78 ? -6.738 -9.367 -22.531 1 62.22 78 GLY B C 1
ATOM 2909 O O . GLY B 1 78 ? -7.66 -10.156 -22.328 1 62.22 78 GLY B O 1
ATOM 2910 N N . LEU B 1 79 ? -6.074 -9.32 -23.625 1 63.91 79 LEU B N 1
ATOM 2911 C CA . LEU B 1 79 ? -6.414 -10.18 -24.75 1 63.91 79 LEU B CA 1
ATOM 2912 C C . LEU B 1 79 ? -5.914 -11.602 -24.531 1 63.91 79 LEU B C 1
ATOM 2914 O O . LEU B 1 79 ? -6.59 -12.562 -24.891 1 63.91 79 LEU B O 1
ATOM 2918 N N . MET B 1 80 ? -4.789 -11.664 -23.906 1 64.25 80 MET B N 1
ATOM 2919 C CA . MET B 1 80 ? -4.148 -12.977 -23.797 1 64.25 80 MET B CA 1
ATOM 2920 C C . MET B 1 80 ? -4.992 -13.922 -22.938 1 64.25 80 MET B C 1
ATOM 2922 O O . MET B 1 80 ? -5.215 -15.07 -23.312 1 64.25 80 MET B O 1
ATOM 2926 N N . PRO B 1 81 ? -5.508 -13.453 -21.891 1 57.97 81 PRO B N 1
ATOM 2927 C CA . PRO B 1 81 ? -6.391 -14.344 -21.141 1 57.97 81 PRO B CA 1
ATOM 2928 C C . PRO B 1 81 ? -7.602 -14.805 -21.953 1 57.97 81 PRO B C 1
ATOM 2930 O O . PRO B 1 81 ? -8.023 -15.961 -21.828 1 57.97 81 PRO B O 1
ATOM 2933 N N . GLU B 1 82 ? -8.078 -13.938 -22.766 1 56.31 82 GLU B N 1
ATOM 2934 C CA . GLU B 1 82 ? -9.219 -14.297 -23.594 1 56.31 82 GLU B CA 1
ATOM 2935 C C 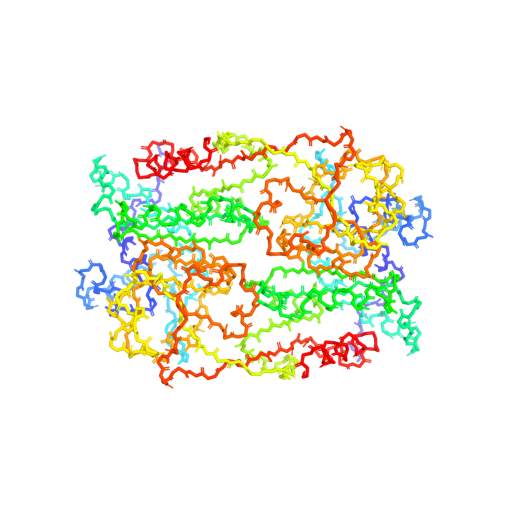. GLU B 1 82 ? -8.852 -15.375 -24.609 1 56.31 82 GLU B C 1
ATOM 2937 O O . GLU B 1 82 ? -9.625 -16.297 -24.859 1 56.31 82 GLU B O 1
ATOM 2942 N N . LEU B 1 83 ? -7.754 -15.258 -25.188 1 58.53 83 LEU B N 1
ATOM 2943 C CA . LEU B 1 83 ? -7.273 -16.25 -26.141 1 58.53 83 LEU B CA 1
ATOM 2944 C C . LEU B 1 83 ? -6.984 -17.578 -25.453 1 58.53 83 LEU B C 1
ATOM 2946 O O . LEU B 1 83 ? -7.242 -18.641 -26.016 1 58.53 83 LEU B O 1
ATOM 2950 N N . ASP B 1 84 ? -6.488 -17.469 -24.266 1 56.03 84 ASP B N 1
ATOM 2951 C CA . ASP B 1 84 ? -6.246 -18.688 -23.469 1 56.03 84 ASP B CA 1
ATOM 2952 C C . ASP B 1 84 ? -7.547 -19.438 -23.219 1 56.03 84 ASP B C 1
ATOM 2954 O O . ASP B 1 84 ? -7.586 -20.672 -23.297 1 56.03 84 ASP B O 1
ATOM 2958 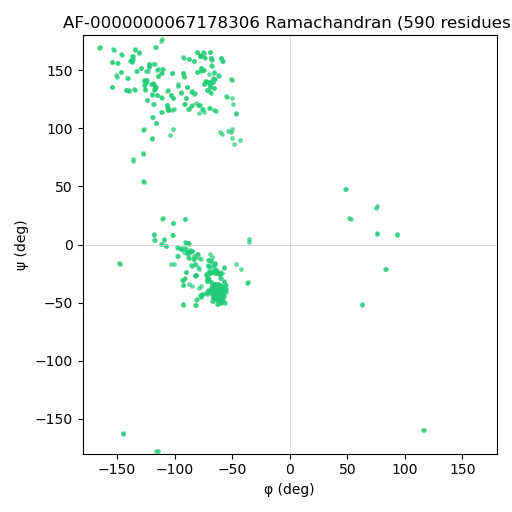N N . VAL B 1 85 ? -8.445 -18.656 -22.844 1 52.66 85 VAL B N 1
ATOM 2959 C CA . VAL B 1 85 ? -9.758 -19.266 -22.641 1 52.66 85 VAL B CA 1
ATOM 2960 C C . VAL B 1 85 ? -10.25 -19.906 -23.922 1 52.66 85 VAL B C 1
ATOM 2962 O O . VAL B 1 85 ? -10.812 -21 -23.906 1 52.66 85 VAL B O 1
ATOM 2965 N N . LEU B 1 86 ? -10.07 -19.188 -24.906 1 50.06 86 LEU B N 1
ATOM 2966 C CA . LEU B 1 86 ? -10.547 -19.672 -26.188 1 50.06 86 LEU B CA 1
ATOM 2967 C C . LEU B 1 86 ? -9.852 -20.984 -26.562 1 50.06 86 LEU B C 1
ATOM 2969 O O . LEU B 1 86 ? -10.477 -21.891 -27.109 1 50.06 86 LEU B O 1
ATOM 2973 N N . PHE B 1 87 ? -8.531 -21 -26.406 1 49.47 87 PHE B N 1
ATOM 2974 C CA . PHE B 1 87 ? -7.797 -22.172 -26.859 1 49.47 87 PHE B CA 1
ATOM 2975 C C . PHE B 1 87 ? -7.461 -23.094 -25.672 1 49.47 87 PHE B C 1
ATOM 2977 O O . PHE B 1 87 ? -6.887 -24.156 -25.859 1 49.47 87 PHE B O 1
ATOM 2984 N N . GLY B 1 88 ? -7.555 -22.562 -24.453 1 49.09 88 GLY B N 1
ATOM 2985 C CA . GLY B 1 88 ? -7.238 -23.391 -23.297 1 49.09 88 GLY B CA 1
ATOM 2986 C C . GLY B 1 88 ? -8.219 -24.516 -23.094 1 49.09 88 GLY B C 1
ATOM 2987 O O . GLY B 1 88 ? -9.32 -24.516 -23.656 1 49.09 88 GLY B O 1
ATOM 2988 N N . PRO B 1 89 ? -7.582 -25.641 -22.656 1 49.09 89 PRO B N 1
ATOM 2989 C CA . PRO B 1 89 ? -8.477 -26.75 -22.344 1 49.09 89 PRO B CA 1
ATOM 2990 C C . PRO B 1 89 ? -9.648 -26.344 -21.453 1 49.09 89 PRO B C 1
ATOM 2992 O O . PRO B 1 89 ? -9.508 -25.453 -20.625 1 49.09 89 PRO B O 1
ATOM 2995 N N . GLU B 1 90 ? -10.859 -26.516 -21.875 1 57.38 90 GLU B N 1
ATOM 2996 C CA . GLU B 1 90 ? -12.133 -26.328 -21.172 1 57.38 90 GLU B CA 1
ATOM 2997 C C . GLU B 1 90 ? -12.07 -26.875 -19.75 1 57.38 90 GLU B C 1
ATOM 2999 O O . GLU B 1 90 ? -12.742 -26.375 -18.859 1 57.38 90 GLU B O 1
ATOM 3004 N N . ASN B 1 91 ? -11.086 -27.844 -19.391 1 68.44 91 ASN B N 1
ATOM 3005 C CA . ASN B 1 91 ? -11.156 -28.453 -18.062 1 68.44 91 ASN B CA 1
ATOM 3006 C C . ASN B 1 91 ? -10.094 -27.875 -17.125 1 68.44 91 ASN B C 1
ATOM 3008 O O . ASN B 1 91 ? -8.898 -27.984 -17.391 1 68.44 91 ASN B O 1
ATOM 3012 N N . PHE B 1 92 ? -10.328 -26.891 -16.312 1 83.5 92 PHE B N 1
ATOM 3013 C CA . PHE B 1 92 ? -9.43 -26.312 -15.32 1 83.5 92 PHE B CA 1
ATOM 3014 C C . PHE B 1 92 ? -9.289 -27.219 -14.102 1 83.5 92 PHE B C 1
ATOM 3016 O O . PHE B 1 92 ? -10.289 -27.578 -13.477 1 83.5 92 PHE B O 1
ATOM 3023 N N . GLU B 1 93 ? -8.102 -27.719 -13.945 1 87.5 93 GLU B N 1
ATOM 3024 C CA . GLU B 1 93 ? -7.742 -28.438 -12.727 1 87.5 93 GLU B CA 1
ATOM 3025 C C . GLU B 1 93 ? -6.723 -27.656 -11.906 1 87.5 93 GLU B C 1
ATOM 3027 O O . GLU B 1 93 ? -5.57 -27.516 -12.312 1 87.5 93 GLU B O 1
ATOM 3032 N N . PRO B 1 94 ? -7.098 -27.172 -10.68 1 92.94 94 PRO B N 1
ATOM 3033 C CA . PRO B 1 94 ? -6.207 -26.328 -9.883 1 92.94 94 PRO B CA 1
ATOM 3034 C C . PRO B 1 94 ? -4.871 -27 -9.578 1 92.94 94 PRO B C 1
ATOM 3036 O O . PRO B 1 94 ? -3.824 -26.344 -9.609 1 92.94 94 PRO B O 1
ATOM 3039 N N . GLY B 1 95 ? -4.926 -28.266 -9.32 1 94.12 95 GLY B N 1
ATOM 3040 C CA . GLY B 1 95 ? -3.73 -28.984 -8.898 1 94.12 95 GLY B CA 1
ATOM 3041 C C . GLY B 1 95 ? -2.629 -28.969 -9.945 1 94.12 95 GLY B C 1
ATOM 3042 O O . GLY B 1 95 ? -1.449 -29.094 -9.609 1 94.12 95 GLY B O 1
ATOM 3043 N N . THR B 1 96 ? -2.998 -28.812 -11.195 1 91.38 96 THR B N 1
ATOM 3044 C CA . THR B 1 96 ? -2.01 -28.859 -12.266 1 91.38 96 THR B CA 1
ATOM 3045 C C . THR B 1 96 ? -1.937 -27.531 -13 1 91.38 96 THR B C 1
ATOM 3047 O O . THR B 1 96 ? -1.172 -27.375 -13.953 1 91.38 96 THR B O 1
ATOM 3050 N N . ALA B 1 97 ? -2.668 -26.547 -12.539 1 90.19 97 ALA B N 1
ATOM 3051 C CA . ALA B 1 97 ? -2.713 -25.25 -13.203 1 90.19 97 ALA B CA 1
ATOM 3052 C C . ALA B 1 97 ? -1.432 -24.453 -12.953 1 90.19 97 ALA B C 1
ATOM 3054 O O . ALA B 1 97 ? -0.737 -24.688 -11.961 1 90.19 97 ALA B O 1
ATOM 3055 N N . THR B 1 98 ? -1.093 -23.594 -13.953 1 90.69 98 THR B N 1
ATOM 3056 C CA . THR B 1 98 ? 0.055 -22.703 -13.844 1 90.69 98 THR B CA 1
ATOM 3057 C C . THR B 1 98 ? -0.354 -21.266 -14.125 1 90.69 98 THR B C 1
ATOM 3059 O O . THR B 1 98 ? 0.306 -20.562 -14.891 1 90.69 98 THR B O 1
ATOM 3062 N N . GLU B 1 99 ? -1.328 -20.844 -13.398 1 90.19 99 GLU B N 1
ATOM 3063 C CA . GLU B 1 99 ? -1.9 -19.516 -13.578 1 90.19 99 GLU B CA 1
ATOM 3064 C C . GLU B 1 99 ? -1.151 -18.469 -12.758 1 90.19 99 GLU B C 1
ATOM 3066 O O . GLU B 1 99 ? -0.386 -18.812 -11.852 1 90.19 99 GLU B O 1
ATOM 3071 N N . SER B 1 100 ? -1.308 -17.219 -13.156 1 93.56 100 SER B N 1
ATOM 3072 C CA . SER B 1 100 ? -0.908 -16.062 -12.352 1 93.56 100 SER B CA 1
ATOM 3073 C C . SER B 1 100 ? -2.111 -15.211 -11.969 1 93.56 100 SER B C 1
ATOM 3075 O O . SER B 1 100 ? -2.684 -14.531 -12.82 1 93.56 100 SER B O 1
ATOM 3077 N N . TYR B 1 101 ? -2.508 -15.32 -10.766 1 96.5 101 TYR B N 1
ATOM 3078 C CA . TYR B 1 101 ? -3.65 -14.555 -10.281 1 96.5 101 TYR B CA 1
ATOM 3079 C C . TYR B 1 101 ? -3.215 -13.188 -9.773 1 96.5 101 TYR B C 1
ATOM 3081 O O . TYR B 1 101 ? -2.484 -13.086 -8.781 1 96.5 101 TYR B O 1
ATOM 3089 N N . ARG B 1 102 ? -3.666 -12.117 -10.391 1 96.06 102 ARG B N 1
ATOM 3090 C CA . ARG B 1 102 ? -3.324 -10.742 -10.031 1 96.06 102 ARG B CA 1
ATOM 3091 C C . ARG B 1 102 ? -4.488 -10.055 -9.328 1 96.06 102 ARG B C 1
ATOM 3093 O O . ARG B 1 102 ? -5.547 -9.844 -9.93 1 96.06 102 ARG B O 1
ATOM 3100 N N . LEU B 1 103 ? -4.246 -9.703 -8.07 1 97.19 103 LEU B N 1
ATOM 3101 C CA . LEU B 1 103 ? -5.301 -9.109 -7.258 1 97.19 103 LEU B CA 1
ATOM 3102 C C . LEU B 1 103 ? -4.855 -7.766 -6.684 1 97.19 103 LEU B C 1
ATOM 3104 O O . LEU B 1 103 ? -3.697 -7.605 -6.297 1 97.19 103 LEU B O 1
ATOM 3108 N N . ALA B 1 104 ? -5.766 -6.836 -6.652 1 95.06 104 ALA B N 1
ATOM 3109 C CA . ALA B 1 104 ? -5.543 -5.594 -5.922 1 95.06 104 ALA B CA 1
ATOM 3110 C C . ALA B 1 104 ? -6.367 -5.555 -4.637 1 95.06 104 ALA B C 1
ATOM 3112 O O . ALA B 1 104 ? -7.594 -5.645 -4.68 1 95.06 104 ALA B O 1
ATOM 3113 N N . LEU B 1 105 ? -5.648 -5.434 -3.541 1 93.62 105 LEU B N 1
ATOM 3114 C CA . LEU B 1 105 ? -6.238 -5.469 -2.207 1 93.62 105 LEU B CA 1
ATOM 3115 C C . LEU B 1 105 ? -5.695 -4.336 -1.344 1 93.62 105 LEU B C 1
ATOM 3117 O O . LEU B 1 105 ? -4.562 -3.889 -1.539 1 93.62 105 LEU B O 1
ATOM 3121 N N . SER B 1 106 ? -6.543 -3.875 -0.423 1 91.88 106 SER B N 1
ATOM 3122 C CA . SER B 1 106 ? -6.027 -3.041 0.658 1 91.88 106 SER B CA 1
ATOM 3123 C C . SER B 1 106 ? -5.332 -3.881 1.723 1 91.88 106 SER B C 1
ATOM 3125 O O . SER B 1 106 ? -5.484 -5.105 1.752 1 91.88 106 SER B O 1
ATOM 3127 N N . ASP B 1 107 ? -4.5 -3.217 2.559 1 90.31 107 ASP B N 1
ATOM 3128 C CA . ASP B 1 107 ? -3.873 -3.949 3.652 1 90.31 107 ASP B CA 1
ATOM 3129 C C . ASP B 1 107 ? -4.922 -4.539 4.594 1 90.31 107 ASP B C 1
ATOM 3131 O O . ASP B 1 107 ? -4.711 -5.602 5.184 1 90.31 107 ASP B O 1
ATOM 3135 N N . TYR B 1 108 ? -6.082 -3.928 4.637 1 91.56 108 TYR B N 1
ATOM 3136 C CA . TYR B 1 108 ? -7.195 -4.473 5.41 1 91.56 108 TYR B CA 1
ATOM 3137 C C . TYR B 1 108 ? -7.617 -5.832 4.875 1 91.56 108 TYR B C 1
ATOM 3139 O O . TYR B 1 108 ? -7.742 -6.797 5.637 1 91.56 108 TYR B O 1
ATOM 3147 N N . SER B 1 109 ? -7.84 -5.898 3.588 1 94.31 109 SER B N 1
ATOM 3148 C CA . SER B 1 109 ? -8.297 -7.137 2.963 1 94.31 109 SER B CA 1
ATOM 3149 C C . SER B 1 109 ? -7.246 -8.234 3.07 1 94.31 109 SER B C 1
ATOM 3151 O O . SER B 1 109 ? -7.578 -9.406 3.24 1 94.31 109 SER B O 1
ATOM 3153 N N . VAL B 1 110 ? -6 -7.844 2.969 1 93.69 110 VAL B N 1
ATOM 3154 C CA . VAL B 1 110 ? -4.938 -8.836 3.105 1 93.69 110 VAL B CA 1
ATOM 3155 C C . VAL B 1 110 ? -4.926 -9.391 4.527 1 93.69 110 VAL B C 1
ATOM 3157 O O . VAL B 1 110 ? -4.832 -10.602 4.723 1 93.69 110 VAL B O 1
ATOM 3160 N N . ALA B 1 111 ? -5.062 -8.523 5.457 1 91.31 111 ALA B N 1
ATOM 3161 C CA . ALA B 1 111 ? -5.059 -8.938 6.859 1 91.31 111 ALA B CA 1
ATOM 3162 C C . ALA B 1 111 ? -6.238 -9.859 7.16 1 91.31 111 ALA B C 1
ATOM 3164 O O . ALA B 1 111 ? -6.102 -10.82 7.918 1 91.31 111 ALA B O 1
ATOM 3165 N N . LEU B 1 112 ? -7.348 -9.562 6.617 1 93.62 112 LEU B N 1
ATOM 3166 C CA . LEU B 1 112 ? -8.555 -10.305 6.961 1 93.62 112 LEU B CA 1
ATOM 3167 C C . LEU B 1 112 ? -8.578 -11.656 6.27 1 93.62 112 LEU B C 1
ATOM 3169 O O . LEU B 1 112 ? -8.914 -12.672 6.891 1 93.62 112 LEU B O 1
ATOM 3173 N N . PHE B 1 113 ? -8.227 -11.633 4.938 1 95.94 113 PHE B N 1
ATOM 3174 C CA . PHE B 1 113 ? -8.414 -12.906 4.25 1 95.94 113 PHE B CA 1
ATOM 3175 C C . PHE B 1 113 ? -7.363 -13.086 3.156 1 95.94 113 PHE B C 1
ATOM 3177 O O . PHE B 1 113 ? -7.195 -14.188 2.627 1 95.94 113 PHE B O 1
ATOM 3184 N N . GLY B 1 114 ? -6.699 -12.047 2.754 1 96.5 114 GLY B N 1
ATOM 3185 C CA . GLY B 1 114 ? -5.766 -12.133 1.645 1 96.5 114 GLY B CA 1
ATOM 3186 C C . GLY B 1 114 ? -4.621 -13.094 1.902 1 96.5 114 GLY B C 1
ATOM 3187 O O . GLY B 1 114 ? -4.184 -13.805 0.995 1 96.5 114 GLY B O 1
ATOM 3188 N N . ALA B 1 115 ? -4.125 -13.078 3.121 1 94.81 115 ALA B N 1
ATOM 3189 C CA . ALA B 1 115 ? -3.055 -14.008 3.473 1 94.81 115 ALA B CA 1
ATOM 3190 C C . ALA B 1 115 ? -3.521 -15.453 3.348 1 94.81 115 ALA B C 1
ATOM 3192 O O . ALA B 1 115 ? -2.824 -16.281 2.77 1 94.81 115 ALA B O 1
ATOM 3193 N N . ASP B 1 116 ? -4.66 -15.711 3.836 1 96.31 116 ASP B N 1
ATOM 3194 C CA . ASP B 1 116 ? -5.238 -17.047 3.732 1 96.31 116 ASP B CA 1
ATOM 3195 C C . ASP B 1 116 ? -5.477 -17.438 2.275 1 96.31 116 ASP B C 1
ATOM 3197 O O . ASP B 1 116 ? -5.297 -18.594 1.897 1 96.31 116 ASP B O 1
ATOM 3201 N N . LEU B 1 117 ? -5.898 -16.469 1.549 1 97.88 117 LEU B N 1
ATOM 3202 C CA . LEU B 1 117 ? -6.137 -16.734 0.132 1 97.88 117 LEU B CA 1
ATOM 3203 C C . LEU B 1 117 ? -4.852 -17.156 -0.571 1 97.88 117 LEU B C 1
ATOM 3205 O O . LEU B 1 117 ? -4.84 -18.141 -1.313 1 97.88 117 LEU B O 1
ATOM 3209 N N . ALA B 1 118 ? -3.793 -16.469 -0.345 1 97.69 118 ALA B N 1
ATOM 3210 C CA . ALA B 1 118 ? -2.504 -16.797 -0.94 1 97.69 118 ALA B CA 1
ATOM 3211 C C . ALA B 1 118 ? -2.066 -18.203 -0.534 1 97.69 118 ALA B C 1
ATOM 3213 O O . ALA B 1 118 ? -1.611 -18.984 -1.373 1 97.69 118 ALA B O 1
ATOM 3214 N N . ARG B 1 119 ? -2.25 -18.531 0.705 1 96 119 ARG B N 1
ATOM 3215 C CA . ARG B 1 119 ? -1.883 -19.844 1.203 1 96 119 ARG B CA 1
ATOM 3216 C C . ARG B 1 119 ? -2.711 -20.938 0.528 1 96 119 ARG B C 1
ATOM 3218 O O . ARG B 1 119 ? -2.168 -21.953 0.085 1 96 119 ARG B O 1
ATOM 3225 N N . THR B 1 120 ? -3.977 -20.672 0.486 1 97.12 120 THR B N 1
ATOM 3226 C CA . THR B 1 120 ? -4.895 -21.656 -0.09 1 97.12 120 THR B CA 1
ATOM 3227 C C . THR B 1 120 ? -4.562 -21.906 -1.559 1 97.12 120 THR B C 1
ATOM 3229 O O . THR B 1 120 ? -4.516 -23.047 -2.002 1 97.12 120 THR B O 1
ATOM 3232 N N . ILE B 1 121 ? -4.328 -20.844 -2.299 1 97.75 121 ILE B N 1
ATOM 3233 C CA . ILE B 1 121 ? -3.99 -20.984 -3.711 1 97.75 121 ILE B CA 1
ATOM 3234 C C . ILE B 1 121 ? -2.678 -21.75 -3.852 1 97.75 121 ILE B C 1
ATOM 3236 O O . ILE B 1 121 ? -2.557 -22.641 -4.699 1 97.75 121 ILE B O 1
ATOM 3240 N N . HIS B 1 122 ? -1.721 -21.438 -3.01 1 96.75 122 HIS B N 1
ATOM 3241 C CA . HIS B 1 122 ? -0.437 -22.141 -3.059 1 96.75 122 HIS B CA 1
ATOM 3242 C C . HIS B 1 122 ? -0.602 -23.625 -2.785 1 96.75 122 HIS B C 1
ATOM 3244 O O . HIS B 1 122 ? 0.059 -24.453 -3.416 1 96.75 122 HIS B O 1
ATOM 3250 N N . GLN B 1 123 ? -1.461 -23.984 -1.923 1 95.31 123 GLN B N 1
ATOM 3251 C 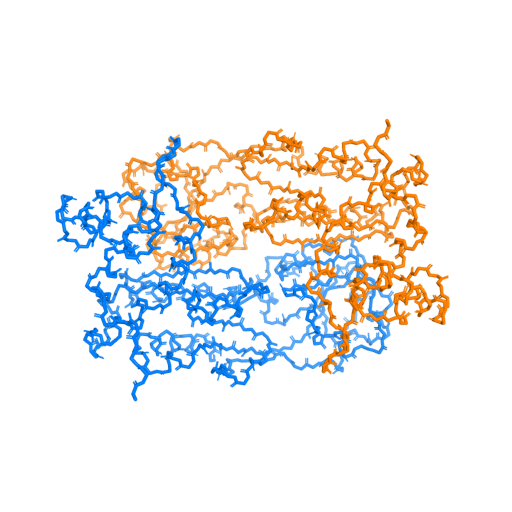CA . GLN B 1 123 ? -1.679 -25.359 -1.53 1 95.31 123 GLN B CA 1
ATOM 3252 C C . GLN B 1 123 ? -2.471 -26.125 -2.594 1 95.31 123 GLN B C 1
ATOM 3254 O O . GLN B 1 123 ? -2.133 -27.25 -2.938 1 95.31 123 GLN B O 1
ATOM 3259 N N . ARG B 1 124 ? -3.467 -25.5 -3.117 1 96.75 124 ARG B N 1
ATOM 3260 C CA . ARG B 1 124 ? -4.406 -26.172 -4 1 96.75 124 ARG B CA 1
ATOM 3261 C C . ARG B 1 124 ? -3.963 -26.078 -5.457 1 96.75 124 ARG B C 1
ATOM 3263 O O . ARG B 1 124 ? -4.371 -26.875 -6.293 1 96.75 124 ARG B O 1
ATOM 3270 N N . SER B 1 125 ? -3.189 -25.109 -5.789 1 96.62 125 SER B N 1
ATOM 3271 C CA . SER B 1 125 ? -2.621 -24.891 -7.117 1 96.62 125 SER B CA 1
ATOM 3272 C C . SER B 1 125 ? -1.146 -24.516 -7.035 1 96.62 125 SER B C 1
ATOM 3274 O O . SER B 1 125 ? -0.769 -23.391 -7.359 1 96.62 125 SER B O 1
ATOM 3276 N N . PRO B 1 126 ? -0.338 -25.438 -6.715 1 95.06 126 PRO B N 1
ATOM 3277 C CA . PRO B 1 126 ? 1.063 -25.156 -6.395 1 95.06 126 PRO B CA 1
ATOM 3278 C C . PRO B 1 126 ? 1.841 -24.609 -7.59 1 95.06 126 PRO B C 1
ATOM 3280 O O . PRO B 1 126 ? 2.873 -23.953 -7.414 1 95.06 126 PRO B O 1
ATOM 3283 N N . GLY B 1 127 ? 1.379 -24.859 -8.758 1 94.88 127 GLY B N 1
ATOM 3284 C CA . GLY B 1 127 ? 2.051 -24.328 -9.93 1 94.88 127 GLY B CA 1
ATOM 3285 C C . GLY B 1 127 ? 1.667 -22.906 -10.25 1 94.88 127 GLY B C 1
ATOM 3286 O O . GLY B 1 127 ? 2.297 -22.25 -11.094 1 94.88 127 GLY B O 1
ATOM 3287 N N . SER B 1 128 ? 0.673 -22.391 -9.609 1 95.12 128 SER B N 1
ATOM 3288 C CA . SER B 1 128 ? 0.181 -21.047 -9.859 1 95.12 128 SER B CA 1
ATOM 3289 C C . SER B 1 128 ? 0.847 -20.031 -8.93 1 95.12 128 SER B C 1
ATOM 3291 O O . SER B 1 128 ? 1.468 -20.406 -7.938 1 95.12 128 SER B O 1
ATOM 3293 N N . SER B 1 129 ? 0.739 -18.766 -9.367 1 96.69 129 SER B N 1
ATOM 3294 C CA . SER B 1 129 ? 1.276 -17.672 -8.555 1 96.69 129 SER B CA 1
ATOM 3295 C C . SER B 1 129 ? 0.2 -16.656 -8.219 1 96.69 129 SER B C 1
ATOM 3297 O O . SER B 1 129 ? -0.809 -16.547 -8.922 1 96.69 129 SER B O 1
ATOM 3299 N N . VAL B 1 130 ? 0.411 -16 -7.121 1 97.62 130 VAL B N 1
ATOM 3300 C CA . VAL B 1 130 ? -0.453 -14.906 -6.688 1 97.62 130 VAL B CA 1
ATOM 3301 C C . VAL B 1 130 ? 0.337 -13.602 -6.676 1 97.62 130 VAL B C 1
ATOM 3303 O O . VAL B 1 130 ? 1.437 -13.539 -6.121 1 97.62 130 VAL B O 1
ATOM 3306 N N . VAL B 1 131 ? -0.226 -12.633 -7.305 1 95.94 131 VAL B N 1
ATOM 3307 C CA . VAL B 1 131 ? 0.387 -11.305 -7.328 1 95.94 131 VAL B CA 1
ATOM 3308 C C . VAL B 1 131 ? -0.558 -10.289 -6.695 1 95.94 131 VAL B C 1
ATOM 3310 O O . VAL B 1 131 ? -1.573 -9.922 -7.293 1 95.94 131 VAL B O 1
ATOM 3313 N N . TYR B 1 132 ? -0.177 -9.812 -5.516 1 95.56 132 TYR B N 1
ATOM 3314 C CA . TYR B 1 132 ? -0.927 -8.734 -4.879 1 95.56 132 TYR B CA 1
ATOM 3315 C C . TYR B 1 132 ? -0.394 -7.375 -5.309 1 95.56 132 TYR B C 1
ATOM 3317 O O . TYR B 1 132 ? 0.82 -7.168 -5.359 1 95.56 132 TYR B O 1
ATOM 3325 N N . GLN B 1 133 ? -1.338 -6.566 -5.602 1 91.44 133 GLN B N 1
ATOM 3326 C CA . GLN B 1 133 ? -1.022 -5.176 -5.914 1 91.44 133 GLN B CA 1
ATOM 3327 C C . GLN B 1 133 ? -1.75 -4.223 -4.977 1 91.44 133 GLN B C 1
ATOM 3329 O O . GLN B 1 133 ? -2.797 -4.562 -4.422 1 91.44 133 GLN B O 1
ATOM 3334 N N . GLN B 1 134 ? -1.155 -3.104 -4.867 1 86.69 134 GLN B N 1
ATOM 3335 C CA . GLN B 1 134 ? -1.804 -2.092 -4.039 1 86.69 134 GLN B CA 1
ATOM 3336 C C . GLN B 1 134 ? -3.082 -1.581 -4.695 1 86.69 134 GLN B C 1
ATOM 3338 O O . GLN B 1 134 ? -3.113 -1.344 -5.906 1 86.69 134 GLN B O 1
ATOM 3343 N N . LEU B 1 135 ? -4.055 -1.487 -3.852 1 87.06 135 LEU B N 1
ATOM 3344 C CA . LEU B 1 135 ? -5.277 -0.845 -4.316 1 87.06 135 LEU B CA 1
AT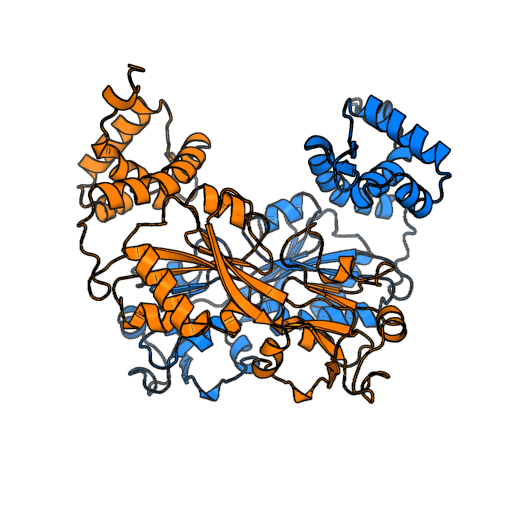OM 3345 C C . LEU B 1 135 ? -5.105 0.669 -4.383 1 87.06 135 LEU B C 1
ATOM 3347 O O . LEU B 1 135 ? -4.781 1.304 -3.377 1 87.06 135 LEU B O 1
ATOM 3351 N N . ASP B 1 136 ? -5.199 1.218 -5.574 1 82.75 136 ASP B N 1
ATOM 3352 C CA . ASP B 1 136 ? -5.074 2.662 -5.746 1 82.75 136 ASP B CA 1
ATOM 3353 C C . ASP B 1 136 ? -5.992 3.16 -6.863 1 82.75 136 ASP B C 1
ATOM 3355 O O . ASP B 1 136 ? -6.949 2.479 -7.238 1 82.75 136 ASP B O 1
ATOM 3359 N N . ASP B 1 137 ? -5.707 4.32 -7.309 1 78.06 137 ASP B N 1
ATOM 3360 C CA . ASP B 1 137 ? -6.59 4.973 -8.273 1 78.06 137 ASP B CA 1
ATOM 3361 C C . ASP B 1 137 ? -6.512 4.289 -9.633 1 78.06 137 ASP B C 1
ATOM 3363 O O . ASP B 1 137 ? -7.438 4.398 -10.445 1 78.06 137 ASP B O 1
ATOM 3367 N N . GLU B 1 138 ? -5.508 3.578 -9.789 1 81.75 138 GLU B N 1
ATOM 3368 C CA . GLU B 1 138 ? -5.293 2.977 -11.102 1 81.75 138 GLU B CA 1
ATOM 3369 C C . GLU B 1 138 ? -5.871 1.565 -11.164 1 81.75 138 GLU B C 1
ATOM 3371 O O . GLU B 1 138 ? -5.898 0.947 -12.234 1 81.75 138 GLU B O 1
ATOM 3376 N N . ALA B 1 139 ? -6.359 1.115 -10.109 1 86.94 139 ALA B N 1
ATOM 3377 C CA . ALA B 1 139 ? -6.75 -0.288 -10.008 1 86.94 139 ALA B CA 1
ATOM 3378 C C . ALA B 1 139 ? -7.852 -0.629 -11.008 1 86.94 139 ALA B C 1
ATOM 3380 O O . ALA B 1 139 ? -7.801 -1.672 -11.664 1 86.94 139 ALA B O 1
ATOM 3381 N N . PHE B 1 140 ? -8.766 0.247 -11.195 1 86.81 140 PHE B N 1
ATOM 3382 C CA . PHE B 1 140 ? -9.875 -0.026 -12.102 1 86.81 140 PHE B CA 1
ATOM 3383 C C . PHE B 1 140 ? -9.406 0.006 -13.555 1 86.81 140 PHE B C 1
ATOM 3385 O O . PHE B 1 140 ? -9.867 -0.785 -14.383 1 86.81 140 PHE B O 1
ATOM 3392 N N . ALA B 1 141 ? -8.609 0.972 -13.797 1 85.5 141 ALA B N 1
ATOM 3393 C CA . ALA B 1 141 ? -8.031 1.024 -15.133 1 85.5 141 ALA B CA 1
ATOM 3394 C C . ALA B 1 141 ? -7.258 -0.252 -15.453 1 85.5 141 ALA B C 1
ATOM 3396 O O . ALA B 1 141 ? -7.363 -0.792 -16.562 1 85.5 141 ALA B O 1
ATOM 3397 N N . GLU B 1 142 ? -6.539 -0.716 -14.5 1 88.12 142 GLU B N 1
ATOM 3398 C CA . GLU B 1 142 ? -5.766 -1.944 -14.664 1 88.12 142 GLU B CA 1
ATOM 3399 C C . GLU B 1 142 ? -6.684 -3.156 -14.805 1 88.12 142 GLU B C 1
ATOM 3401 O O . GLU B 1 142 ? -6.367 -4.098 -15.539 1 88.12 142 GLU B O 1
ATOM 3406 N N . LEU B 1 143 ? -7.77 -3.131 -14.133 1 90.56 143 LEU B N 1
ATOM 3407 C CA . LEU B 1 143 ? -8.766 -4.188 -14.258 1 90.56 143 LEU B CA 1
ATOM 3408 C C . LEU B 1 143 ? -9.328 -4.246 -15.672 1 90.56 143 LEU B C 1
ATOM 3410 O O . LEU B 1 143 ? -9.422 -5.324 -16.266 1 90.56 143 LEU B O 1
ATOM 3414 N N . ASN B 1 144 ? -9.625 -3.111 -16.188 1 86.62 144 ASN B N 1
ATOM 3415 C CA . ASN B 1 144 ? -10.172 -3.01 -17.531 1 86.62 144 ASN B CA 1
ATOM 3416 C C . ASN B 1 144 ? -9.164 -3.453 -18.594 1 86.62 144 ASN B C 1
ATOM 3418 O O . ASN B 1 144 ? -9.539 -4.086 -19.578 1 86.62 144 ASN B O 1
ATOM 3422 N N . ALA B 1 145 ? -7.969 -3.164 -18.297 1 83.19 145 ALA B N 1
ATOM 3423 C CA . ALA B 1 145 ? -6.902 -3.459 -19.25 1 83.19 145 ALA B CA 1
ATOM 3424 C C . ALA B 1 145 ? -6.445 -4.906 -19.125 1 83.19 145 ALA B C 1
ATOM 3426 O O . ALA B 1 145 ? -5.695 -5.402 -19.984 1 83.19 145 ALA B O 1
ATOM 3427 N N . GLY B 1 146 ? -6.844 -5.551 -18.109 1 85.06 146 GLY B N 1
ATOM 3428 C CA . GLY B 1 146 ? -6.484 -6.949 -17.922 1 85.06 146 GLY B CA 1
ATOM 3429 C C . GLY B 1 146 ? -5.238 -7.137 -17.078 1 85.06 146 GLY B C 1
ATOM 3430 O O . GLY B 1 146 ? -4.699 -8.242 -16.984 1 85.06 146 GLY B O 1
ATOM 3431 N N . GLY B 1 147 ? -4.75 -6.09 -16.5 1 88.38 147 GLY B N 1
ATOM 3432 C CA . GLY B 1 147 ? -3.582 -6.168 -15.633 1 88.38 147 GLY B CA 1
ATOM 3433 C C . GLY B 1 147 ? -3.9 -6.676 -14.242 1 88.38 147 GLY B C 1
ATOM 3434 O O . GLY B 1 147 ? -3.006 -7.117 -13.516 1 88.38 147 GLY B O 1
ATOM 3435 N N . ILE B 1 148 ? -5.098 -6.57 -13.898 1 94 148 ILE B N 1
ATOM 3436 C CA . ILE B 1 148 ? -5.629 -7.086 -12.641 1 94 148 ILE B CA 1
ATOM 3437 C C . ILE B 1 148 ? -6.816 -8.008 -12.922 1 94 148 ILE B C 1
ATOM 3439 O O . ILE B 1 148 ? -7.66 -7.703 -13.766 1 94 148 ILE B O 1
ATOM 3443 N N . ASP B 1 149 ? -6.832 -9.125 -12.211 1 94.44 149 ASP B N 1
ATOM 3444 C CA . ASP B 1 149 ? -7.891 -10.102 -12.43 1 94.44 149 ASP B CA 1
ATOM 3445 C C . ASP B 1 149 ? -9.055 -9.875 -11.477 1 94.44 149 ASP B C 1
ATOM 3447 O O . ASP B 1 149 ? -10.195 -10.234 -11.781 1 94.44 149 ASP B O 1
ATOM 3451 N N . LEU B 1 150 ? -8.758 -9.375 -10.336 1 96.81 150 LEU B N 1
ATOM 3452 C CA . LEU B 1 150 ? -9.781 -9.25 -9.297 1 96.81 150 LEU B CA 1
ATOM 3453 C C . LEU B 1 150 ? -9.445 -8.125 -8.336 1 96.81 150 LEU B C 1
ATOM 3455 O O . LEU B 1 150 ? -8.289 -7.98 -7.914 1 96.81 150 LEU B O 1
ATOM 3459 N N . LEU B 1 151 ? -10.484 -7.324 -8.031 1 95.12 151 LEU B N 1
ATOM 3460 C CA . LEU B 1 151 ? -10.391 -6.266 -7.031 1 95.12 151 LEU B CA 1
ATOM 3461 C C . LEU B 1 151 ? -11.297 -6.566 -5.84 1 95.12 151 LEU B C 1
ATOM 3463 O O . LEU B 1 151 ? -12.367 -7.148 -6 1 95.12 151 LEU B O 1
ATOM 3467 N N . VAL B 1 152 ? -10.82 -6.168 -4.699 1 94.75 152 VAL B N 1
ATOM 3468 C CA . VAL B 1 152 ? -11.711 -6.098 -3.547 1 94.75 152 VAL B CA 1
ATOM 3469 C C . VAL B 1 152 ? -11.805 -4.656 -3.049 1 94.75 152 VAL B C 1
ATOM 3471 O O . VAL B 1 152 ? -10.789 -4.059 -2.672 1 94.75 152 VAL B O 1
ATOM 3474 N N . VAL B 1 153 ? -13.031 -4.148 -3.047 1 91.25 153 VAL B N 1
ATOM 3475 C CA . VAL B 1 153 ? -13.203 -2.734 -2.74 1 91.25 153 VAL B CA 1
ATOM 3476 C C . VAL B 1 153 ? -14.414 -2.545 -1.833 1 91.25 153 VAL B C 1
ATOM 3478 O O . VAL B 1 153 ? -15.297 -3.402 -1.782 1 91.25 153 VAL B O 1
ATOM 3481 N N . GLY B 1 154 ? -14.328 -1.408 -1.182 1 87.38 154 GLY B N 1
ATOM 3482 C CA . GLY B 1 154 ? -15.391 -1.078 -0.247 1 87.38 154 GLY B CA 1
ATOM 3483 C C . GLY B 1 154 ? -16.516 -0.29 -0.882 1 87.38 154 GLY B C 1
ATOM 3484 O O . GLY B 1 154 ? -17.125 0.568 -0.237 1 87.38 154 GLY B O 1
ATOM 3485 N N . ARG B 1 155 ? -16.688 -0.336 -2.102 1 78.62 155 ARG B N 1
ATOM 3486 C CA . ARG B 1 155 ? -17.781 0.324 -2.811 1 78.62 155 ARG B CA 1
ATOM 3487 C C . ARG B 1 155 ? -18.172 -0.456 -4.059 1 78.62 155 ARG B C 1
ATOM 3489 O O . ARG B 1 155 ? -17.375 -1.228 -4.594 1 78.62 155 ARG B O 1
ATOM 3496 N N . PRO B 1 156 ? -19.375 -0.217 -4.434 1 74.88 156 PRO B N 1
ATOM 3497 C CA . PRO B 1 156 ? -19.797 -0.915 -5.652 1 74.88 156 PRO B CA 1
ATOM 3498 C C . PRO B 1 156 ? -19.031 -0.456 -6.887 1 74.88 156 PRO B C 1
ATOM 3500 O O . PRO B 1 156 ? -18.562 0.684 -6.941 1 74.88 156 PRO B O 1
ATOM 3503 N N . ALA B 1 157 ? -18.859 -1.373 -7.758 1 76.94 157 ALA B N 1
ATOM 3504 C CA . ALA B 1 157 ? -18.141 -1.095 -9 1 76.94 157 ALA B CA 1
ATOM 3505 C C . ALA B 1 157 ? -19.062 -0.414 -10.016 1 76.94 157 ALA B C 1
ATOM 3507 O O . ALA B 1 157 ? -20.281 -0.394 -9.852 1 76.94 157 ALA B O 1
ATOM 3508 N N . ALA B 1 158 ? -18.359 0.116 -11.008 1 78.88 158 ALA B N 1
ATOM 3509 C CA . ALA B 1 158 ? -19.109 0.65 -12.148 1 78.88 158 ALA B CA 1
ATOM 3510 C C . ALA B 1 158 ? -19.984 -0.426 -12.781 1 78.88 158 ALA B C 1
ATOM 3512 O O . ALA B 1 158 ? -19.688 -1.619 -12.672 1 78.88 158 ALA B O 1
ATOM 3513 N N . SER B 1 159 ? -20.969 0.019 -13.469 1 80.88 159 SER B N 1
ATOM 3514 C CA . SER B 1 159 ? -22.016 -0.857 -13.984 1 80.88 159 SER B CA 1
ATOM 3515 C C . SER B 1 159 ? -21.469 -1.834 -15.016 1 80.88 159 SER B C 1
ATOM 3517 O O . SER B 1 159 ? -22 -2.926 -15.195 1 80.88 159 SER B O 1
ATOM 3519 N N . HIS B 1 160 ? -20.438 -1.55 -15.656 1 87.81 160 HIS B N 1
ATOM 3520 C CA . HIS B 1 160 ? -19.938 -2.416 -16.719 1 87.81 160 HIS B CA 1
ATOM 3521 C C . HIS B 1 160 ? -19.047 -3.516 -16.172 1 87.81 160 HIS B C 1
ATOM 3523 O O . HIS B 1 160 ? -18.609 -4.398 -16.906 1 87.81 160 HIS B O 1
ATOM 3529 N N . LEU B 1 161 ? -18.797 -3.438 -14.922 1 91.94 161 LEU B N 1
ATOM 3530 C CA . LEU B 1 161 ? -17.984 -4.461 -14.266 1 91.94 161 LEU B CA 1
ATOM 3531 C C . LEU B 1 161 ? -18.875 -5.426 -13.477 1 91.94 161 LEU B C 1
ATOM 3533 O O . LEU B 1 161 ? -19.953 -5.059 -13.023 1 91.94 161 LEU B O 1
ATOM 3537 N N . ALA B 1 162 ? -18.438 -6.617 -13.43 1 91.62 162 ALA B N 1
ATOM 3538 C CA . ALA B 1 162 ? -19.094 -7.602 -12.57 1 91.62 162 ALA B CA 1
ATOM 3539 C C . ALA B 1 162 ? -18.641 -7.461 -11.125 1 91.62 162 ALA B C 1
ATOM 3541 O O . ALA B 1 162 ? -17.531 -7.012 -10.859 1 91.62 162 ALA B O 1
ATOM 3542 N N . HIS B 1 163 ? -19.5 -7.754 -10.234 1 94.81 163 HIS B N 1
ATOM 3543 C CA . HIS B 1 163 ? -19.156 -7.684 -8.82 1 94.81 163 HIS B CA 1
ATOM 3544 C C . HIS B 1 163 ? -20.016 -8.617 -7.984 1 94.81 163 HIS B C 1
ATOM 3546 O O . HIS B 1 163 ? -21.094 -9.023 -8.422 1 94.81 163 HIS B O 1
ATOM 3552 N N . ARG B 1 164 ? -19.5 -8.977 -6.844 1 95.12 164 ARG B N 1
ATOM 3553 C CA . ARG B 1 164 ? -20.219 -9.734 -5.828 1 95.12 164 ARG B CA 1
ATOM 3554 C C . ARG B 1 164 ? -19.859 -9.258 -4.426 1 95.12 164 ARG B C 1
ATOM 3556 O O . ARG B 1 164 ? -18.672 -9.062 -4.117 1 95.12 164 ARG B O 1
ATOM 3563 N N . GLU B 1 165 ? -20.906 -9.062 -3.637 1 95.19 165 GLU B N 1
ATOM 3564 C CA . GLU B 1 165 ? -20.656 -8.695 -2.246 1 95.19 165 GLU B CA 1
ATOM 3565 C C . GLU B 1 165 ? -20.031 -9.859 -1.476 1 95.19 165 GLU B C 1
ATOM 3567 O O . GLU B 1 165 ? -20.516 -10.992 -1.555 1 95.19 165 GLU B O 1
ATOM 3572 N N . LEU B 1 166 ? -19 -9.586 -0.805 1 96.81 166 LEU B N 1
ATOM 3573 C CA . LEU B 1 166 ? -18.312 -10.594 -0.014 1 96.81 166 LEU B CA 1
ATOM 3574 C C . LEU B 1 166 ? -18.812 -10.602 1.424 1 96.81 166 LEU B C 1
ATOM 3576 O O . LEU B 1 166 ? -19.125 -11.664 1.972 1 96.81 166 LEU B O 1
ATOM 3580 N N . PHE B 1 167 ? -18.844 -9.508 2.072 1 95.88 167 PHE B N 1
ATOM 3581 C CA . PHE B 1 167 ? -19.328 -9.328 3.436 1 95.88 167 PHE B CA 1
ATOM 3582 C C . PHE B 1 167 ? -19.547 -7.852 3.742 1 95.88 167 PHE B C 1
ATOM 3584 O O . PHE B 1 167 ? -19.188 -6.984 2.939 1 95.88 167 PHE B O 1
ATOM 3591 N N . THR B 1 168 ? -20.188 -7.652 4.859 1 94.88 168 THR B N 1
ATOM 3592 C CA . THR B 1 168 ? -20.422 -6.293 5.336 1 94.88 168 THR B CA 1
ATOM 3593 C C . THR B 1 168 ? -19.781 -6.078 6.703 1 94.88 168 THR B C 1
ATOM 3595 O O . THR B 1 168 ? -19.906 -6.926 7.594 1 94.88 168 THR B O 1
ATOM 3598 N N . ASP B 1 169 ? -19.031 -5.023 6.766 1 95.19 169 ASP B N 1
ATOM 3599 C CA . ASP B 1 169 ? -18.438 -4.586 8.023 1 95.19 169 ASP B CA 1
ATOM 3600 C C . ASP B 1 169 ? -19.062 -3.285 8.508 1 95.19 169 ASP B C 1
ATOM 3602 O O . ASP B 1 169 ? -20.047 -2.814 7.934 1 95.19 169 ASP B O 1
ATOM 3606 N N . HIS B 1 170 ? -18.641 -2.85 9.672 1 94.94 170 HIS B N 1
ATOM 3607 C CA . HIS B 1 170 ? -19.062 -1.551 10.188 1 94.94 170 HIS B CA 1
ATOM 3608 C C . HIS B 1 170 ? -17.875 -0.78 10.75 1 94.94 170 HIS B C 1
ATOM 3610 O O . HIS B 1 170 ? -16.781 -1.333 10.891 1 94.94 170 HIS B O 1
ATOM 3616 N N . PHE B 1 171 ? -18.156 0.534 11 1 95.19 171 PHE B N 1
ATOM 3617 C CA . PHE B 1 171 ? -17.047 1.39 11.43 1 95.19 171 PHE B CA 1
ATOM 3618 C C . PHE B 1 171 ? -16.938 1.419 12.945 1 95.19 171 PHE B C 1
ATOM 3620 O O . PHE B 1 171 ? -17.953 1.433 13.648 1 95.19 171 PHE B O 1
ATOM 3627 N N . VAL B 1 172 ? -15.75 1.495 13.398 1 96.12 172 VAL B N 1
ATOM 3628 C CA . VAL B 1 172 ? -15.414 1.801 14.789 1 96.12 172 VAL B CA 1
ATOM 3629 C C . VAL B 1 172 ? -14.352 2.895 14.836 1 96.12 172 VAL B C 1
ATOM 3631 O O . VAL B 1 172 ? -13.75 3.232 13.812 1 96.12 172 VAL B O 1
ATOM 3634 N N . CYS B 1 173 ? -14.195 3.439 16 1 96.81 173 CYS B N 1
ATOM 3635 C CA . CYS B 1 173 ? -13.156 4.434 16.219 1 96.81 173 CYS B CA 1
ATOM 3636 C C . CYS B 1 173 ? -12.109 3.918 17.203 1 96.81 173 CYS B C 1
ATOM 3638 O O . CYS B 1 173 ? -12.414 3.074 18.047 1 96.81 173 CYS B O 1
ATOM 3640 N N . ALA B 1 174 ? -10.938 4.387 17.031 1 96.25 174 ALA B N 1
ATOM 3641 C CA . ALA B 1 174 ? -9.875 4.137 18 1 96.25 174 ALA B CA 1
ATOM 3642 C C . ALA B 1 174 ? -9.234 5.445 18.453 1 96.25 174 ALA B C 1
ATOM 3644 O O . ALA B 1 174 ? -9.07 6.375 17.656 1 96.25 174 ALA B O 1
ATOM 3645 N N . VAL B 1 175 ? -8.922 5.477 19.75 1 96.88 175 VAL B N 1
ATOM 3646 C CA . VAL B 1 175 ? -8.203 6.605 20.344 1 96.88 175 VAL B CA 1
ATOM 3647 C C . VAL B 1 175 ? -7.125 6.09 21.297 1 96.88 175 VAL B C 1
ATOM 3649 O O . VAL B 1 175 ? -7.117 4.914 21.656 1 96.88 175 VAL B O 1
ATOM 3652 N N . ALA B 1 176 ? -6.168 7.008 21.594 1 95 176 ALA B N 1
ATOM 3653 C CA . ALA B 1 176 ? -5.18 6.652 22.609 1 95 176 ALA B CA 1
ATOM 3654 C C . ALA B 1 176 ? -5.852 6.352 23.953 1 95 176 ALA B C 1
ATOM 3656 O O . ALA B 1 176 ? -6.969 6.805 24.203 1 95 176 ALA B O 1
ATOM 3657 N N . HIS B 1 177 ? -5.18 5.664 24.812 1 92.12 177 HIS B N 1
ATOM 3658 C CA . HIS B 1 177 ? -5.719 5.281 26.109 1 92.12 177 HIS B CA 1
ATOM 3659 C C . HIS B 1 177 ? -6.004 6.504 26.969 1 92.12 177 HIS B C 1
ATOM 3661 O O . HIS B 1 177 ? -6.961 6.512 27.75 1 92.12 177 HIS B O 1
ATOM 3667 N N . GLU B 1 178 ? -5.145 7.43 26.828 1 91.69 178 GLU B N 1
ATOM 3668 C CA . GLU B 1 178 ? -5.262 8.617 27.656 1 91.69 178 GLU B CA 1
ATOM 3669 C C . GLU B 1 178 ? -6.184 9.656 27.016 1 91.69 178 GLU B C 1
ATOM 3671 O O . GLU B 1 178 ? -6.371 10.75 27.562 1 91.69 178 GLU B O 1
ATOM 3676 N N . HIS B 1 179 ? -6.707 9.328 25.891 1 95.38 179 HIS B N 1
ATOM 3677 C CA . HIS B 1 179 ? -7.582 10.25 25.172 1 95.38 179 HIS B CA 1
ATOM 3678 C C . HIS B 1 179 ? -8.828 10.57 26 1 95.38 179 HIS B C 1
ATOM 3680 O O . HIS B 1 179 ? -9.406 9.68 26.625 1 95.38 179 HIS B O 1
ATOM 3686 N N . PRO B 1 180 ? -9.344 11.742 25.938 1 95.38 180 PRO B N 1
ATOM 3687 C CA . PRO B 1 180 ? -10.539 12.125 26.688 1 95.38 180 PRO B CA 1
ATOM 3688 C C . PRO B 1 180 ? -11.758 11.266 26.344 1 95.38 180 PRO B C 1
ATOM 3690 O O . PRO B 1 180 ? -12.625 11.055 27.203 1 95.38 180 PRO B O 1
ATOM 3693 N N . LEU B 1 181 ? -11.766 10.797 25.188 1 96.25 181 LEU B N 1
ATOM 3694 C CA . LEU B 1 181 ? -12.914 10.016 24.75 1 96.25 181 LEU B CA 1
ATOM 3695 C C . LEU B 1 181 ? -12.773 8.555 25.172 1 96.25 181 LEU B C 1
ATOM 3697 O O . LEU B 1 181 ? -13.703 7.766 25.016 1 96.25 181 LEU B O 1
ATOM 3701 N N . ALA B 1 182 ? -11.688 8.195 25.719 1 94.12 182 ALA B N 1
ATOM 3702 C CA . ALA B 1 182 ? -11.367 6.789 25.969 1 94.12 182 ALA B CA 1
ATOM 3703 C C . ALA B 1 182 ? -12.336 6.172 26.969 1 94.12 182 ALA B C 1
ATOM 3705 O O . ALA B 1 182 ? -12.547 4.953 26.969 1 94.12 182 ALA B O 1
ATOM 3706 N N . ALA B 1 183 ? -12.93 6.918 27.703 1 91.31 183 ALA B N 1
ATOM 3707 C CA . ALA B 1 183 ? -13.812 6.414 28.75 1 91.31 183 ALA B CA 1
ATOM 3708 C C . ALA B 1 183 ? -15.227 6.195 28.219 1 91.31 183 ALA B C 1
ATOM 3710 O O . ALA B 1 183 ? -16.078 5.629 28.906 1 91.31 183 ALA B O 1
ATOM 3711 N N . ARG B 1 184 ? -15.5 6.582 27.047 1 90.44 184 ARG B N 1
ATOM 3712 C CA . ARG B 1 184 ? -16.828 6.441 26.453 1 90.44 184 ARG B CA 1
ATOM 3713 C C . ARG B 1 184 ? -16.938 5.137 25.672 1 90.44 184 ARG B C 1
ATOM 3715 O O . ARG B 1 184 ? -15.969 4.676 25.062 1 90.44 184 ARG B O 1
ATOM 3722 N N . PRO B 1 185 ? -18.141 4.598 25.672 1 90.56 185 PRO B N 1
ATOM 3723 C CA . PRO B 1 185 ? -18.328 3.404 24.844 1 90.56 185 PRO B CA 1
ATOM 3724 C C . PRO B 1 185 ? -18.562 3.734 23.375 1 90.56 185 PRO B C 1
ATOM 3726 O O . PRO B 1 185 ? -18.297 2.904 22.5 1 90.56 185 PRO B O 1
ATOM 3729 N N . GLN B 1 186 ? -19.094 4.926 23.172 1 94.19 186 GLN B N 1
ATOM 3730 C CA . GLN B 1 186 ? -19.438 5.363 21.812 1 94.19 186 GLN B CA 1
ATOM 3731 C C . GLN B 1 186 ? -19.094 6.836 21.625 1 94.19 186 GLN B C 1
ATOM 3733 O O . GLN B 1 186 ? -19.25 7.648 22.531 1 94.19 186 GLN B O 1
ATOM 3738 N N . VAL B 1 187 ? -18.641 7.121 20.406 1 96.12 187 VAL B N 1
ATOM 3739 C CA . VAL B 1 187 ? -18.359 8.508 20.062 1 96.12 187 VAL B CA 1
ATOM 3740 C C . VAL B 1 187 ? -19.594 9.172 19.469 1 96.12 187 VAL B C 1
ATOM 3742 O O . VAL B 1 187 ? -20.203 8.641 18.531 1 96.12 187 VAL B O 1
ATOM 3745 N N . THR B 1 188 ? -19.984 10.258 20.016 1 95.88 188 THR B N 1
ATOM 3746 C CA . THR B 1 188 ? -21.047 11.039 19.406 1 95.88 188 THR B CA 1
ATOM 3747 C C . THR B 1 188 ? -20.516 11.82 18.203 1 95.88 188 THR B C 1
ATOM 3749 O O . THR B 1 188 ? -19.312 12.039 18.078 1 95.88 188 THR B O 1
ATOM 3752 N N . LEU B 1 189 ? -21.469 12.242 17.391 1 96.06 189 LEU B N 1
ATOM 3753 C CA . LEU B 1 189 ? -21.047 13.031 16.234 1 96.06 189 LEU B CA 1
ATOM 3754 C C . LEU B 1 189 ? -20.375 14.328 16.672 1 96.06 189 LEU B C 1
ATOM 3756 O O . LEU B 1 189 ? -19.391 14.758 16.062 1 96.06 189 LEU B O 1
ATOM 3760 N N . GLN B 1 190 ? -20.875 14.945 17.688 1 95.44 190 GLN B N 1
ATOM 3761 C CA . GLN B 1 190 ? -20.297 16.172 18.234 1 95.44 190 GLN B CA 1
ATOM 3762 C C . GLN B 1 190 ? -18.859 15.93 18.719 1 95.44 190 GLN B C 1
ATOM 3764 O O . GLN B 1 190 ? -17.953 16.688 18.391 1 95.44 190 GLN B O 1
ATOM 3769 N N . ASP B 1 191 ? -18.719 14.867 19.484 1 96 191 ASP B N 1
ATOM 3770 C CA . ASP B 1 191 ? -17.391 14.508 19.984 1 96 191 ASP B CA 1
ATOM 3771 C C . ASP B 1 191 ? -16.453 14.141 18.828 1 96 191 ASP B C 1
ATOM 3773 O O . ASP B 1 191 ? -15.273 14.5 18.859 1 96 191 ASP B O 1
ATOM 3777 N N . TYR B 1 192 ? -16.984 13.445 17.891 1 96.81 192 TYR B N 1
ATOM 3778 C CA . TYR B 1 192 ? -16.234 13.031 16.703 1 96.81 192 TYR B CA 1
ATOM 3779 C C . TYR B 1 192 ? -15.641 14.234 15.984 1 96.81 192 TYR B C 1
ATOM 3781 O O . TYR B 1 192 ? -14.484 14.203 15.578 1 96.81 192 TYR B O 1
ATOM 3789 N N . LEU B 1 193 ? -16.406 15.289 15.914 1 97.06 193 LEU B N 1
ATOM 3790 C CA . LEU B 1 193 ? -16.016 16.453 15.125 1 97.06 193 LEU B CA 1
ATOM 3791 C C . LEU B 1 193 ? -15.156 17.406 15.953 1 97.06 193 LEU B C 1
ATOM 3793 O O . LEU B 1 193 ? -14.523 18.312 15.406 1 97.06 193 LEU B O 1
ATOM 3797 N N . ALA B 1 194 ? -15.094 17.203 17.188 1 96.81 194 ALA B N 1
ATOM 3798 C CA . ALA B 1 194 ? -14.383 18.109 18.094 1 96.81 194 ALA B CA 1
ATOM 3799 C C . ALA B 1 194 ? -12.891 17.812 18.109 1 96.81 194 ALA B C 1
ATOM 3801 O O . ALA B 1 194 ? -12.094 18.609 18.578 1 96.81 194 ALA B O 1
ATOM 3802 N N . TYR B 1 195 ? -12.492 16.641 17.625 1 97.31 195 TYR B N 1
ATOM 3803 C CA . TYR B 1 195 ? -11.094 16.234 17.688 1 97.31 195 TYR B CA 1
ATOM 3804 C C . TYR B 1 195 ? -10.531 16.031 16.281 1 97.31 195 TYR B C 1
ATOM 3806 O O . TYR B 1 195 ? -11.281 15.812 15.328 1 97.31 195 TYR B O 1
ATOM 3814 N N . PRO B 1 196 ? -9.172 16.172 16.141 1 97.69 196 PRO B N 1
ATOM 3815 C CA . PRO B 1 196 ? -8.547 15.898 14.836 1 97.69 196 PRO B CA 1
ATOM 3816 C C . PRO B 1 196 ? -8.469 14.406 14.523 1 97.69 196 PRO B C 1
ATOM 3818 O O . PRO B 1 196 ? -8.523 13.57 15.438 1 97.69 196 PRO B O 1
ATOM 3821 N N . HIS B 1 197 ? -8.281 14.109 13.148 1 97.5 197 HIS B N 1
ATOM 3822 C CA . HIS B 1 197 ? -8.453 12.727 12.719 1 97.5 197 HIS B CA 1
ATOM 3823 C C . HIS B 1 197 ? -7.262 12.258 11.891 1 97.5 197 HIS B C 1
ATOM 3825 O O . HIS B 1 197 ? -6.578 13.062 11.266 1 97.5 197 HIS B O 1
ATOM 3831 N N . ILE B 1 198 ? -7.094 10.953 12 1 97.12 198 ILE B N 1
ATOM 3832 C CA . ILE B 1 198 ? -6.395 10.219 10.953 1 97.12 198 ILE B CA 1
ATOM 3833 C C . ILE B 1 198 ? -7.398 9.711 9.922 1 97.12 198 ILE B C 1
ATOM 3835 O O . ILE B 1 198 ? -8.344 8.992 10.258 1 97.12 198 ILE B O 1
ATOM 3839 N N . ARG B 1 199 ? -7.176 10.141 8.734 1 95.19 199 ARG B N 1
ATOM 3840 C CA . ARG B 1 199 ? -8.031 9.68 7.641 1 95.19 199 ARG B CA 1
ATOM 3841 C C . ARG B 1 199 ? -7.34 8.586 6.828 1 95.19 199 ARG B C 1
ATOM 3843 O O . ARG B 1 199 ? -6.203 8.758 6.383 1 95.19 199 ARG B O 1
ATOM 3850 N N . ILE B 1 200 ? -8.047 7.504 6.711 1 92.44 200 ILE B N 1
ATOM 3851 C CA . ILE B 1 200 ? -7.562 6.457 5.82 1 92.44 200 ILE B CA 1
ATOM 3852 C C . ILE B 1 200 ? -8.023 6.738 4.391 1 92.44 200 ILE B C 1
ATOM 3854 O O . ILE B 1 200 ? -9.227 6.809 4.121 1 92.44 200 ILE B O 1
ATOM 3858 N N . GLU B 1 201 ? -7.047 6.891 3.549 1 86.75 201 GLU B N 1
ATOM 3859 C CA . GLU B 1 201 ? -7.34 7.254 2.164 1 86.75 201 GLU B CA 1
ATOM 3860 C C . GLU B 1 201 ? -6.688 6.281 1.188 1 86.75 201 GLU B C 1
ATOM 3862 O O . GLU B 1 201 ? -5.496 6.398 0.889 1 86.75 201 GLU B O 1
ATOM 3867 N N . ILE B 1 202 ? -7.426 5.363 0.695 1 77.31 202 ILE B N 1
ATOM 3868 C CA . ILE B 1 202 ? -6.926 4.359 -0.24 1 77.31 202 ILE B CA 1
ATOM 3869 C C . ILE B 1 202 ? -6.902 4.941 -1.652 1 77.31 202 ILE B C 1
ATOM 3871 O O . ILE B 1 202 ? -5.895 4.836 -2.355 1 77.31 202 ILE B O 1
ATOM 3875 N N . GLU B 1 203 ? -8.016 5.484 -2.084 1 71.94 203 GLU B N 1
ATOM 3876 C CA . GLU B 1 203 ? -8.117 6.164 -3.373 1 71.94 203 GLU B CA 1
ATOM 3877 C C . GLU B 1 203 ? -8.195 7.676 -3.195 1 71.94 203 GLU B C 1
ATOM 3879 O O . GLU B 1 203 ? -8.891 8.164 -2.307 1 71.94 203 GLU B O 1
ATOM 3884 N N . GLN B 1 204 ? -7.375 8.242 -3.996 1 58.38 204 GLN B N 1
ATOM 3885 C CA . GLN B 1 204 ? -7.395 9.695 -3.916 1 58.38 204 GLN B CA 1
ATOM 3886 C C . GLN B 1 204 ? -8.703 10.258 -4.469 1 58.38 204 GLN B C 1
ATOM 3888 O O . GLN B 1 204 ? -9.219 9.773 -5.473 1 58.38 204 GLN B O 1
ATOM 3893 N N . GLY B 1 205 ? -9.297 11.234 -3.834 1 50.25 205 GLY B N 1
ATOM 3894 C CA . GLY B 1 205 ? -10.398 12.023 -4.352 1 50.25 205 GLY B CA 1
ATOM 3895 C C . GLY B 1 205 ? -11.75 11.352 -4.168 1 50.25 205 GLY B C 1
ATOM 3896 O O . GLY B 1 205 ? -12.781 11.906 -4.566 1 50.25 205 GLY B O 1
ATOM 3897 N N . THR B 1 206 ? -11.789 10.133 -4.004 1 49.22 206 THR B N 1
ATOM 3898 C CA . THR B 1 206 ? -13.102 9.5 -3.965 1 49.22 206 THR B CA 1
ATOM 3899 C C . THR B 1 206 ? -13.828 9.836 -2.666 1 49.22 206 THR B C 1
ATOM 3901 O O . THR B 1 206 ? -13.195 10.156 -1.658 1 49.22 206 THR B O 1
ATOM 3904 N N . THR B 1 207 ? -15.055 10.195 -2.91 1 51.47 207 THR B N 1
ATOM 3905 C CA . THR B 1 207 ? -15.977 10.406 -1.799 1 51.47 207 THR B CA 1
ATOM 3906 C C . THR B 1 207 ? -15.898 9.258 -0.799 1 51.47 207 THR B C 1
ATOM 3908 O O . THR B 1 207 ? -16.062 8.094 -1.171 1 51.47 207 THR B O 1
ATOM 3911 N N . HIS B 1 208 ? -15.398 9.586 0.421 1 68.69 208 HIS B N 1
ATOM 3912 C CA . HIS B 1 208 ? -15.297 8.633 1.521 1 68.69 208 HIS B CA 1
ATOM 3913 C C . HIS B 1 208 ? -16.641 8.484 2.242 1 68.69 208 HIS B C 1
ATOM 3915 O O . HIS B 1 208 ? -17.344 9.469 2.449 1 68.69 208 HIS B O 1
ATOM 3921 N N . LEU B 1 209 ? -17.172 7.281 2.305 1 76.75 209 LEU B N 1
ATOM 3922 C CA . LEU B 1 209 ? -18.406 6.918 2.992 1 76.75 209 LEU B CA 1
ATOM 3923 C C . LEU B 1 209 ? -18.562 7.707 4.289 1 76.75 209 LEU B C 1
ATOM 3925 O O . LEU B 1 209 ? -19.656 8.195 4.598 1 76.75 209 LEU B O 1
ATOM 3929 N N . ILE B 1 210 ? -17.469 7.984 4.883 1 87.62 210 ILE B N 1
ATOM 3930 C CA . ILE B 1 210 ? -17.516 8.688 6.164 1 87.62 210 ILE B CA 1
ATOM 3931 C C . ILE B 1 210 ? -17.797 10.172 5.93 1 87.62 210 ILE B C 1
ATOM 3933 O O . ILE B 1 210 ? -18.641 10.766 6.609 1 87.62 210 ILE B O 1
ATOM 3937 N N . GLU B 1 211 ? -17.125 10.711 4.953 1 86.25 211 GLU B N 1
ATOM 3938 C CA . GLU B 1 211 ? -17.281 12.133 4.676 1 86.25 211 GLU B CA 1
ATOM 3939 C C . GLU B 1 211 ? -18.719 12.453 4.27 1 86.25 211 GLU B C 1
ATOM 3941 O O . GLU B 1 211 ? -19.266 13.508 4.625 1 86.25 211 GLU B O 1
ATOM 3946 N N . ASP B 1 212 ? -19.312 11.555 3.605 1 84.06 212 ASP B N 1
ATOM 3947 C CA . ASP B 1 212 ? -20.672 11.742 3.148 1 84.06 212 ASP B CA 1
ATOM 3948 C C . ASP B 1 212 ? -21.656 11.734 4.324 1 84.06 212 ASP B C 1
ATOM 3950 O O . ASP B 1 212 ? -22.75 12.289 4.234 1 84.06 212 ASP B O 1
ATOM 3954 N N . ALA B 1 213 ? -21.281 11.125 5.336 1 88 213 ALA B N 1
ATOM 3955 C CA . ALA B 1 213 ? -22.156 10.984 6.496 1 88 213 ALA B CA 1
ATOM 3956 C C . ALA B 1 213 ? -21.984 12.156 7.461 1 88 213 ALA B C 1
ATOM 3958 O O . ALA B 1 213 ? -22.75 12.297 8.422 1 88 213 ALA B O 1
ATOM 3959 N N . LEU B 1 214 ? -21.016 12.984 7.191 1 92 214 LEU B N 1
ATOM 3960 C CA . LEU B 1 214 ? -20.703 14.078 8.102 1 92 214 LEU B CA 1
ATOM 3961 C C . LEU B 1 214 ? -21.375 15.367 7.641 1 92 214 LEU B C 1
ATOM 3963 O O . LEU B 1 214 ? -21.391 15.672 6.445 1 92 214 LEU B O 1
ATOM 3967 N N . PRO B 1 215 ? -21.953 16.109 8.578 1 92.25 215 PRO B N 1
ATOM 3968 C CA . PRO B 1 215 ? -22.578 17.391 8.219 1 92.25 215 PRO B CA 1
ATOM 3969 C C . PRO B 1 215 ? -21.562 18.453 7.836 1 92.25 215 PRO B C 1
ATOM 3971 O O . PRO B 1 215 ? -21.906 19.406 7.117 1 92.25 215 PRO B O 1
ATOM 3974 N N . VAL B 1 216 ? -20.375 18.375 8.398 1 91.25 216 VAL B N 1
ATOM 3975 C CA . VAL B 1 216 ? -19.266 19.266 8.102 1 91.25 216 VAL B CA 1
ATOM 3976 C C . VAL B 1 216 ? -17.984 18.469 7.973 1 91.25 216 VAL B C 1
ATOM 3978 O O . VAL B 1 216 ? -17.859 17.375 8.531 1 91.25 216 VAL B O 1
ATOM 3981 N N . PRO B 1 217 ? -17.094 19.031 7.309 1 90 217 PRO B N 1
ATOM 3982 C CA . PRO B 1 217 ? -15.82 18.312 7.195 1 90 217 PRO B CA 1
ATOM 3983 C C . PRO B 1 217 ? -15.094 18.188 8.531 1 90 217 PRO B C 1
ATOM 3985 O O . PRO B 1 217 ? -15.125 19.109 9.344 1 90 217 PRO B O 1
ATOM 3988 N N . ARG B 1 218 ? -14.539 17.047 8.711 1 92.81 218 ARG B N 1
ATOM 3989 C CA . ARG B 1 218 ? -13.727 16.859 9.906 1 92.81 218 ARG B CA 1
ATOM 3990 C C . ARG B 1 218 ? -12.312 17.391 9.703 1 92.81 218 ARG B C 1
ATOM 3992 O O . ARG B 1 218 ? -11.859 17.547 8.562 1 92.81 218 ARG B O 1
ATOM 3999 N N . LYS B 1 219 ? -11.664 17.688 10.766 1 94.12 219 LYS B N 1
ATOM 4000 C CA . LYS B 1 219 ? -10.266 18.109 10.727 1 94.12 219 LYS B CA 1
ATOM 4001 C C . LYS B 1 219 ? -9.344 16.891 10.555 1 94.12 219 LYS B C 1
ATOM 4003 O O . LYS B 1 219 ? -9.305 16.016 11.414 1 94.12 219 LYS B O 1
ATOM 4008 N N . VAL B 1 220 ? -8.578 16.891 9.469 1 94.88 220 VAL B N 1
ATOM 4009 C CA . VAL B 1 220 ? -7.668 15.789 9.195 1 94.88 220 VAL B CA 1
ATOM 4010 C C . VAL B 1 220 ? -6.23 16.219 9.477 1 94.88 220 VAL B C 1
ATOM 4012 O O . VAL B 1 220 ? -5.691 17.094 8.789 1 94.88 220 VAL B O 1
ATOM 4015 N N . ALA B 1 221 ? -5.637 15.578 10.445 1 97.31 221 ALA B N 1
ATOM 4016 C CA . ALA B 1 221 ? -4.254 15.875 10.805 1 97.31 221 ALA B CA 1
ATOM 4017 C C . ALA B 1 221 ? -3.289 14.945 10.062 1 97.31 221 ALA B C 1
ATOM 4019 O O . ALA B 1 221 ? -2.162 15.336 9.75 1 97.31 221 ALA B O 1
ATOM 4020 N N . VAL B 1 222 ? -3.717 13.711 9.852 1 97.12 222 VAL B N 1
ATOM 4021 C CA . VAL B 1 222 ? -2.918 12.711 9.156 1 97.12 222 VAL B CA 1
ATOM 4022 C C . VAL B 1 222 ? -3.789 11.969 8.141 1 97.12 222 VAL B C 1
ATOM 4024 O O . VAL B 1 222 ? -4.934 11.617 8.438 1 97.12 222 VAL B O 1
ATOM 4027 N N . SER B 1 223 ? -3.311 11.82 7.004 1 95.06 223 SER B N 1
ATOM 4028 C CA . SER B 1 223 ? -3.902 10.93 6.012 1 95.06 223 SER B CA 1
ATOM 4029 C C . SER B 1 223 ? -2.945 9.805 5.641 1 95.06 223 SER B C 1
ATOM 4031 O O . SER B 1 223 ? -1.745 10.031 5.48 1 95.06 223 SER B O 1
ATOM 4033 N N . THR B 1 224 ? -3.449 8.617 5.57 1 94.5 224 THR B N 1
ATOM 4034 C CA . THR B 1 224 ? -2.613 7.453 5.293 1 94.5 224 THR B CA 1
ATOM 4035 C C . THR B 1 224 ? -3.385 6.418 4.484 1 94.5 224 THR B C 1
ATOM 4037 O O . THR B 1 224 ? -4.594 6.258 4.656 1 94.5 224 THR B O 1
ATOM 4040 N N . PRO B 1 225 ? -2.652 5.703 3.664 1 91.44 225 PRO B N 1
ATOM 4041 C CA . PRO B 1 225 ? -3.326 4.625 2.939 1 91.44 225 PRO B CA 1
ATOM 4042 C C . PRO B 1 225 ? -3.334 3.309 3.715 1 91.44 225 PRO B C 1
ATOM 4044 O O . PRO B 1 225 ? -3.859 2.305 3.229 1 91.44 225 PRO B O 1
ATOM 4047 N N . PHE B 1 226 ? -2.805 3.258 4.898 1 90.44 226 PHE B N 1
ATOM 4048 C CA . PHE B 1 226 ? -2.633 2.021 5.652 1 90.44 226 PHE B CA 1
ATOM 4049 C C . PHE B 1 226 ? -3.637 1.941 6.797 1 90.44 226 PHE B C 1
ATOM 4051 O O . PHE B 1 226 ? -3.574 2.732 7.738 1 90.44 226 PHE B O 1
ATOM 4058 N N . TYR B 1 227 ? -4.461 0.981 6.746 1 89.12 227 TYR B N 1
ATOM 4059 C CA . TYR B 1 227 ? -5.406 0.753 7.832 1 89.12 227 TYR B CA 1
ATOM 4060 C C . TYR B 1 227 ? -4.684 0.335 9.109 1 89.12 227 TYR B C 1
ATOM 4062 O O . TYR B 1 227 ? -4.867 0.947 10.164 1 89.12 227 TYR B O 1
ATOM 4070 N N . THR B 1 228 ? -3.816 -0.606 9 1 84.19 228 THR B N 1
ATOM 4071 C CA . THR B 1 228 ? -3.268 -1.326 10.141 1 84.19 228 THR B CA 1
ATOM 4072 C C . THR B 1 228 ? -2.301 -0.442 10.922 1 84.19 228 THR B C 1
ATOM 4074 O O . THR B 1 228 ? -2.182 -0.572 12.148 1 84.19 228 THR B O 1
ATOM 4077 N N . PHE B 1 229 ? -1.693 0.536 10.227 1 88.62 229 PHE B N 1
ATOM 4078 C CA . PHE B 1 229 ? -0.673 1.319 10.914 1 88.62 229 PHE B CA 1
ATOM 4079 C C . PHE B 1 229 ? -1.256 2.625 11.438 1 88.62 229 PHE B C 1
ATOM 4081 O O . PHE B 1 229 ? -0.598 3.346 12.195 1 88.62 229 PHE B O 1
ATOM 4088 N N . ALA B 1 230 ? -2.445 2.93 11.039 1 92.56 230 ALA B N 1
ATOM 4089 C CA . ALA B 1 230 ? -3.088 4.148 11.523 1 92.56 230 ALA B CA 1
ATOM 4090 C C . ALA B 1 230 ? -3.213 4.141 13.047 1 92.56 230 ALA B C 1
ATOM 4092 O O . ALA B 1 230 ? -2.996 5.168 13.695 1 92.56 230 ALA B O 1
ATOM 4093 N N . VAL B 1 231 ? -3.445 3.021 13.594 1 91.31 231 VAL B N 1
ATOM 4094 C CA . VAL B 1 231 ? -3.65 2.885 15.039 1 91.31 231 VAL B CA 1
ATOM 4095 C C . VAL B 1 231 ? -2.346 3.166 15.773 1 91.31 231 VAL B C 1
ATOM 4097 O O . VAL B 1 231 ? -2.354 3.732 16.875 1 91.31 231 VAL B O 1
ATOM 4100 N N . ASP B 1 232 ? -1.263 2.85 15.188 1 90.38 232 ASP B N 1
ATOM 4101 C CA . ASP B 1 232 ? 0.05 3.037 15.797 1 90.38 232 ASP B CA 1
ATOM 4102 C C . ASP B 1 232 ? 0.389 4.52 15.922 1 90.38 232 ASP B C 1
ATOM 4104 O O . ASP B 1 232 ? 1.314 4.891 16.641 1 90.38 232 ASP B O 1
ATOM 4108 N N . MET B 1 233 ? -0.362 5.324 15.242 1 94.12 233 MET B N 1
ATOM 4109 C CA . MET B 1 233 ? -0.09 6.758 15.227 1 94.12 233 MET B CA 1
ATOM 4110 C C . MET B 1 233 ? -0.843 7.469 16.344 1 94.12 233 MET B C 1
ATOM 4112 O O . MET B 1 233 ? -0.665 8.664 16.562 1 94.12 233 MET B O 1
ATOM 4116 N N . LEU B 1 234 ? -1.573 6.734 17.172 1 95.12 234 LEU B N 1
ATOM 4117 C CA . LEU B 1 234 ? -2.523 7.348 18.094 1 95.12 234 LEU B CA 1
ATOM 4118 C C . LEU B 1 234 ? -1.869 7.629 19.438 1 95.12 234 LEU B C 1
ATOM 4120 O O . LEU B 1 234 ? -2.293 8.531 20.172 1 95.12 234 LEU B O 1
ATOM 4124 N N . ALA B 1 235 ? -0.901 6.848 19.812 1 91.06 235 ALA B N 1
ATOM 4125 C CA . ALA B 1 235 ? -0.359 6.906 21.172 1 91.06 235 ALA B CA 1
ATOM 4126 C C . ALA B 1 235 ? 0.091 8.32 21.516 1 91.06 235 ALA B C 1
ATOM 4128 O O . ALA B 1 235 ? 0.855 8.938 20.781 1 91.06 235 ALA B O 1
ATOM 4129 N N . GLY B 1 236 ? -0.436 8.766 22.656 1 90.06 236 GLY B N 1
ATOM 4130 C CA . GLY B 1 236 ? -0.025 10.07 23.156 1 90.06 236 GLY B CA 1
ATOM 4131 C C . GLY B 1 236 ? -0.647 11.227 22.406 1 90.06 236 GLY B C 1
ATOM 4132 O O . GLY B 1 236 ? -0.201 12.367 22.531 1 90.06 236 GLY B O 1
ATOM 4133 N N . THR B 1 237 ? -1.609 10.953 21.531 1 95.06 237 THR B N 1
ATOM 4134 C CA . THR B 1 237 ? -2.223 12.008 20.734 1 95.06 237 THR B CA 1
ATOM 4135 C C . THR B 1 237 ? -3.703 12.148 21.062 1 95.06 237 THR B C 1
ATOM 4137 O O . THR B 1 237 ? -4.254 11.344 21.828 1 95.06 237 THR B O 1
ATOM 4140 N N . ASP B 1 238 ? -4.27 13.188 20.562 1 96.75 238 ASP B N 1
ATOM 4141 C CA . ASP B 1 238 ? -5.711 13.391 20.688 1 96.75 238 ASP B CA 1
ATOM 4142 C C . ASP B 1 238 ? -6.43 13.023 19.391 1 96.75 238 ASP B C 1
ATOM 4144 O O . ASP B 1 238 ? -7.551 13.477 19.141 1 96.75 238 ASP B O 1
ATOM 4148 N N . LEU B 1 239 ? -5.77 12.273 18.562 1 97.56 239 LEU B N 1
ATOM 4149 C CA . LEU B 1 239 ? -6.305 11.898 17.266 1 97.56 239 LEU B CA 1
ATOM 4150 C C . LEU B 1 239 ? -7.348 10.797 17.391 1 97.56 239 LEU B C 1
ATOM 4152 O O . LEU B 1 239 ? -7.285 9.984 18.312 1 97.56 239 LEU B O 1
ATOM 4156 N N . VAL B 1 240 ? -8.242 10.805 16.453 1 97.56 240 VAL B N 1
ATOM 4157 C CA . VAL B 1 240 ? -9.234 9.742 16.281 1 97.56 240 VAL B CA 1
ATOM 4158 C C . VAL B 1 240 ? -9.031 9.07 14.922 1 97.56 240 VAL B C 1
ATOM 4160 O O . VAL B 1 240 ? -8.805 9.75 13.914 1 97.56 240 VAL B O 1
ATOM 4163 N N . VAL B 1 241 ? -9.047 7.797 14.906 1 96.75 241 VAL B N 1
ATOM 4164 C CA . VAL B 1 241 ? -9.062 7.094 13.625 1 96.75 241 VAL B CA 1
ATOM 4165 C C . VAL B 1 241 ? -10.336 6.262 13.508 1 96.75 241 VAL B C 1
ATOM 4167 O O . VAL B 1 241 ? -10.797 5.68 14.492 1 96.75 241 VAL B O 1
ATOM 4170 N N . THR B 1 242 ? -10.93 6.254 12.367 1 95.94 242 THR B N 1
ATOM 4171 C CA . THR B 1 242 ? -12.102 5.453 12.039 1 95.94 242 THR B CA 1
ATOM 4172 C C . THR B 1 242 ? -11.75 4.367 11.031 1 95.94 242 THR B C 1
ATOM 4174 O O . THR B 1 242 ? -11.156 4.652 9.984 1 95.94 242 THR B O 1
ATOM 4177 N N . PHE B 1 243 ? -12.07 3.152 11.344 1 93.44 243 PHE B N 1
ATOM 4178 C CA . PHE B 1 243 ? -11.719 2.037 10.477 1 93.44 243 PHE B CA 1
ATOM 4179 C C . PHE B 1 243 ? -12.695 0.879 10.664 1 93.44 243 PHE B C 1
ATOM 4181 O O . PHE B 1 243 ? -13.539 0.915 11.562 1 93.44 243 PHE B O 1
ATOM 4188 N N . PRO B 1 244 ? -12.656 -0.114 9.766 1 94.44 244 PRO B N 1
ATOM 4189 C CA . PRO B 1 244 ? -13.578 -1.246 9.867 1 94.44 244 PRO B CA 1
ATOM 4190 C C . PRO B 1 244 ? -13.328 -2.1 11.109 1 94.44 244 PRO B C 1
ATOM 4192 O O . PRO B 1 244 ? -12.18 -2.418 11.43 1 94.44 244 PRO B O 1
ATOM 4195 N N . ALA B 1 245 ? -14.344 -2.58 11.703 1 95.25 245 ALA B N 1
ATOM 4196 C CA . ALA B 1 245 ? -14.344 -3.221 13.016 1 95.25 245 ALA B CA 1
ATOM 4197 C C . ALA B 1 245 ? -13.586 -4.543 12.977 1 95.25 245 ALA B C 1
ATOM 4199 O O . ALA B 1 245 ? -12.914 -4.906 13.945 1 95.25 245 ALA B O 1
ATOM 4200 N N . ARG B 1 246 ? -13.664 -5.254 11.914 1 94.56 246 ARG B N 1
ATOM 4201 C CA . ARG B 1 246 ? -13.055 -6.582 11.852 1 94.56 246 ARG B CA 1
ATOM 4202 C C . ARG B 1 246 ? -11.539 -6.496 11.93 1 94.56 246 ARG B C 1
ATOM 4204 O O . ARG B 1 246 ? -10.867 -7.488 12.211 1 94.56 246 ARG B O 1
ATOM 4211 N N . LEU B 1 247 ? -11.023 -5.301 11.664 1 92.06 247 LEU B N 1
ATOM 4212 C CA . LEU B 1 247 ? -9.578 -5.117 11.711 1 92.06 247 LEU B CA 1
ATOM 4213 C C . LEU B 1 247 ? -9.07 -5.18 13.148 1 92.06 247 LEU B C 1
ATOM 4215 O O . LEU B 1 247 ? -7.895 -5.457 13.391 1 92.06 247 LEU B O 1
ATOM 4219 N N . VAL B 1 248 ? -9.898 -4.926 14.141 1 88.69 248 VAL B N 1
ATOM 4220 C CA . VAL B 1 248 ? -9.523 -4.863 15.547 1 88.69 248 VAL B CA 1
ATOM 4221 C C . VAL B 1 248 ? -8.852 -6.172 15.961 1 88.69 248 VAL B C 1
ATOM 4223 O O . VAL B 1 248 ? -7.836 -6.164 16.656 1 88.69 248 VAL B O 1
ATOM 4226 N N . ALA B 1 249 ? -9.352 -7.223 15.461 1 85.19 249 ALA B N 1
ATOM 4227 C CA . ALA B 1 249 ? -8.852 -8.547 15.828 1 85.19 249 ALA B CA 1
ATOM 4228 C C . ALA B 1 249 ? -7.465 -8.789 15.242 1 85.19 249 ALA B C 1
ATOM 4230 O O . ALA B 1 249 ? -6.762 -9.711 15.656 1 85.19 249 ALA B O 1
ATOM 4231 N N . LYS B 1 250 ? -7.07 -7.934 14.32 1 83 250 LYS B N 1
ATOM 4232 C CA . LYS B 1 250 ? -5.816 -8.148 13.602 1 83 250 LYS B CA 1
ATOM 4233 C C . LYS B 1 250 ? -4.746 -7.156 14.047 1 83 250 LYS B C 1
ATOM 4235 O O . LYS B 1 250 ? -3.605 -7.215 13.586 1 83 250 LYS B O 1
ATOM 4240 N N . LEU B 1 251 ? -5.094 -6.316 14.922 1 81.06 251 LEU B N 1
ATOM 4241 C CA . LEU B 1 251 ? -4.152 -5.305 15.375 1 81.06 251 LEU B CA 1
ATOM 4242 C C . LEU B 1 251 ? -3.059 -5.93 16.234 1 81.06 251 LEU B C 1
ATOM 4244 O O . LEU B 1 251 ? -3.33 -6.824 17.047 1 81.06 251 LEU B O 1
ATOM 4248 N N . ALA B 1 252 ? -1.806 -5.438 16.016 1 66.44 252 ALA B N 1
ATOM 4249 C CA . ALA B 1 252 ? -0.648 -5.957 16.734 1 66.44 252 ALA B CA 1
ATOM 4250 C C . ALA B 1 252 ? -0.734 -5.625 18.219 1 66.44 252 ALA B C 1
ATOM 4252 O O . ALA B 1 252 ? -0.409 -6.457 19.078 1 66.44 252 ALA B O 1
ATOM 4253 N N . ASN B 1 253 ? -1.087 -4.359 18.516 1 71.69 253 ASN B N 1
ATOM 4254 C CA . ASN B 1 253 ? -1.149 -3.918 19.906 1 71.69 253 ASN B CA 1
ATOM 4255 C C . ASN B 1 253 ? -2.494 -3.273 20.234 1 71.69 253 ASN B C 1
ATOM 4257 O O . ASN B 1 253 ? -2.564 -2.07 20.484 1 71.69 253 ASN B O 1
ATOM 4261 N N . PRO B 1 254 ? -3.424 -4.102 20.422 1 66.81 254 PRO B N 1
ATOM 4262 C CA . PRO B 1 254 ? -4.746 -3.537 20.703 1 66.81 254 PRO B CA 1
ATOM 4263 C C . PRO B 1 254 ? -4.836 -2.869 22.062 1 66.81 254 PRO B C 1
ATOM 4265 O O . PRO B 1 254 ? -5.688 -2 22.281 1 66.81 254 PRO B O 1
ATOM 4268 N N . SER B 1 255 ? -3.938 -3.24 22.812 1 69.06 255 SER B N 1
ATOM 4269 C CA . SER B 1 255 ? -4.008 -2.729 24.172 1 69.06 255 SER B CA 1
ATOM 4270 C C . SER B 1 255 ? -3.475 -1.301 24.25 1 69.06 255 SER B C 1
ATOM 4272 O O . SER B 1 255 ? -3.709 -0.601 25.234 1 69.06 255 SER B O 1
ATOM 4274 N N . ALA B 1 256 ? -2.955 -0.878 23.25 1 77.56 256 ALA B N 1
ATOM 4275 C CA . ALA B 1 256 ? -2.377 0.463 23.281 1 77.56 256 ALA B CA 1
ATOM 4276 C C . ALA B 1 256 ? -3.416 1.517 22.906 1 77.56 256 ALA B C 1
ATOM 4278 O O . ALA B 1 256 ? -3.152 2.717 23 1 77.56 256 ALA B O 1
ATOM 4279 N N . VAL B 1 257 ? -4.598 0.964 22.5 1 90.12 257 VAL B N 1
ATOM 4280 C CA . VAL B 1 257 ? -5.629 1.905 22.078 1 90.12 257 VAL B CA 1
ATOM 4281 C C . VAL B 1 257 ? -6.98 1.492 22.656 1 90.12 257 VAL B C 1
ATOM 4283 O O . VAL B 1 257 ? -7.129 0.379 23.172 1 90.12 257 VAL B O 1
ATOM 4286 N N . ARG B 1 258 ? -7.863 2.393 22.719 1 95.06 258 ARG B N 1
ATOM 4287 C CA . ARG B 1 258 ? -9.258 2.145 23.078 1 95.06 258 ARG B CA 1
ATOM 4288 C C . ARG B 1 258 ? -10.148 2.158 21.844 1 95.06 258 ARG B C 1
ATOM 4290 O O . ARG B 1 258 ? -10.109 3.102 21.062 1 95.06 258 ARG B O 1
ATOM 4297 N N . ILE B 1 259 ? -10.906 1.102 21.75 1 95.69 259 ILE B N 1
ATOM 4298 C CA . ILE B 1 259 ? -11.852 0.988 20.641 1 95.69 259 ILE B CA 1
ATOM 4299 C C . ILE B 1 259 ? -13.227 1.489 21.078 1 95.69 259 ILE B C 1
ATOM 4301 O O . ILE B 1 259 ? -13.719 1.115 22.156 1 95.69 259 ILE B O 1
ATOM 4305 N N . LEU B 1 260 ? -13.805 2.346 20.297 1 96.75 260 LEU B N 1
ATOM 4306 C CA . LEU B 1 260 ? -15.125 2.918 20.547 1 96.75 260 LEU B CA 1
ATOM 4307 C C . LEU B 1 260 ? -16.078 2.654 19.391 1 96.75 260 LEU B C 1
ATOM 4309 O O . LEU B 1 260 ? -15.648 2.594 18.234 1 96.75 260 LEU B O 1
ATOM 4313 N N . ASP B 1 261 ? -17.344 2.543 19.734 1 97.19 261 ASP B N 1
ATOM 4314 C CA . ASP B 1 261 ? -18.328 2.523 18.656 1 97.19 261 ASP B CA 1
ATOM 4315 C C . ASP B 1 261 ? -18.359 3.861 17.922 1 97.19 261 ASP B C 1
ATOM 4317 O O . ASP B 1 261 ? -18.281 4.922 18.547 1 97.19 261 ASP B O 1
ATOM 4321 N N . ALA B 1 262 ? -18.375 3.781 16.594 1 97.06 262 ALA B N 1
ATOM 4322 C CA . ALA B 1 262 ? -18.5 4.996 15.797 1 97.06 262 ALA B CA 1
ATOM 4323 C C . ALA B 1 262 ? -19.891 5.609 15.938 1 97.06 262 ALA B C 1
ATOM 4325 O O . ALA B 1 262 ? -20.797 4.98 16.484 1 97.06 262 ALA B O 1
ATOM 4326 N N . PRO B 1 263 ? -19.984 6.883 15.484 1 96.12 263 PRO B N 1
ATOM 4327 C CA . PRO B 1 263 ? -21.312 7.484 15.508 1 96.12 263 PRO B CA 1
ATOM 4328 C C . PRO B 1 263 ? -22.375 6.602 14.844 1 96.12 263 PRO B C 1
ATOM 4330 O O . PRO B 1 263 ? -22.109 5.996 13.805 1 96.12 263 PRO B O 1
ATOM 4333 N N . LYS B 1 264 ? -23.531 6.551 15.344 1 92.25 264 LYS B N 1
ATOM 4334 C CA . LYS B 1 264 ? -24.609 5.672 14.898 1 92.25 264 LYS B CA 1
ATOM 4335 C C . LYS B 1 264 ? -25.016 5.988 13.461 1 92.25 264 LYS B C 1
ATOM 4337 O O . LYS B 1 264 ? -25.516 5.121 12.75 1 92.25 264 LYS B O 1
ATOM 4342 N N . SER B 1 265 ? -24.781 7.137 13.047 1 92.69 265 SER B N 1
ATOM 4343 C CA . SER B 1 265 ? -25.203 7.594 11.727 1 92.69 265 SER B CA 1
ATOM 4344 C C . SER B 1 265 ? -24.297 7.059 10.633 1 92.69 265 SER B C 1
ATOM 4346 O O . SER B 1 265 ? -24.594 7.195 9.445 1 92.69 265 SER B O 1
ATOM 4348 N N . PHE B 1 266 ? -23.188 6.516 11.031 1 94 266 PHE B N 1
ATOM 4349 C CA . PHE B 1 266 ? -22.25 6.023 10.016 1 94 266 PHE B CA 1
ATOM 4350 C C . PHE B 1 266 ? -22.828 4.809 9.305 1 94 266 PHE B C 1
ATOM 4352 O O . PHE B 1 266 ? -23.453 3.945 9.93 1 94 266 PHE B O 1
ATOM 4359 N N . PRO B 1 267 ? -22.641 4.746 8.047 1 91 267 PRO B N 1
ATOM 4360 C CA . PRO B 1 267 ? -23.188 3.639 7.266 1 91 267 PRO B CA 1
ATOM 4361 C C . PRO B 1 267 ? -22.422 2.332 7.477 1 91 267 PRO B C 1
ATOM 4363 O O . PRO B 1 267 ? -21.328 2.334 8.047 1 91 267 PRO B O 1
ATOM 4366 N N . GLN B 1 268 ? -23.094 1.263 7.039 1 92.56 268 GLN B N 1
ATOM 4367 C CA . GLN B 1 268 ? -22.391 -0.009 6.922 1 92.56 268 GLN B CA 1
ATOM 4368 C C . GLN B 1 268 ? -21.344 0.043 5.824 1 92.56 268 GLN B C 1
ATOM 4370 O O . GLN B 1 268 ? -21.359 0.937 4.973 1 92.56 268 GLN B O 1
ATOM 4375 N N . LEU B 1 269 ? -20.406 -0.856 5.945 1 91.31 269 LEU B N 1
ATOM 4376 C CA . LEU B 1 269 ? -19.281 -0.891 5.016 1 91.31 269 LEU B CA 1
ATOM 4377 C C . LEU B 1 269 ? -19.234 -2.219 4.266 1 91.31 269 LEU B C 1
ATOM 4379 O O . LEU B 1 269 ? -18.594 -3.166 4.715 1 91.31 269 LEU B O 1
ATOM 4383 N N . PRO B 1 270 ? -19.891 -2.275 3.117 1 92.62 270 PRO B N 1
ATOM 4384 C CA . PRO B 1 270 ? -19.812 -3.5 2.314 1 92.62 270 PRO B CA 1
ATOM 4385 C C . PRO B 1 270 ? -18.5 -3.637 1.562 1 92.62 270 PRO B C 1
ATOM 4387 O O . PRO B 1 270 ? -17.891 -2.631 1.19 1 92.62 270 PRO B O 1
ATOM 4390 N N . PHE B 1 271 ? -18.109 -4.879 1.363 1 94 271 PHE B N 1
ATOM 4391 C CA . PHE B 1 271 ? -16.953 -5.18 0.528 1 94 271 PHE B CA 1
ATOM 4392 C C . PHE B 1 271 ? -17.344 -6.07 -0.644 1 94 271 PHE B C 1
ATOM 4394 O O . PHE B 1 271 ? -18.109 -7.027 -0.475 1 94 271 PHE B O 1
ATOM 4401 N N . TYR B 1 272 ? -16.75 -5.676 -1.77 1 94.56 272 TYR B N 1
ATOM 4402 C CA . TYR B 1 272 ? -17.109 -6.363 -3.006 1 94.56 272 TYR B CA 1
ATOM 4403 C C . TYR B 1 272 ? -15.875 -6.926 -3.697 1 94.56 272 TYR B C 1
ATOM 4405 O O . TYR B 1 272 ? -14.82 -6.285 -3.715 1 94.56 272 TYR B O 1
ATOM 4413 N N . ALA B 1 273 ? -16.062 -8.117 -4.223 1 97 273 ALA B N 1
ATOM 4414 C CA . ALA B 1 273 ? -15.172 -8.57 -5.289 1 97 273 ALA B CA 1
ATOM 4415 C C . ALA B 1 273 ? -15.609 -8.031 -6.645 1 97 273 ALA B C 1
ATOM 4417 O O . ALA B 1 273 ? -16.797 -8.102 -6.992 1 97 273 ALA B O 1
ATOM 4418 N N . VAL B 1 274 ? -14.703 -7.441 -7.391 1 96.19 274 VAL B N 1
ATOM 4419 C CA . VAL B 1 274 ? -15 -6.84 -8.688 1 96.19 274 VAL B CA 1
ATOM 4420 C C . VAL B 1 274 ? -14.078 -7.422 -9.75 1 96.19 274 VAL B C 1
ATOM 4422 O O . VAL B 1 274 ? -12.875 -7.582 -9.523 1 96.19 274 VAL B O 1
ATOM 4425 N N . TRP B 1 275 ? -14.641 -7.801 -10.875 1 95.12 275 TRP B N 1
ATOM 4426 C CA . TRP B 1 275 ? -13.836 -8.32 -11.984 1 95.12 275 TRP B CA 1
ATOM 4427 C C . TRP B 1 275 ? -14.438 -7.922 -13.328 1 95.12 275 TRP B C 1
ATOM 4429 O O . TRP B 1 275 ? -15.539 -7.379 -13.383 1 95.12 275 TRP B O 1
ATOM 4439 N N . HIS B 1 276 ? -13.633 -8.039 -14.352 1 91.31 276 HIS B N 1
ATOM 4440 C CA . HIS B 1 276 ? -14.125 -7.754 -15.695 1 91.31 276 HIS B CA 1
ATOM 4441 C C . HIS B 1 276 ? -15.023 -8.875 -16.203 1 91.31 276 HIS B C 1
ATOM 4443 O O . HIS B 1 276 ? -14.68 -10.055 -16.078 1 91.31 276 HIS B O 1
ATOM 4449 N N . PRO B 1 277 ? -16.141 -8.57 -16.859 1 86.56 277 PRO B N 1
ATOM 4450 C CA . PRO B 1 277 ? -17.109 -9.586 -17.312 1 86.56 277 PRO B CA 1
ATOM 4451 C C . PRO B 1 277 ? -16.484 -10.602 -18.266 1 86.56 277 PRO B C 1
ATOM 4453 O O . PRO B 1 277 ? -17.016 -11.711 -18.406 1 86.56 277 PRO B O 1
ATOM 4456 N N . ARG B 1 278 ? -15.453 -10.258 -18.922 1 82.12 278 ARG B N 1
ATOM 4457 C CA . ARG B 1 278 ? -14.766 -11.188 -19.812 1 82.12 278 ARG B CA 1
ATOM 4458 C C . ARG B 1 278 ? -14.336 -12.445 -19.062 1 82.12 278 ARG B C 1
ATOM 4460 O O . ARG B 1 278 ? -14.125 -13.492 -19.672 1 82.12 278 ARG B O 1
ATOM 4467 N N . LEU B 1 279 ? -14.266 -12.352 -17.734 1 87.38 279 LEU B N 1
ATOM 4468 C CA . LEU B 1 279 ? -13.789 -13.461 -16.922 1 87.38 279 LEU B CA 1
ATOM 4469 C C . LEU B 1 279 ? -14.945 -14.203 -16.266 1 87.38 279 LEU B C 1
ATOM 4471 O O . LEU B 1 279 ? -14.734 -15.148 -15.5 1 87.38 279 LEU B O 1
ATOM 4475 N N . ASP B 1 280 ? -16.125 -13.859 -16.641 1 85.12 280 ASP B N 1
ATOM 4476 C CA . ASP B 1 280 ? -17.312 -14.438 -16 1 85.12 280 ASP B CA 1
ATOM 4477 C C . ASP B 1 280 ? -17.297 -15.961 -16.109 1 85.12 280 ASP B C 1
ATOM 4479 O O . ASP B 1 280 ? -17.656 -16.641 -15.148 1 85.12 280 ASP B O 1
ATOM 4483 N N . HIS B 1 281 ? -16.844 -16.453 -17.203 1 80.69 281 HIS B N 1
ATOM 4484 C CA . HIS B 1 281 ? -17 -17.891 -17.438 1 80.69 281 HIS B CA 1
ATOM 4485 C C . HIS B 1 281 ? -15.633 -18.562 -17.562 1 80.69 281 HIS B C 1
ATOM 4487 O O . HIS B 1 281 ? -15.539 -19.719 -18 1 80.69 281 HIS B O 1
ATOM 4493 N N . ASP B 1 282 ? -14.617 -17.797 -17.266 1 83.88 282 ASP B N 1
ATOM 4494 C CA . ASP B 1 282 ? -13.281 -18.391 -17.234 1 83.88 282 ASP B CA 1
ATOM 4495 C C . ASP B 1 282 ? -13.133 -19.328 -16.047 1 83.88 282 ASP B C 1
ATOM 4497 O O . ASP B 1 282 ? -13.266 -18.922 -14.891 1 83.88 282 ASP B O 1
ATOM 4501 N N . ALA B 1 283 ? -12.906 -20.609 -16.312 1 84.56 283 ALA B N 1
ATOM 4502 C CA . ALA B 1 283 ? -12.898 -21.656 -15.297 1 84.56 283 ALA B CA 1
ATOM 4503 C C . ALA B 1 283 ? -11.875 -21.359 -14.211 1 84.56 283 ALA B C 1
ATOM 4505 O O . ALA B 1 283 ? -12.125 -21.594 -13.023 1 84.56 283 ALA B O 1
ATOM 4506 N N . SER B 1 284 ? -10.711 -20.922 -14.594 1 91.5 284 SER B N 1
ATOM 4507 C CA . SER B 1 284 ? -9.664 -20.578 -13.641 1 91.5 284 SER B CA 1
ATOM 4508 C C . SER B 1 284 ? -10.094 -19.422 -12.734 1 91.5 284 SER B C 1
ATOM 4510 O O . SER B 1 284 ? -9.914 -19.484 -11.516 1 91.5 284 SER B O 1
ATOM 4512 N N . HIS B 1 285 ? -10.656 -18.438 -13.336 1 94.12 285 HIS B N 1
ATOM 4513 C CA . HIS B 1 285 ? -11.109 -17.281 -12.57 1 94.12 285 HIS B CA 1
ATOM 4514 C C . HIS B 1 285 ? -12.289 -17.656 -11.68 1 94.12 285 HIS B C 1
ATOM 4516 O O . HIS B 1 285 ? -12.406 -17.156 -10.555 1 94.12 285 HIS B O 1
ATOM 4522 N N . LEU B 1 286 ? -13.164 -18.5 -12.18 1 91.12 286 LEU B N 1
ATOM 4523 C CA . LEU B 1 286 ? -14.258 -19 -11.359 1 91.12 286 LEU B CA 1
ATOM 4524 C C . LEU B 1 286 ? -13.734 -19.719 -10.117 1 91.12 286 LEU B C 1
ATOM 4526 O O . LEU B 1 286 ? -14.266 -19.531 -9.023 1 91.12 286 LEU B O 1
ATOM 4530 N N . TRP B 1 287 ? -12.75 -20.453 -10.32 1 94.62 287 TRP B N 1
ATOM 4531 C CA . TRP B 1 287 ? -12.133 -21.141 -9.188 1 94.62 287 TRP B CA 1
ATOM 4532 C C . TRP B 1 287 ? -11.562 -20.141 -8.195 1 94.62 287 TRP B C 1
ATOM 4534 O O . TRP B 1 287 ? -11.75 -20.281 -6.98 1 94.62 287 TRP B O 1
ATOM 4544 N N . LEU B 1 288 ? -10.875 -19.109 -8.664 1 97.56 288 LEU B N 1
ATOM 4545 C CA . LEU B 1 288 ? -10.336 -18.047 -7.82 1 97.56 288 LEU B CA 1
ATOM 4546 C C . LEU B 1 288 ? -11.445 -17.391 -7.004 1 97.56 288 LEU B C 1
ATOM 4548 O O . LEU B 1 288 ? -11.32 -17.25 -5.785 1 97.56 288 LEU B O 1
ATOM 4552 N N . ARG B 1 289 ? -12.477 -17.031 -7.652 1 97.44 289 ARG B N 1
ATOM 4553 C CA . ARG B 1 289 ? -13.586 -16.375 -6.973 1 97.44 289 ARG B CA 1
ATOM 4554 C C . ARG B 1 289 ? -14.234 -17.297 -5.953 1 97.44 289 ARG B C 1
ATOM 4556 O O . ARG B 1 289 ? -14.57 -16.875 -4.844 1 97.44 289 ARG B O 1
ATOM 4563 N N . SER B 1 290 ? -14.406 -18.531 -6.336 1 96.44 290 SER B N 1
ATOM 4564 C CA . SER B 1 290 ? -14.992 -19.484 -5.41 1 96.44 290 SER B CA 1
ATOM 4565 C C . SER B 1 290 ? -14.125 -19.656 -4.164 1 96.44 290 SER B C 1
ATOM 4567 O O . SER B 1 290 ? -14.648 -19.75 -3.051 1 96.44 290 SER B O 1
ATOM 4569 N N . THR B 1 291 ? -12.852 -19.719 -4.34 1 97.56 291 THR B N 1
ATOM 4570 C CA . THR B 1 291 ? -11.93 -19.797 -3.217 1 97.56 291 THR B CA 1
ATOM 4571 C C . THR B 1 291 ? -12.055 -18.578 -2.316 1 97.56 291 THR B C 1
ATOM 4573 O O . THR B 1 291 ? -12.086 -18.703 -1.09 1 97.56 291 THR B O 1
ATOM 4576 N N . LEU B 1 292 ? -12.133 -17.391 -2.908 1 98.06 292 LEU B N 1
ATOM 4577 C CA . LEU B 1 292 ? -12.305 -16.156 -2.158 1 98.06 292 LEU B CA 1
ATOM 4578 C C . LEU B 1 292 ? -13.617 -16.172 -1.38 1 98.06 292 LEU B C 1
ATOM 4580 O O . LEU B 1 292 ? -13.648 -15.781 -0.21 1 98.06 292 LEU B O 1
ATOM 4584 N N . TYR B 1 293 ? -14.672 -16.703 -2.02 1 97.31 293 TYR B N 1
ATOM 4585 C CA . TYR B 1 293 ? -15.984 -16.766 -1.375 1 97.31 293 TYR B CA 1
ATOM 4586 C C . TYR B 1 293 ? -15.938 -17.688 -0.155 1 97.31 293 TYR B C 1
ATOM 4588 O O . TYR B 1 293 ? -16.531 -17.375 0.883 1 97.31 293 TYR B O 1
ATOM 4596 N N . GLU B 1 294 ? -15.266 -18.734 -0.254 1 95.94 294 GLU B N 1
ATOM 4597 C CA . GLU B 1 294 ? -15.125 -19.688 0.852 1 95.94 294 GLU B CA 1
ATOM 4598 C C . GLU B 1 294 ? -14.438 -19.031 2.049 1 95.94 294 GLU B C 1
ATOM 4600 O O . GLU B 1 294 ? -14.812 -19.297 3.197 1 95.94 294 GLU B O 1
ATOM 4605 N N . LEU B 1 295 ? -13.5 -18.172 1.826 1 96.44 295 LEU B N 1
ATOM 4606 C CA . LEU B 1 295 ? -12.672 -17.594 2.879 1 96.44 295 LEU B CA 1
ATOM 4607 C C . LEU B 1 295 ? -13.352 -16.375 3.506 1 96.44 295 LEU B C 1
ATOM 4609 O O . LEU B 1 295 ? -12.953 -15.922 4.582 1 96.44 295 LEU B O 1
ATOM 4613 N N . THR B 1 296 ? -14.328 -15.828 2.826 1 95.56 296 THR B N 1
ATOM 4614 C CA . THR B 1 296 ? -14.938 -14.594 3.324 1 95.56 296 THR B CA 1
ATOM 4615 C C . THR B 1 296 ? -16.375 -14.852 3.785 1 95.56 296 THR B C 1
ATOM 4617 O O . THR B 1 296 ? -17.078 -13.922 4.168 1 95.56 296 THR B O 1
ATOM 4620 N N . ALA B 1 297 ? -16.953 -16.078 3.732 1 87.19 297 ALA B N 1
ATOM 4621 C CA . ALA B 1 297 ? -18.297 -16.453 4.145 1 87.19 297 ALA B CA 1
ATOM 4622 C C . ALA B 1 297 ? -18.438 -16.422 5.664 1 87.19 297 ALA B C 1
ATOM 4624 O O . ALA B 1 297 ? -17.469 -16.656 6.387 1 87.19 297 ALA B O 1
#

Nearest PDB structures (foldseek):
  4x6g-assembly1_D  TM=7.200E-01  e=9.369E-19  Pseudomonas aeruginosa PAO1
  6g1d-assembly1_B  TM=6.335E-01  e=3.293E-17  Corynebacterium glutamicum
  7d98-assembly1_Q  TM=5.359E-01  e=1.420E-16  Cupriavidus necator
  6g1b-assembly1_J-2  TM=5.056E-01  e=3.927E-16  Corynebacterium glutamicum
  3t1b-assembly1_C  TM=5.011E-01  e=3.530E-13  Vibrio cholerae

Foldseek 3Di:
DPPPPCVVPPCVLLLLLLLCLVVVDLCRSCVVVVHDSVVSVVSQVVVCVVVVHNQWDQDPVGTDGDPVVVVVNLLSLQVVVLVCLVPPDPDDQQQADQEEAEEEDAPLCCLQFVVVLQVVSCVRRVNYHYHYDHQEPCVVVSQVSRVHFKYKDQDDDDPQWDKDWQDKWAKKKKAFCPAPCLVPQAAALVNVQVFEEEAADRYPPDDDLQCVLHPDDHHYPHYYNHDQCRNVVHHPHNYMYMDTPSCCVRHPCNPRIGMHGYHPSRDMTIMMMIHHCSCVSPPVSVVSVVSSNVRRD/DPPPPCVVPPCVLLLLLLLCLVVVDLCRSCVVVVHDSVVSVVSQVVVCVVVVHNQWDQDPVGTDGDPVVVVVNLQSLQVVVLVCLVPPDPDDQQQADQEEAFEEDAPLCCLQFVVVLQVVSCVRRVNYHYHYDHQEPCVVVSQVSNVHFKYKDQDDDDPQWDKDWQDKWAKKKKAFCPAPCQVPQAAALVNVQVFEEEAADRYPPDDDLQCVLHPDDHHYPHYYNHDQCRNVVHHPHNYMYMDTPVCCVRHPCNPRIGMHGYHPSRDMTIMMMIHHCSCVSPPVSVVSVVSSNVRRD

pLDDT: mean 85.57, std 13.47, range [22.19, 98.06]

Sequence (594 aa):
MRQTHIGGVDLNLLPALAALLEERQVSRAAARVGLSQPAMSRALQRLRRTFDDALLVAGRDGYTLTPRAERLQARLAGLMPELDVLFGPENFEPGTATESYRLALSDYSVALFGADLARTIHQRSPGSSVVYQQLDDEAFAELNAGGIDLLVVGRPAASHLAHRELFTDHFVCAVAHEHPLAARPQVTLQDYLAYPHIRIEIEQGTTHLIEDALPVPRKVAVSTPFYTFAVDMLAGTDLVVTFPARLVAKLANPSAVRILDAPKSFPQLPFYAVWHPRLDHDASHLWLRSTLYELTAMRQTHIGGVDLNLLPALAALLEERQVSRAAARVGLSQPAMSRALQRLRRTFDDALLVAGRDGYTLTPRAERLQARLAGLMPELDVLFGPENFEPGTATESYRLALSDYSVALFGADLARTIHQRSPGSSVVYQQLDDEAFAELNAGGIDLLVVGRPAASHLAHRELFTDHFVCAVAHEHPLAARPQVTLQDYLAYPHIRIEIEQGTTHLIEDALPVPRKVAVSTPFYTFAVDMLAGTDLVVTFPARLVAKLANPSAVRILDAPKSFPQLPFYAVWHPRLDHDASHLWLRSTLYELTA